Protein AF-0000000077170422 (afdb_homodimer)

pLDDT: mean 88.29, std 17.57, range [23.86, 98.81]

Radius of gyration: 25.91 Å; Cα contacts (8 Å, |Δi|>4): 591; chains: 2; bounding box: 48×104×90 Å

Sequence (476 aa):
MIRFLVSILVFVIDVLYKNRPYPRFYVLETVARVPYFSYLSVLHLYETLGLWRKSDWLKVHFAETWNELHHLLIMESLGGNDRWYDRLLAKSSALVYYWVIVVLYMISPRSAYEFMRQVEEHAFHTYDEFLKSDGERLKLQPAPVVAVSYYLTGDLYMFDEFQTSRRPEERRPACDTLYDVFVNIRDDEAEHVKTMAACKAENAQLTFKSPHSALPEAKSEPPIAAPQPRATGRGALEMIRFLVSILVFVIDVLYKNRPYPRFYVLETVARVPYFSYLSVLHLYETLGLWRKSDWLKVHFAETWNELHHLLIMESLGGNDRWYDRLLAKSSALVYYWVIVVLYMISPRSAYEFMRQVEEHAFHTYDEFLKSDGERLKLQPAPVVAVSYYLTGDLYMFDEFQTSRRPEERRPACDTLYDVFVNIRDDEAEHVKTMAACKAENAQLTFKSPHSALPEAKSEPPIAAPQPRATGRGALE

Solvent-accessible surface area (backbone atoms only — not comparable to full-atom values): 24885 Å² total; per-residue (Å²): 111,56,66,56,56,50,46,51,56,50,47,54,49,51,67,76,26,73,93,35,64,46,43,40,48,22,34,49,27,49,37,62,22,31,54,31,47,23,50,40,51,51,50,52,52,31,35,58,68,69,77,43,86,68,62,38,60,48,55,24,29,49,19,42,25,50,53,28,47,51,52,26,53,39,24,45,75,68,52,16,61,72,46,67,68,56,45,51,52,24,36,55,49,29,59,54,48,30,55,54,43,38,52,40,35,74,75,32,51,54,58,41,29,51,42,49,24,50,51,26,47,51,51,23,52,53,41,50,50,47,46,70,74,41,34,74,65,28,58,75,34,68,36,53,67,68,48,32,38,59,58,63,65,42,72,49,63,50,69,28,27,31,29,52,89,42,60,63,77,71,79,75,61,73,48,67,20,34,35,36,44,49,50,50,52,26,52,48,26,50,34,47,25,52,29,26,50,49,66,46,37,88,59,19,91,80,63,65,51,26,22,68,66,61,48,78,64,75,71,68,70,69,74,74,71,69,77,71,78,75,75,78,75,74,71,75,82,119,112,57,68,56,56,50,47,52,56,51,47,53,49,50,68,75,25,74,91,35,64,48,43,38,48,22,35,48,26,48,38,62,22,32,54,32,48,23,52,39,52,51,48,50,50,31,34,59,68,68,77,45,86,66,63,38,60,49,54,23,28,48,20,42,24,51,53,27,46,50,52,26,53,38,23,44,75,70,51,14,62,72,47,66,69,56,45,51,51,24,36,54,48,29,60,53,48,30,55,53,41,38,53,42,36,74,76,32,51,53,57,42,29,50,44,49,24,52,51,26,48,50,48,23,51,52,40,49,50,49,45,70,75,42,34,74,66,29,57,74,34,68,37,55,69,68,48,32,39,61,58,63,64,44,72,51,66,48,69,30,28,31,29,51,89,42,61,63,76,70,79,75,62,73,48,67,21,34,36,35,44,49,50,50,52,24,51,48,26,50,32,48,25,53,30,25,52,49,66,45,37,90,59,20,91,80,61,63,51,25,20,69,66,60,47,76,65,77,71,68,68,70,74,73,72,70,78,71,80,76,76,76,75,75,71,74,79,117

Secondary structure (DSSP, 8-state):
-HHHHHHHHHHHHHHHTTT-HHHHHHHHHHHHTHHHHHHHHHHHHHHHTTS---HHHHHHHHHHHHHHHHHHHHHHHTTTT-SHHHHHHHHHHHHHHHHHHHHHHHH-HHHHHHHHHHHHHHHHHHHHHHHHHHHHHHHTSBPPHHHHIIIIIS--HHHHHT-TTS-TTS-----SBHHHHHHHHHHHHHHHHHHHHHHHSTTHHHH---TTTTSPP---------------------/-HHHHHHHHHHHHHHHTTT-HHHHHHHHHHHHTHHHHHHHHHHHHHHHTTS---HHHHHHHHHHHHHHHHHHHHHHHTTTT-SHHHHHHHHHHHHHHHHHHHHHHHH-HHHHHHHHHHHHHHHHHHHHHHHHHHHHHHHTSBPPHHHHIIIIIS--HHHHHT-TTS-TTS-----SBHHHHHHHHHHHHHHHHHHHHHHHSTTHHHH---TTTTS-----------------------

Organism: Gloeobacter violaceus (strain ATCC 29082 / PCC 7421) (NCBI:txid251221)

Nearest PDB structures (foldseek):
  3vv9-assembly1_A  TM=8.186E-01  e=2.338E-05  Trypanosoma brucei brucei
  3vv9-assembly1_A  TM=8.186E-01  e=2.902E-05  Trypanosoma brucei brucei
  7sss-assembly1_H  TM=7.695E-01  e=2.895E+00  Homo sapiens

Foldseek 3Di:
DLVVVLCVVVVVLCVVQVPPVLLSQLLLLLQLLQLLVLVLVLQVVCVVVVNHDDCQSNLLSVLRSVVSVLSNVQSVVVVNPVDPVSVVNSVVNNVVSNVVSNVVCVVPVLSSLVSSLVSLVVVLVSLVVVCVVCVVVQQVAFRDPSLCQQQAVHDCVSVQFNQQVDAPPPDRFDHGTSSSSSVVVSVSSVSSNVSSVLCNDPCNSPDPGTRVRPPPDPPPPPPPPDPPPPPPPPPPPD/DLVVVLCVVVVVLCVVQVPPVLLSQLLLLLQLLQLLVLVLVLQVVCVVVVNHDDCQSNLLSVLRSVVSVLSNVQSVVVVNPVDPVSVVNSVVNNVVSNVVSNVVCVVPVLSSLVSSLVNLVVVLVSLVVVCVVCVVVQQVAFRDPSLCQQQAVHDCVSVQFNQQVDAPPPDRFDHGTSSSSSVVVSVVSVSSNVSSVLCNDPCNSPDPGTRVRPPPPPPPPPPPPDPPPPPPPPPPPD

Structure (mmCIF, N/CA/C/O backbone):
data_AF-0000000077170422-model_v1
#
loop_
_entity.id
_entity.type
_entity.pdbx_description
1 polymer Oxidase
#
loop_
_atom_site.group_PDB
_atom_site.id
_atom_site.type_symbol
_atom_site.label_atom_id
_atom_site.label_alt_id
_atom_site.label_comp_id
_atom_site.label_asym_id
_atom_site.label_entity_id
_atom_site.label_seq_id
_atom_site.pdbx_PDB_ins_code
_atom_site.Cartn_x
_atom_site.Cartn_y
_atom_site.Cartn_z
_atom_site.occupancy
_atom_site.B_iso_or_equiv
_atom_site.auth_seq_id
_atom_site.auth_comp_id
_atom_site.auth_asym_id
_atom_site.auth_atom_id
_atom_site.pdbx_PDB_model_num
ATOM 1 N N . MET A 1 1 ? 25.344 -16.391 3.789 1 59.41 1 MET A N 1
ATOM 2 C CA . MET A 1 1 ? 24.234 -16.672 4.695 1 59.41 1 MET A CA 1
ATOM 3 C C . MET A 1 1 ? 22.891 -16.531 3.982 1 59.41 1 MET A C 1
ATOM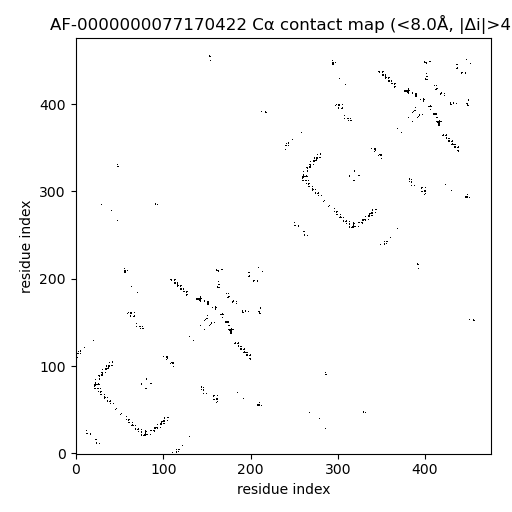 5 O O . MET A 1 1 ? 22.062 -17.438 4.023 1 59.41 1 MET A O 1
ATOM 9 N N . ILE A 1 2 ? 22.797 -15.594 3.158 1 66.75 2 ILE A N 1
ATOM 10 C CA . ILE A 1 2 ? 21.547 -15.352 2.455 1 66.75 2 ILE A CA 1
ATOM 11 C C . ILE A 1 2 ? 21.312 -16.438 1.417 1 66.75 2 ILE A C 1
ATOM 13 O O . ILE A 1 2 ? 20.219 -17.016 1.334 1 66.75 2 ILE A O 1
ATOM 17 N N . ARG A 1 3 ? 22.281 -16.75 0.708 1 68.19 3 ARG A N 1
ATOM 18 C CA . ARG A 1 3 ? 22.172 -17.781 -0.319 1 68.19 3 ARG A CA 1
ATOM 19 C C . ARG A 1 3 ? 21.766 -19.109 0.288 1 68.19 3 ARG A C 1
ATOM 21 O O . ARG A 1 3 ? 21.031 -19.875 -0.329 1 68.19 3 ARG A O 1
ATOM 28 N N . PHE A 1 4 ? 22.203 -19.297 1.436 1 67.12 4 PHE A N 1
ATOM 29 C CA . PHE A 1 4 ? 21.891 -20.531 2.127 1 67.12 4 PHE A CA 1
ATOM 30 C C . PHE A 1 4 ? 20.406 -20.578 2.49 1 67.12 4 PHE A C 1
ATOM 32 O O . PHE A 1 4 ? 19.75 -21.609 2.299 1 67.12 4 PHE A O 1
ATOM 39 N N . LEU A 1 5 ? 19.812 -19.516 2.982 1 65.94 5 LEU A N 1
ATOM 40 C CA . LEU A 1 5 ? 18.406 -19.469 3.34 1 65.94 5 LEU A CA 1
ATOM 41 C C . LEU A 1 5 ? 17.516 -19.656 2.109 1 65.94 5 LEU A C 1
ATOM 43 O O . LEU A 1 5 ? 16.531 -20.391 2.158 1 65.94 5 LEU A O 1
ATOM 47 N N . VAL A 1 6 ? 17.922 -19.078 1.053 1 71.25 6 VAL A N 1
ATOM 48 C CA . VAL A 1 6 ? 17.188 -19.234 -0.204 1 71.25 6 VAL A CA 1
ATOM 49 C C . VAL A 1 6 ? 17.219 -20.688 -0.649 1 71.25 6 VAL A C 1
ATOM 51 O O . VAL A 1 6 ? 16.203 -21.234 -1.056 1 71.25 6 VAL A O 1
ATOM 54 N N . SER A 1 7 ? 18.375 -21.188 -0.55 1 70.25 7 SER A N 1
ATOM 55 C CA . SER A 1 7 ? 18.578 -22.547 -1.036 1 70.25 7 SER A CA 1
ATOM 56 C C . SER A 1 7 ? 17.719 -23.547 -0.258 1 70.25 7 SER A C 1
ATOM 58 O O . SER A 1 7 ? 17.188 -24.5 -0.834 1 70.25 7 SER A O 1
ATOM 60 N N . ILE A 1 8 ? 17.609 -23.297 1 1 67.5 8 ILE A N 1
ATOM 61 C CA . ILE A 1 8 ? 16.781 -24.188 1.816 1 67.5 8 ILE A CA 1
ATOM 62 C C . ILE A 1 8 ? 15.32 -24.078 1.399 1 67.5 8 ILE A C 1
ATOM 64 O O . ILE A 1 8 ? 14.648 -25.078 1.191 1 67.5 8 ILE A O 1
ATOM 68 N N . LEU A 1 9 ? 14.875 -22.875 1.225 1 71 9 LEU A N 1
ATOM 69 C CA . LEU A 1 9 ? 13.477 -22.672 0.873 1 71 9 LEU A CA 1
ATOM 70 C C . LEU A 1 9 ? 13.164 -23.25 -0.5 1 71 9 LEU A C 1
ATOM 72 O O . LEU A 1 9 ? 12.18 -23.969 -0.66 1 71 9 LEU A O 1
ATOM 76 N N . VAL A 1 10 ? 14.094 -23.047 -1.427 1 72.75 10 VAL A N 1
ATOM 77 C CA . VAL A 1 10 ? 13.898 -23.5 -2.801 1 72.75 10 VAL A CA 1
ATOM 78 C C . VAL A 1 10 ? 14.016 -25.031 -2.861 1 72.75 10 VAL A C 1
ATOM 80 O O . VAL A 1 10 ? 13.219 -25.688 -3.539 1 72.75 10 VAL A O 1
ATOM 83 N N . PHE A 1 11 ? 14.93 -25.453 -2.094 1 70.88 11 PHE A N 1
ATOM 84 C CA . PHE A 1 11 ? 15.148 -26.891 -2.094 1 70.88 11 PHE A CA 1
ATOM 85 C C . PHE A 1 11 ? 13.922 -27.625 -1.556 1 70.88 11 PHE A C 1
ATOM 87 O O . PHE A 1 11 ? 13.461 -28.594 -2.158 1 70.88 11 PHE A O 1
ATOM 94 N N . VAL A 1 12 ? 13.391 -27.188 -0.516 1 70.25 12 VAL A N 1
ATOM 95 C CA . VAL A 1 12 ? 12.242 -27.828 0.111 1 70.25 12 VAL A CA 1
ATOM 96 C C . VAL A 1 12 ? 11.055 -27.828 -0.856 1 70.25 12 VAL A C 1
ATOM 98 O O . VAL A 1 12 ? 10.422 -28.859 -1.067 1 70.25 12 VAL A O 1
ATOM 101 N N . ILE A 1 13 ? 10.867 -26.812 -1.515 1 75.44 13 ILE A N 1
ATOM 102 C CA . ILE A 1 13 ? 9.719 -26.688 -2.404 1 75.44 13 ILE A CA 1
ATOM 103 C C . ILE A 1 13 ? 9.938 -27.547 -3.648 1 75.44 13 ILE A C 1
ATOM 105 O O . ILE A 1 13 ? 9.023 -28.234 -4.105 1 75.44 13 ILE A O 1
ATOM 109 N N . ASP A 1 14 ? 11.164 -27.625 -4.109 1 76.81 14 ASP A N 1
ATOM 110 C CA . ASP A 1 14 ? 11.453 -28.375 -5.328 1 76.81 14 ASP A CA 1
ATOM 111 C C . ASP A 1 14 ? 11.328 -29.875 -5.098 1 76.81 14 ASP A C 1
ATOM 113 O O . ASP A 1 14 ? 10.844 -30.609 -5.969 1 76.81 14 ASP A O 1
ATOM 117 N N . VAL A 1 15 ? 11.719 -30.266 -3.992 1 77 15 VAL A N 1
ATOM 118 C CA . VAL A 1 15 ? 11.688 -31.688 -3.682 1 77 15 VAL A CA 1
ATOM 119 C C . VAL A 1 15 ? 10.258 -32.094 -3.352 1 77 15 VAL A C 1
ATOM 121 O O . VAL A 1 15 ? 9.789 -33.156 -3.824 1 77 15 VAL A O 1
ATOM 124 N N . LEU A 1 16 ? 9.57 -31.359 -2.729 1 82.44 16 LEU A N 1
ATOM 125 C CA . LEU A 1 16 ? 8.234 -31.703 -2.248 1 82.44 16 LEU A CA 1
ATOM 126 C C . LEU A 1 16 ? 7.219 -31.656 -3.385 1 82.44 16 LEU A C 1
ATOM 128 O O . LEU A 1 16 ? 6.254 -32.438 -3.387 1 82.44 16 LEU A O 1
ATOM 132 N N . TYR A 1 17 ? 7.547 -30.859 -4.457 1 87.38 17 TYR A N 1
ATOM 133 C CA . TYR A 1 17 ? 6.488 -30.609 -5.43 1 87.38 17 TYR A CA 1
ATOM 134 C C . TYR A 1 17 ? 6.945 -30.984 -6.836 1 87.38 17 TYR A C 1
ATOM 136 O O . TYR A 1 17 ? 6.43 -30.453 -7.824 1 87.38 17 TYR A O 1
ATOM 144 N N . LYS A 1 18 ? 7.824 -31.812 -7.094 1 80 18 LYS A N 1
ATOM 145 C CA . LYS A 1 18 ? 8.422 -32.188 -8.383 1 80 18 LYS A CA 1
ATOM 146 C C . LYS A 1 18 ? 7.344 -32.438 -9.43 1 80 18 LYS A C 1
ATOM 148 O O . LYS A 1 18 ? 7.441 -31.969 -10.562 1 80 18 LYS A O 1
ATOM 153 N N . ASN A 1 19 ? 6.184 -33.094 -9.195 1 86.75 19 ASN A N 1
ATOM 154 C CA . ASN A 1 19 ? 5.188 -33.438 -10.203 1 86.75 19 ASN A CA 1
ATOM 155 C C . ASN A 1 19 ? 3.85 -32.75 -9.93 1 86.75 19 ASN A C 1
ATOM 157 O O . ASN A 1 19 ? 2.811 -33.219 -10.414 1 86.75 19 ASN A O 1
ATOM 161 N N . ARG A 1 20 ? 3.92 -31.656 -9.211 1 93.75 20 ARG A N 1
ATOM 162 C CA . ARG A 1 20 ? 2.719 -30.891 -8.883 1 93.75 20 ARG A CA 1
ATOM 163 C C . ARG A 1 20 ? 2.965 -29.391 -9.031 1 93.75 20 ARG A C 1
ATOM 165 O O . ARG A 1 20 ? 3.049 -28.672 -8.031 1 93.75 20 ARG A O 1
ATOM 172 N N . PRO A 1 21 ? 2.988 -28.953 -10.297 1 94.06 21 PRO A N 1
ATOM 173 C CA . PRO A 1 21 ? 3.432 -27.578 -10.547 1 94.06 21 PRO A CA 1
ATOM 174 C C . PRO A 1 21 ? 2.52 -26.547 -9.898 1 94.06 21 PRO A C 1
ATOM 176 O O . PRO A 1 21 ? 3.006 -25.578 -9.297 1 94.06 21 PRO A O 1
ATOM 179 N N . TYR A 1 22 ? 1.178 -26.766 -9.945 1 95.88 22 TYR A N 1
ATOM 180 C CA . TYR A 1 22 ? 0.278 -25.719 -9.484 1 95.88 22 TYR A CA 1
ATOM 181 C C . TYR A 1 22 ? 0.327 -25.594 -7.961 1 95.88 22 TYR A C 1
ATOM 183 O O . TYR A 1 22 ? 0.447 -24.484 -7.43 1 95.88 22 TYR A O 1
ATOM 191 N N . PRO A 1 23 ? 0.332 -26.734 -7.184 1 95.81 23 PRO A N 1
ATOM 192 C CA . PRO A 1 23 ? 0.561 -26.609 -5.742 1 95.81 23 PRO A CA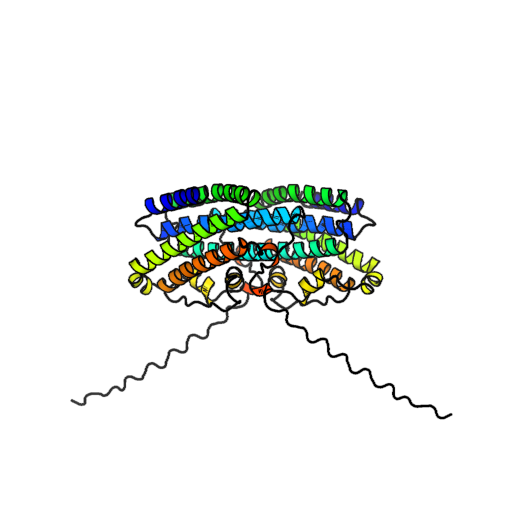 1
ATOM 193 C C . PRO A 1 23 ? 1.92 -26 -5.41 1 95.81 23 PRO A C 1
ATOM 195 O O . PRO A 1 23 ? 2.033 -25.219 -4.465 1 95.81 23 PRO A O 1
ATOM 198 N N . ARG A 1 24 ? 2.914 -26.359 -6.188 1 94.75 24 ARG A N 1
ATOM 199 C CA . ARG A 1 24 ? 4.234 -25.766 -6.008 1 94.75 24 ARG A CA 1
ATOM 200 C C . ARG A 1 24 ? 4.172 -24.25 -6.156 1 94.75 24 ARG A C 1
ATOM 202 O O . ARG A 1 24 ? 4.676 -23.516 -5.305 1 94.75 24 ARG A O 1
ATOM 209 N N . PHE A 1 25 ? 3.539 -23.797 -7.203 1 96.38 25 PHE A N 1
ATOM 210 C CA . PHE A 1 25 ? 3.449 -22.375 -7.492 1 96.38 25 PHE A CA 1
ATOM 211 C C . PHE A 1 25 ? 2.586 -21.656 -6.457 1 96.38 25 PHE A C 1
ATOM 213 O O . PHE A 1 25 ? 2.863 -20.516 -6.09 1 96.38 25 PHE A O 1
ATOM 220 N N . TYR A 1 26 ? 1.591 -22.281 -5.965 1 96.31 26 TYR A N 1
ATOM 221 C CA . TYR A 1 26 ? 0.752 -21.719 -4.914 1 96.31 26 TYR A CA 1
ATOM 222 C C . TYR A 1 26 ? 1.57 -21.422 -3.66 1 96.31 26 TYR A C 1
ATOM 224 O O . TYR A 1 26 ? 1.491 -20.328 -3.102 1 96.31 26 TYR A O 1
ATOM 232 N N . VAL A 1 27 ? 2.332 -22.422 -3.24 1 94.19 27 VAL A N 1
ATOM 233 C CA . VAL A 1 27 ? 3.148 -22.266 -2.043 1 94.19 27 VAL A CA 1
ATOM 234 C C . VAL A 1 27 ? 4.176 -21.156 -2.268 1 94.19 27 VAL A C 1
ATOM 236 O O . VAL A 1 27 ? 4.344 -20.266 -1.421 1 94.19 27 VAL A O 1
ATOM 239 N N . LEU A 1 28 ? 4.785 -21.156 -3.42 1 92.69 28 LEU A N 1
ATOM 240 C CA . LEU A 1 28 ? 5.785 -20.156 -3.773 1 92.69 28 LEU A CA 1
ATOM 241 C C . LEU A 1 28 ? 5.188 -18.75 -3.736 1 92.69 28 LEU A C 1
ATOM 243 O O . LEU A 1 28 ? 5.75 -17.844 -3.119 1 92.69 28 LEU A O 1
ATOM 247 N N . GLU A 1 29 ? 4.027 -18.578 -4.344 1 95 29 GLU A N 1
ATOM 248 C CA . GLU A 1 29 ? 3.416 -17.25 -4.449 1 95 29 GLU A CA 1
ATOM 249 C C . GLU A 1 29 ? 2.896 -16.781 -3.096 1 95 29 GLU A C 1
ATOM 251 O O . GLU A 1 29 ? 2.91 -15.578 -2.807 1 95 29 GLU A O 1
ATOM 256 N N . THR A 1 30 ? 2.443 -17.688 -2.225 1 94.25 30 THR A N 1
ATOM 257 C CA . THR A 1 30 ? 2.02 -17.328 -0.875 1 94.25 30 THR A CA 1
ATOM 258 C C . THR A 1 30 ? 3.178 -16.734 -0.088 1 94.25 30 THR A C 1
ATOM 260 O O . THR A 1 30 ? 3.012 -15.711 0.595 1 94.25 30 THR A O 1
ATOM 263 N N . VAL A 1 31 ? 4.266 -17.266 -0.278 1 93.06 31 VAL A N 1
ATOM 264 C CA . VAL A 1 31 ? 5.434 -16.812 0.474 1 93.06 31 VAL A CA 1
ATOM 265 C C . VAL A 1 31 ? 6.066 -15.609 -0.223 1 93.06 31 VAL A C 1
ATOM 267 O O . VAL A 1 31 ? 6.578 -14.703 0.436 1 93.06 31 VAL A O 1
ATOM 270 N N . ALA A 1 32 ? 5.988 -15.547 -1.575 1 93.38 32 ALA A N 1
ATOM 271 C CA . ALA A 1 32 ? 6.684 -14.531 -2.365 1 93.38 32 ALA A CA 1
ATOM 272 C C . ALA A 1 32 ? 6.137 -13.133 -2.068 1 93.38 32 ALA A C 1
ATOM 274 O O . ALA A 1 32 ? 6.859 -12.141 -2.182 1 93.38 32 ALA A O 1
ATOM 275 N N . ARG A 1 33 ? 4.992 -12.992 -1.645 1 94.94 33 ARG A N 1
ATOM 276 C CA . ARG A 1 33 ? 4.375 -11.695 -1.392 1 94.94 33 ARG A CA 1
ATOM 277 C C . ARG A 1 33 ? 4.832 -11.125 -0.053 1 94.94 33 ARG A C 1
ATOM 279 O O . ARG A 1 33 ? 4.75 -9.914 0.171 1 94.94 33 ARG A O 1
ATOM 286 N N . VAL A 1 34 ? 5.34 -11.93 0.809 1 96.5 34 VAL A N 1
ATOM 287 C CA . VAL A 1 34 ? 5.52 -11.625 2.225 1 96.5 34 VAL A CA 1
ATOM 288 C C . VAL A 1 34 ? 6.652 -10.617 2.398 1 96.5 34 VAL A C 1
ATOM 290 O O . VAL A 1 34 ? 6.508 -9.617 3.109 1 96.5 34 VAL A O 1
ATOM 293 N N . PRO A 1 35 ? 7.777 -10.797 1.716 1 97.5 35 PRO A N 1
ATOM 294 C CA . PRO A 1 35 ? 8.891 -9.867 1.944 1 97.5 35 PRO A CA 1
ATOM 295 C C . PRO A 1 35 ? 8.531 -8.422 1.62 1 97.5 35 PRO A C 1
ATOM 297 O O . PRO A 1 35 ? 8.922 -7.508 2.348 1 97.5 35 PRO A O 1
ATOM 300 N N . TYR A 1 36 ? 7.82 -8.211 0.58 1 98.5 36 TYR A N 1
ATOM 301 C CA . TYR A 1 36 ? 7.484 -6.852 0.177 1 98.5 36 TYR A CA 1
ATOM 302 C C . TYR A 1 36 ? 6.602 -6.176 1.22 1 98.5 36 TYR A C 1
ATOM 304 O O . TYR A 1 36 ? 6.707 -4.969 1.442 1 98.5 36 TYR A O 1
ATOM 312 N N . PHE A 1 37 ? 5.738 -6.949 1.856 1 98.19 37 PHE A N 1
ATOM 313 C CA . PHE A 1 37 ? 4.941 -6.383 2.939 1 98.19 37 PHE A CA 1
ATOM 314 C C . PHE A 1 37 ? 5.801 -6.16 4.18 1 98.19 37 PHE A C 1
ATOM 316 O O . PHE A 1 37 ? 5.582 -5.207 4.93 1 98.19 37 PHE A O 1
ATOM 323 N N . SER A 1 38 ? 6.742 -7.055 4.402 1 98.44 38 SER A N 1
ATOM 324 C CA . SER A 1 38 ? 7.695 -6.832 5.48 1 98.44 38 SER A CA 1
ATOM 325 C C . SER A 1 38 ? 8.438 -5.512 5.301 1 98.44 38 SER A C 1
ATOM 327 O O . SER A 1 38 ? 8.578 -4.734 6.25 1 98.44 38 SER A O 1
ATOM 329 N N . TYR A 1 39 ? 8.906 -5.285 4.066 1 98.38 39 TYR A N 1
ATOM 330 C CA . TYR A 1 39 ? 9.562 -4.016 3.764 1 98.38 39 TYR A CA 1
ATOM 331 C C . TYR A 1 39 ? 8.641 -2.84 4.078 1 98.38 39 TYR A C 1
ATOM 333 O O . TYR A 1 39 ? 9.062 -1.871 4.719 1 98.38 39 TYR A O 1
ATOM 341 N N . LEU A 1 40 ? 7.387 -2.939 3.623 1 97.38 40 LEU A N 1
ATOM 342 C CA . LEU A 1 40 ? 6.391 -1.902 3.873 1 97.38 40 LEU A CA 1
ATOM 343 C C . LEU A 1 40 ? 6.238 -1.646 5.371 1 97.38 40 LEU A C 1
ATOM 345 O O . LEU A 1 40 ? 6.184 -0.494 5.805 1 97.38 40 LEU A O 1
ATOM 349 N N . SER A 1 41 ? 6.18 -2.691 6.086 1 97.75 41 SER A N 1
ATOM 350 C CA . SER A 1 41 ? 5.992 -2.592 7.531 1 97.75 41 SER A CA 1
ATOM 351 C C . SER A 1 41 ? 7.148 -1.849 8.188 1 97.75 41 SER A C 1
ATOM 353 O O . SER A 1 41 ? 6.934 -0.935 8.984 1 97.75 41 SER A O 1
ATOM 355 N N . VAL A 1 42 ? 8.32 -2.176 7.828 1 98.12 42 VAL A N 1
ATOM 356 C CA . VAL A 1 42 ? 9.5 -1.565 8.43 1 98.12 42 VAL A CA 1
ATOM 357 C C . VAL A 1 42 ? 9.602 -0.106 7.996 1 98.12 42 VAL A C 1
ATOM 359 O O . VAL A 1 42 ? 9.883 0.774 8.812 1 98.12 42 VAL A O 1
ATOM 362 N N . LEU A 1 43 ? 9.383 0.105 6.73 1 96.81 43 LEU A N 1
ATOM 363 C CA . LEU A 1 43 ? 9.484 1.467 6.219 1 96.81 43 LEU A CA 1
ATOM 364 C C . LEU A 1 43 ? 8.414 2.361 6.84 1 96.81 43 LEU A C 1
ATOM 366 O O . LEU A 1 43 ? 8.664 3.533 7.125 1 96.81 43 LEU A O 1
ATOM 370 N N . HIS A 1 44 ? 7.18 1.838 6.988 1 96.69 44 HIS A N 1
ATOM 371 C CA . HIS A 1 44 ? 6.141 2.592 7.684 1 96.69 44 HIS A CA 1
ATOM 372 C C . HIS A 1 44 ? 6.562 2.922 9.109 1 96.69 44 HIS A C 1
ATOM 374 O O . HIS A 1 44 ? 6.316 4.027 9.594 1 96.69 44 HIS A O 1
ATOM 380 N N . LEU A 1 45 ? 7.137 1.939 9.82 1 96.12 45 LEU A N 1
ATOM 381 C CA . LEU A 1 45 ? 7.645 2.172 11.164 1 96.12 45 LEU A CA 1
ATOM 382 C C . LEU A 1 45 ? 8.695 3.273 11.164 1 96.12 45 LEU A C 1
ATOM 384 O O . LEU A 1 45 ? 8.641 4.195 11.984 1 96.12 45 LEU A O 1
ATOM 388 N N . TYR A 1 46 ? 9.641 3.219 10.211 1 96 46 TYR A N 1
ATOM 389 C CA . TYR A 1 46 ? 10.703 4.215 10.125 1 96 46 TYR A CA 1
ATOM 390 C C . TYR A 1 46 ? 10.133 5.598 9.828 1 96 46 TYR A C 1
ATOM 392 O O . TYR A 1 46 ? 10.617 6.602 10.352 1 96 46 TYR A O 1
ATOM 400 N N . GLU A 1 47 ? 9.125 5.613 8.992 1 93.88 47 GLU A N 1
ATOM 401 C CA . GLU A 1 47 ? 8.453 6.879 8.711 1 93.88 47 GLU A CA 1
ATOM 402 C C . GLU A 1 47 ? 7.793 7.441 9.969 1 93.88 47 GLU A C 1
ATOM 404 O O . GLU A 1 47 ? 7.879 8.641 10.234 1 93.88 47 GLU A O 1
ATOM 409 N N . THR A 1 48 ? 7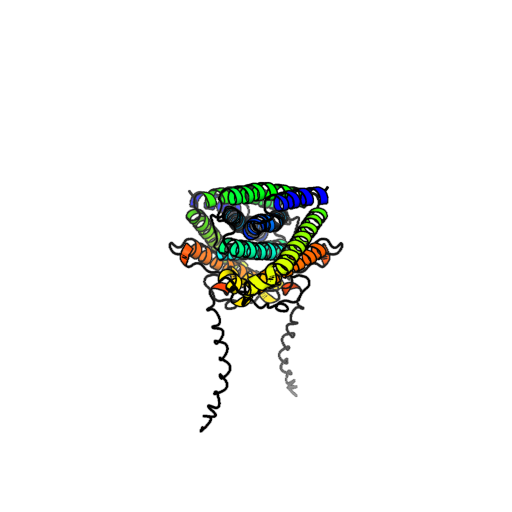.152 6.586 10.664 1 93.81 48 THR A N 1
ATOM 410 C CA . THR A 1 48 ? 6.461 6.977 11.891 1 93.81 48 THR A CA 1
ATOM 411 C C . THR A 1 48 ? 7.449 7.523 12.914 1 93.81 48 THR A C 1
ATOM 413 O O . THR A 1 48 ? 7.168 8.508 13.594 1 93.81 48 THR A O 1
ATOM 416 N N . LEU A 1 49 ? 8.625 6.953 12.922 1 94.44 49 LEU A N 1
ATOM 417 C CA . LEU A 1 49 ? 9.648 7.348 13.883 1 94.44 49 LEU A CA 1
ATOM 418 C C . LEU A 1 49 ? 10.461 8.523 13.359 1 94.44 49 LEU A C 1
ATOM 420 O O . LEU A 1 49 ? 11.352 9.031 14.047 1 94.44 49 LEU A O 1
ATOM 424 N N . GLY A 1 50 ? 10.195 8.984 12.125 1 91.69 50 GLY A N 1
ATOM 425 C CA . GLY A 1 50 ? 10.867 10.141 11.539 1 91.69 50 GLY A CA 1
ATOM 426 C C . GLY A 1 50 ? 12.227 9.797 10.945 1 91.69 50 GLY A C 1
ATOM 427 O O . GLY A 1 50 ? 13.039 10.688 10.703 1 91.69 50 GLY A O 1
ATOM 428 N N . LEU A 1 51 ? 12.516 8.516 10.648 1 90.81 51 LEU A N 1
ATOM 429 C CA . LEU A 1 51 ? 13.812 8.055 10.156 1 90.81 51 LEU A CA 1
ATOM 430 C C . LEU A 1 51 ? 13.797 7.891 8.641 1 90.81 51 LEU A C 1
ATOM 432 O O . LEU A 1 51 ? 14.852 7.742 8.016 1 90.81 51 LEU A O 1
ATOM 436 N N . TRP A 1 52 ? 12.617 7.938 8.031 1 83.31 52 TRP A N 1
ATOM 437 C CA . TRP A 1 52 ? 12.43 7.68 6.605 1 83.31 52 TRP A CA 1
ATOM 438 C C . TRP A 1 52 ? 11.398 8.633 6.016 1 83.31 52 TRP A C 1
ATOM 440 O O . TRP A 1 52 ? 10.336 8.859 6.605 1 83.31 52 TRP A O 1
ATOM 450 N N . ARG A 1 53 ? 11.688 9.195 4.883 1 84.69 53 ARG A N 1
ATOM 451 C CA . ARG A 1 53 ? 10.734 10.102 4.258 1 84.69 53 ARG A CA 1
ATOM 452 C C . ARG A 1 53 ? 10.688 9.891 2.746 1 84.69 53 ARG A C 1
ATOM 454 O O . ARG A 1 53 ? 10.234 10.766 2.006 1 84.69 53 ARG A O 1
ATOM 461 N N . LYS A 1 54 ? 11.109 8.758 2.281 1 85.19 54 LYS A N 1
ATOM 462 C CA . LYS A 1 54 ? 11.047 8.453 0.855 1 85.19 54 LYS A CA 1
ATOM 463 C C . LYS A 1 54 ? 9.836 7.59 0.528 1 85.19 54 LYS A C 1
ATOM 465 O O . LYS A 1 54 ? 9.867 6.367 0.692 1 85.19 54 LYS A O 1
ATOM 470 N N . SER A 1 55 ? 8.867 8.133 -0.072 1 87.62 55 SER A N 1
ATOM 471 C CA . SER A 1 55 ? 7.562 7.508 -0.252 1 87.62 55 SER A CA 1
ATOM 472 C C . SER A 1 55 ? 7.57 6.539 -1.43 1 87.62 55 SER A C 1
ATOM 474 O O . SER A 1 55 ? 6.77 5.602 -1.476 1 87.62 55 SER A O 1
ATOM 476 N N . ASP A 1 56 ? 8.5 6.719 -2.348 1 92.38 56 ASP A N 1
ATOM 477 C CA . ASP A 1 56 ? 8.508 5.91 -3.561 1 92.38 56 ASP A CA 1
ATOM 478 C C . ASP A 1 56 ? 8.758 4.438 -3.238 1 92.38 56 ASP A C 1
ATOM 480 O O . ASP A 1 56 ? 8.219 3.551 -3.9 1 92.38 56 ASP A O 1
ATOM 484 N N . TRP A 1 57 ? 9.578 4.168 -2.246 1 95 57 TRP A N 1
ATOM 485 C CA . TRP A 1 57 ? 9.836 2.791 -1.834 1 95 57 TRP A CA 1
ATOM 486 C C . TRP A 1 57 ? 8.555 2.105 -1.382 1 95 57 TRP A C 1
ATOM 488 O O . TRP A 1 57 ? 8.328 0.934 -1.694 1 95 57 TRP A O 1
ATOM 498 N N . LEU A 1 58 ? 7.738 2.855 -0.615 1 95.31 58 LEU A N 1
ATOM 499 C CA . LEU A 1 58 ? 6.492 2.293 -0.11 1 95.31 58 LEU A CA 1
ATOM 500 C C . LEU A 1 58 ? 5.551 1.94 -1.258 1 95.31 58 LEU A C 1
ATOM 502 O O . LEU A 1 58 ? 4.977 0.851 -1.28 1 95.31 58 LEU A O 1
ATOM 506 N N . LYS A 1 59 ? 5.473 2.85 -2.154 1 95.5 59 LYS A N 1
ATOM 507 C CA . LYS A 1 59 ? 4.586 2.641 -3.297 1 95.5 59 LYS A CA 1
ATOM 508 C C . LYS A 1 59 ? 5.039 1.446 -4.133 1 95.5 59 LYS A C 1
ATOM 510 O O . LYS A 1 59 ? 4.223 0.604 -4.512 1 95.5 59 LYS A O 1
ATOM 515 N N . VAL A 1 60 ? 6.316 1.345 -4.383 1 97.62 60 VAL A N 1
ATOM 516 C CA . VAL A 1 60 ? 6.852 0.262 -5.203 1 97.62 60 VAL A CA 1
ATOM 517 C C . VAL A 1 60 ? 6.668 -1.071 -4.48 1 97.62 60 VAL A C 1
ATOM 519 O O . VAL A 1 60 ? 6.227 -2.053 -5.082 1 97.62 60 VAL A O 1
ATOM 522 N N . HIS A 1 61 ? 6.98 -1.117 -3.184 1 98.12 61 HIS A N 1
ATOM 523 C CA . HIS A 1 61 ? 6.848 -2.371 -2.449 1 98.12 61 HIS A CA 1
ATOM 524 C C . HIS A 1 61 ? 5.387 -2.785 -2.32 1 98.12 61 HIS A C 1
ATOM 526 O O . HIS A 1 61 ? 5.07 -3.977 -2.324 1 98.12 61 HIS A O 1
ATOM 532 N N . PHE A 1 62 ? 4.508 -1.849 -2.227 1 97.69 62 PHE A N 1
ATOM 533 C CA . PHE A 1 62 ? 3.092 -2.186 -2.246 1 97.69 62 PHE A CA 1
ATOM 534 C C . PHE A 1 62 ? 2.693 -2.771 -3.596 1 97.69 62 PHE A C 1
ATOM 536 O O . PHE A 1 62 ? 1.963 -3.762 -3.658 1 97.69 62 PHE A O 1
ATOM 543 N N . ALA A 1 63 ? 3.146 -2.15 -4.633 1 97.75 63 ALA A N 1
ATOM 544 C CA . ALA A 1 63 ? 2.852 -2.645 -5.973 1 97.75 63 ALA A CA 1
ATOM 545 C C . ALA A 1 63 ? 3.395 -4.059 -6.168 1 97.75 63 ALA A C 1
ATOM 547 O O . ALA A 1 63 ? 2.77 -4.883 -6.836 1 97.75 63 ALA A O 1
ATOM 548 N N . GLU A 1 64 ? 4.594 -4.32 -5.605 1 98.44 64 GLU A N 1
ATOM 549 C CA . GLU A 1 64 ? 5.18 -5.652 -5.707 1 98.44 64 GLU A CA 1
ATOM 550 C C . GLU A 1 64 ? 4.324 -6.688 -4.977 1 98.44 64 GLU A C 1
ATOM 552 O O . GLU A 1 64 ? 4.055 -7.766 -5.512 1 98.44 64 GLU A O 1
ATOM 557 N N . THR A 1 65 ? 3.945 -6.328 -3.74 1 97.25 65 THR A N 1
ATOM 558 C CA . THR A 1 65 ? 3.117 -7.277 -3.006 1 97.25 65 THR A CA 1
ATOM 559 C C . THR A 1 65 ? 1.754 -7.434 -3.674 1 97.25 65 THR A C 1
ATOM 561 O O . THR A 1 65 ? 1.176 -8.523 -3.668 1 97.25 65 THR A O 1
ATOM 564 N N . TRP A 1 66 ? 1.259 -6.414 -4.32 1 95.31 66 TRP A N 1
ATOM 565 C CA . TRP A 1 66 ? 0.022 -6.453 -5.094 1 95.31 66 TRP A CA 1
ATOM 566 C C . TRP A 1 66 ? 0.143 -7.426 -6.262 1 95.31 66 TRP A C 1
ATOM 568 O O . TRP A 1 66 ? -0.752 -8.242 -6.492 1 95.31 66 TRP A O 1
ATOM 578 N N . ASN A 1 67 ? 1.233 -7.316 -6.996 1 97.69 67 ASN A N 1
ATOM 579 C CA . ASN A 1 67 ? 1.495 -8.227 -8.109 1 97.69 67 ASN A CA 1
ATOM 580 C C . ASN A 1 67 ? 1.535 -9.68 -7.645 1 97.69 67 ASN A C 1
ATOM 582 O O . ASN A 1 67 ? 0.902 -10.547 -8.25 1 97.69 67 ASN A O 1
ATOM 586 N N . GLU A 1 68 ? 2.203 -9.898 -6.566 1 97.31 68 GLU A N 1
ATOM 587 C CA . GLU A 1 68 ? 2.336 -11.25 -6.039 1 97.31 68 GLU A CA 1
ATOM 588 C C . GLU A 1 68 ? 0.993 -11.781 -5.551 1 97.31 68 GLU A C 1
ATOM 590 O O . GLU A 1 68 ? 0.727 -12.984 -5.641 1 97.31 68 GLU A O 1
ATOM 595 N N . LEU A 1 69 ? 0.2 -10.938 -4.988 1 95.81 69 LEU A N 1
ATOM 596 C CA . LEU A 1 69 ? -1.15 -11.344 -4.621 1 95.81 69 LEU A CA 1
ATOM 597 C C . LEU A 1 69 ? -1.899 -11.898 -5.828 1 95.81 69 LEU A C 1
ATOM 599 O O . LEU A 1 69 ? -2.564 -12.938 -5.727 1 95.81 69 LEU A O 1
ATOM 603 N N . HIS A 1 70 ? -1.777 -11.25 -6.918 1 96.12 70 HIS A N 1
ATOM 604 C CA . HIS A 1 70 ? -2.51 -11.695 -8.094 1 96.12 70 HIS A CA 1
ATOM 605 C C . HIS A 1 70 ? -1.935 -13 -8.641 1 96.12 70 HIS A C 1
ATOM 607 O O . HIS A 1 70 ? -2.672 -13.836 -9.172 1 96.12 70 HIS A O 1
ATOM 613 N N . HIS A 1 71 ? -0.571 -13.188 -8.555 1 97.94 71 HIS A N 1
ATOM 614 C CA . HIS A 1 71 ? -0.019 -14.508 -8.844 1 97.94 71 HIS A CA 1
ATOM 615 C C . HIS A 1 71 ? -0.656 -15.578 -7.969 1 97.94 71 HIS A C 1
ATOM 617 O O . HIS A 1 71 ? -1.017 -16.656 -8.461 1 97.94 71 HIS A O 1
ATOM 623 N N . LEU A 1 72 ? -0.814 -15.258 -6.723 1 97.06 72 LEU A N 1
ATOM 624 C CA . LEU A 1 72 ? -1.409 -16.188 -5.766 1 97.06 72 LEU A CA 1
ATOM 625 C C . LEU A 1 72 ? -2.846 -16.516 -6.152 1 97.06 72 LEU A C 1
ATOM 627 O O . LEU A 1 72 ? -3.229 -17.688 -6.184 1 97.06 72 LEU A O 1
ATOM 631 N N . LEU A 1 73 ? -3.645 -15.523 -6.484 1 96.25 73 LEU A N 1
ATOM 632 C CA . LEU A 1 73 ? -5.035 -15.727 -6.875 1 96.25 73 LEU A CA 1
ATOM 633 C C . LEU A 1 73 ? -5.129 -16.578 -8.133 1 96.25 73 LEU A C 1
ATOM 635 O O . LEU A 1 73 ? -6.016 -17.438 -8.25 1 96.25 73 LEU A O 1
ATOM 639 N N . ILE A 1 74 ? -4.234 -16.375 -9.023 1 97.75 74 ILE A N 1
ATOM 640 C CA . ILE A 1 74 ? -4.203 -17.156 -10.25 1 97.75 74 ILE A CA 1
ATOM 641 C C . ILE A 1 74 ? -3.914 -18.625 -9.906 1 97.75 74 ILE A C 1
ATOM 643 O O . ILE A 1 74 ? -4.602 -19.531 -10.391 1 97.75 74 ILE A O 1
ATOM 647 N N . MET A 1 75 ? -2.947 -18.891 -9.062 1 97.88 75 MET A N 1
ATOM 648 C CA . MET A 1 75 ? -2.611 -20.266 -8.695 1 97.88 75 MET A CA 1
ATOM 649 C C . MET A 1 75 ? -3.766 -20.922 -7.961 1 97.88 75 MET A C 1
ATOM 651 O O . MET A 1 75 ? -4.023 -22.125 -8.141 1 97.88 75 MET A O 1
ATOM 655 N N . GLU A 1 76 ? -4.445 -20.188 -7.141 1 97.19 76 GLU A N 1
ATOM 656 C CA . GLU A 1 76 ? -5.625 -20.719 -6.465 1 97.19 76 GLU A CA 1
ATOM 657 C C . GLU A 1 76 ? -6.711 -21.109 -7.465 1 97.19 76 GLU A C 1
ATOM 659 O O . GLU A 1 76 ? -7.359 -22.141 -7.324 1 97.19 76 GLU A O 1
ATOM 664 N N . SER A 1 77 ? -6.875 -20.266 -8.438 1 97.12 77 SER A N 1
ATOM 665 C CA . SER A 1 77 ? -7.895 -20.531 -9.445 1 97.12 77 SER A CA 1
ATOM 666 C C . SER A 1 77 ? -7.57 -21.797 -10.242 1 97.12 77 SER A C 1
ATOM 668 O O . SER A 1 77 ? -8.461 -22.406 -10.828 1 97.12 77 SER A O 1
ATOM 670 N N . LEU A 1 78 ? -6.309 -22.203 -10.234 1 97.81 78 LEU A N 1
ATOM 671 C CA . LEU A 1 78 ? -5.863 -23.375 -10.977 1 97.81 78 LEU A CA 1
ATOM 672 C C . LEU A 1 78 ? -5.824 -24.609 -10.07 1 97.81 78 LEU A C 1
ATOM 674 O O . LEU A 1 78 ? -5.336 -25.656 -10.477 1 97.81 78 LEU A O 1
ATOM 678 N N . GLY A 1 79 ? -6.246 -24.406 -8.844 1 97.19 79 GLY A N 1
ATOM 679 C CA . GLY A 1 79 ? -6.348 -25.531 -7.926 1 97.19 79 GLY A CA 1
ATOM 680 C C . GLY A 1 79 ? -5.094 -25.734 -7.098 1 97.19 79 GLY A C 1
ATOM 681 O O . GLY A 1 79 ? -4.902 -26.812 -6.516 1 97.19 79 GLY A O 1
ATOM 682 N N . GLY A 1 80 ? -4.277 -24.75 -7.035 1 96.88 80 GLY A N 1
ATOM 683 C CA . GLY A 1 80 ? -3.027 -24.875 -6.301 1 96.88 80 GLY A CA 1
ATOM 684 C C . GLY A 1 80 ? -3.227 -25.078 -4.812 1 96.88 80 GLY A C 1
ATOM 685 O O . GLY A 1 80 ? -2.352 -25.625 -4.129 1 96.88 80 GLY A O 1
ATOM 686 N N . ASN A 1 81 ? -4.336 -24.672 -4.316 1 97 81 ASN A N 1
ATOM 687 C CA . ASN A 1 81 ? -4.582 -24.734 -2.881 1 97 81 ASN A CA 1
ATOM 688 C C . ASN A 1 81 ? -5.613 -25.812 -2.543 1 97 81 ASN A C 1
ATOM 690 O O . ASN A 1 81 ? -6.305 -25.719 -1.529 1 97 81 ASN A O 1
ATOM 694 N N . ASP A 1 82 ? -5.723 -26.844 -3.297 1 96.75 82 ASP A N 1
ATOM 695 C CA . ASP A 1 82 ? -6.75 -27.875 -3.119 1 96.75 82 ASP A CA 1
ATOM 696 C C . ASP A 1 82 ? -6.453 -28.75 -1.904 1 96.75 82 ASP A C 1
ATOM 698 O O . ASP A 1 82 ? -7.371 -29.219 -1.232 1 96.75 82 ASP A O 1
ATOM 702 N N . ARG A 1 83 ? -5.215 -28.969 -1.645 1 95.62 83 ARG A N 1
ATOM 703 C CA . ARG A 1 83 ? -4.836 -29.875 -0.568 1 95.62 83 ARG A CA 1
ATOM 704 C C . ARG A 1 83 ? -4.523 -29.109 0.712 1 95.62 83 ARG A C 1
ATOM 706 O O . ARG A 1 83 ? -3.82 -28.094 0.68 1 95.62 83 ARG A O 1
ATOM 713 N N . TRP A 1 84 ? -4.984 -29.625 1.794 1 95.62 84 TRP A N 1
ATOM 714 C CA . TRP A 1 84 ? -4.891 -28.922 3.068 1 95.62 84 TRP A CA 1
ATOM 715 C C . TRP A 1 84 ? -3.445 -28.828 3.539 1 95.62 84 TRP A C 1
ATOM 717 O O . TRP A 1 84 ? -3.051 -27.859 4.18 1 95.62 84 TRP A O 1
ATOM 727 N N . TYR A 1 85 ? -2.646 -29.844 3.314 1 94.25 85 TYR A N 1
ATOM 728 C CA . TYR A 1 85 ? -1.278 -29.828 3.816 1 94.25 85 TYR A CA 1
ATOM 729 C C . TYR A 1 85 ? -0.428 -28.828 3.039 1 94.25 85 TYR A C 1
ATOM 731 O O . TYR A 1 85 ? 0.521 -28.25 3.582 1 94.25 85 TYR A O 1
ATOM 739 N N . ASP A 1 86 ? -0.777 -28.594 1.728 1 94.69 86 ASP A N 1
ATOM 740 C CA . ASP A 1 86 ? -0.11 -27.531 0.988 1 94.69 86 ASP A CA 1
ATOM 741 C C . ASP A 1 86 ? -0.44 -26.156 1.581 1 94.69 86 ASP A C 1
ATOM 743 O O . ASP A 1 86 ? 0.442 -25.312 1.728 1 94.69 86 ASP A O 1
ATOM 747 N N . ARG A 1 87 ? -1.684 -25.953 1.99 1 96.44 87 ARG A N 1
ATOM 748 C CA . ARG A 1 87 ? -2.104 -24.703 2.609 1 96.44 87 ARG A CA 1
ATOM 749 C C . ARG A 1 87 ? -1.398 -24.484 3.943 1 96.44 87 ARG A C 1
ATOM 751 O O . ARG A 1 87 ? -0.944 -23.375 4.242 1 96.44 87 ARG A O 1
ATOM 758 N N . LEU A 1 88 ? -1.369 -25.516 4.73 1 95.56 88 LEU A N 1
ATOM 759 C CA . LEU A 1 88 ? -0.723 -25.422 6.035 1 95.56 88 LEU A CA 1
ATOM 760 C C . LEU A 1 88 ? 0.743 -25.031 5.891 1 95.56 88 LEU A C 1
ATOM 762 O O . LEU A 1 88 ? 1.231 -24.172 6.617 1 95.56 88 LEU A O 1
ATOM 766 N N . LEU A 1 89 ? 1.45 -25.703 4.945 1 92.06 89 LEU A N 1
ATOM 767 C CA . LEU A 1 89 ? 2.855 -25.391 4.707 1 92.06 89 LEU A CA 1
ATOM 768 C C . LEU A 1 89 ? 3.023 -23.938 4.258 1 92.06 89 LEU A C 1
ATOM 770 O O . LEU A 1 89 ? 3.881 -23.219 4.77 1 92.06 89 LEU A O 1
ATOM 774 N N . ALA A 1 90 ? 2.232 -23.531 3.283 1 94.19 90 ALA A N 1
ATOM 775 C CA . ALA A 1 90 ? 2.311 -22.172 2.742 1 94.19 90 ALA A CA 1
ATOM 776 C C . ALA A 1 90 ? 2.066 -21.125 3.832 1 94.19 90 ALA A C 1
ATOM 778 O O . ALA A 1 90 ? 2.867 -20.203 4.012 1 94.19 90 ALA A O 1
ATOM 779 N N . LYS A 1 91 ? 1.048 -21.312 4.609 1 95.56 91 LYS A N 1
ATOM 780 C CA . LYS A 1 91 ? 0.609 -20.328 5.602 1 95.56 91 LYS A CA 1
ATOM 781 C C . LYS A 1 91 ? 1.598 -20.25 6.762 1 95.56 91 LYS A C 1
ATOM 783 O O . LYS A 1 91 ? 1.954 -19.156 7.195 1 95.56 91 LYS A O 1
ATOM 788 N N . SER A 1 92 ? 2.064 -21.375 7.285 1 94.5 92 SER A N 1
ATOM 789 C CA . SER A 1 92 ? 3.012 -21.375 8.398 1 94.5 92 SER A CA 1
ATOM 790 C C . SER A 1 92 ? 4.352 -20.766 7.977 1 94.5 92 SER A C 1
ATOM 792 O O . SER A 1 92 ? 4.953 -20 8.727 1 94.5 92 SER A O 1
ATOM 794 N N . SER A 1 93 ? 4.781 -21.125 6.742 1 92.44 93 SER A N 1
ATOM 795 C CA . SER A 1 93 ? 6.027 -20.578 6.227 1 92.44 93 SER A CA 1
ATOM 796 C C . SER A 1 93 ? 5.93 -19.062 6.059 1 92.44 93 SER A C 1
ATOM 798 O O . SER A 1 93 ? 6.875 -18.328 6.371 1 92.44 93 SER A O 1
ATOM 800 N N . ALA A 1 94 ? 4.793 -18.625 5.562 1 94.5 94 ALA A N 1
ATOM 801 C CA . ALA A 1 94 ? 4.586 -17.203 5.344 1 94.5 94 ALA A CA 1
ATOM 802 C C . ALA A 1 94 ? 4.66 -16.422 6.656 1 94.5 94 ALA A C 1
ATOM 804 O O . ALA A 1 94 ? 5.266 -15.352 6.719 1 94.5 94 ALA A O 1
ATOM 805 N N . LEU A 1 95 ? 4.109 -16.938 7.73 1 95.25 95 LEU A N 1
ATOM 806 C CA . LEU A 1 95 ? 4.078 -16.266 9.023 1 95.25 95 LEU A CA 1
ATOM 807 C C . LEU A 1 95 ? 5.484 -16.125 9.594 1 95.25 95 LEU A C 1
ATOM 809 O O . LEU A 1 95 ? 5.867 -15.055 10.062 1 95.25 95 LEU A O 1
ATOM 813 N N . VAL A 1 96 ? 6.23 -17.188 9.516 1 94.19 96 VAL A N 1
ATOM 814 C CA . VAL A 1 96 ? 7.602 -17.156 10.023 1 94.19 96 VAL A CA 1
ATOM 815 C C . VAL A 1 96 ? 8.453 -16.25 9.141 1 94.19 96 VAL A C 1
ATOM 817 O O . VAL A 1 96 ? 9.242 -15.445 9.641 1 94.19 96 VAL A O 1
ATOM 820 N N . TYR A 1 97 ? 8.266 -16.422 7.855 1 93.69 97 TYR A N 1
ATOM 821 C CA . TYR A 1 97 ? 9.039 -15.688 6.867 1 93.69 97 TYR A CA 1
ATOM 822 C C . TYR A 1 97 ? 8.867 -14.188 7.055 1 93.69 97 TYR A C 1
ATOM 824 O O . TYR A 1 97 ? 9.812 -13.414 6.871 1 93.69 97 TYR A O 1
ATOM 832 N N . TYR A 1 98 ? 7.695 -13.703 7.418 1 96.69 98 TYR A N 1
ATOM 833 C CA . TYR A 1 98 ? 7.426 -12.289 7.637 1 96.69 98 TYR A CA 1
ATOM 834 C C . TYR A 1 98 ? 8.391 -11.695 8.656 1 96.69 98 TYR A C 1
ATOM 836 O O . TYR A 1 98 ? 9.047 -10.688 8.391 1 96.69 98 TYR A O 1
ATOM 844 N N . TRP A 1 99 ? 8.531 -12.367 9.758 1 96.81 99 TRP A N 1
ATOM 845 C CA . TRP A 1 99 ? 9.352 -11.836 10.844 1 96.81 99 TRP A CA 1
ATOM 846 C C . TRP A 1 99 ? 10.836 -11.953 10.516 1 96.81 99 TRP A C 1
ATOM 848 O O . TRP A 1 99 ? 11.633 -11.086 10.867 1 96.81 99 TRP A O 1
ATOM 858 N N . VAL A 1 100 ? 11.258 -12.992 9.883 1 94.75 100 VAL A N 1
ATOM 859 C CA . VAL A 1 100 ? 12.648 -13.156 9.469 1 94.75 100 VAL A CA 1
ATOM 860 C C . VAL A 1 100 ? 13.055 -12 8.555 1 94.75 100 VAL A C 1
ATOM 862 O O . VAL A 1 100 ? 14.125 -11.406 8.734 1 94.75 100 VAL A O 1
ATOM 865 N N . ILE A 1 101 ? 12.203 -11.68 7.629 1 96.56 101 ILE A N 1
ATOM 866 C CA . ILE A 1 101 ? 12.516 -10.625 6.672 1 96.56 101 ILE A CA 1
ATOM 867 C C . ILE A 1 101 ? 12.477 -9.266 7.367 1 96.56 101 ILE A C 1
ATOM 869 O O . ILE A 1 101 ? 13.273 -8.375 7.051 1 96.56 101 ILE A O 1
ATOM 873 N N . VAL A 1 102 ? 11.508 -9.047 8.312 1 97.88 102 VAL A N 1
ATOM 874 C CA . VAL A 1 102 ? 11.469 -7.809 9.078 1 97.88 102 VAL A CA 1
ATOM 875 C C . VAL A 1 102 ? 12.812 -7.582 9.766 1 97.88 102 VAL A C 1
ATOM 877 O O . VAL A 1 102 ? 13.398 -6.5 9.664 1 97.88 102 VAL A O 1
ATOM 880 N N . VAL A 1 103 ? 13.328 -8.602 10.422 1 97.81 103 VAL A N 1
ATOM 881 C CA . VAL A 1 103 ? 14.578 -8.5 11.156 1 97.81 103 VAL A CA 1
ATOM 882 C C . VAL A 1 103 ? 15.734 -8.281 10.18 1 97.81 103 VAL A C 1
ATOM 884 O O . VAL A 1 103 ? 16.578 -7.414 10.398 1 97.81 103 VAL A O 1
ATOM 887 N N . LEU A 1 104 ? 15.805 -9.031 9.102 1 96.44 104 LEU A N 1
ATOM 888 C CA . LEU A 1 104 ? 16.859 -8.891 8.109 1 96.44 104 LEU A CA 1
ATOM 889 C C . LEU A 1 104 ? 16.891 -7.477 7.531 1 96.44 104 LEU A C 1
ATOM 891 O O . LEU A 1 104 ? 17.953 -6.875 7.391 1 96.44 104 LEU A O 1
ATOM 895 N N . TYR A 1 105 ? 15.742 -6.93 7.203 1 97.5 105 TYR A N 1
ATOM 896 C CA . TYR A 1 105 ? 15.648 -5.602 6.605 1 97.5 105 TYR A CA 1
ATOM 897 C C . TYR A 1 105 ? 16.078 -4.523 7.594 1 97.5 105 TYR A C 1
ATOM 899 O O . TYR A 1 105 ? 16.703 -3.537 7.211 1 97.5 105 TYR A O 1
ATOM 907 N N . MET A 1 106 ? 15.727 -4.684 8.844 1 97.69 106 MET A N 1
ATOM 908 C CA . MET A 1 106 ? 16.109 -3.717 9.875 1 97.69 106 MET A CA 1
ATOM 909 C C . MET A 1 106 ? 17.625 -3.711 10.07 1 97.69 106 MET A C 1
ATOM 911 O O . MET A 1 106 ? 18.219 -2.66 10.32 1 97.69 106 MET A O 1
ATOM 915 N N . ILE A 1 107 ? 18.266 -4.867 9.906 1 97.56 107 ILE A N 1
ATOM 916 C CA . ILE A 1 107 ? 19.703 -4.992 10.094 1 97.56 107 ILE A CA 1
ATOM 917 C C . ILE A 1 107 ? 20.422 -4.52 8.836 1 97.56 107 ILE A C 1
ATOM 919 O O . ILE A 1 107 ? 21.406 -3.785 8.922 1 97.56 107 ILE A O 1
ATOM 923 N N . SER A 1 108 ? 19.938 -4.973 7.656 1 96.88 108 SER A N 1
ATOM 924 C CA . SER A 1 108 ? 20.594 -4.645 6.398 1 96.88 108 SER A CA 1
ATOM 925 C C . SER A 1 108 ? 19.625 -4.668 5.23 1 96.88 108 SER A C 1
ATOM 927 O O . SER A 1 108 ? 19.422 -5.707 4.602 1 96.88 108 SER A O 1
ATOM 929 N N . PRO A 1 109 ? 19.125 -3.504 4.891 1 96.12 109 PRO A N 1
ATOM 930 C CA . PRO A 1 109 ? 18.234 -3.441 3.734 1 96.12 109 PRO A CA 1
ATOM 931 C C . PRO A 1 109 ? 18.875 -3.975 2.457 1 96.12 109 PRO A C 1
ATOM 933 O O . PRO A 1 109 ? 18.219 -4.648 1.662 1 96.12 109 PRO A O 1
ATOM 936 N N . ARG A 1 110 ? 20.172 -3.721 2.283 1 95.75 110 ARG A N 1
ATOM 937 C CA . ARG A 1 110 ? 20.875 -4.188 1.095 1 95.75 110 ARG A CA 1
ATOM 938 C C . ARG A 1 110 ? 20.859 -5.711 1.018 1 95.75 110 ARG A C 1
ATOM 940 O O . ARG A 1 110 ? 20.609 -6.281 -0.046 1 95.75 110 ARG A O 1
ATOM 947 N N . SER A 1 111 ? 21.094 -6.332 2.135 1 96 111 SER A N 1
ATOM 948 C CA . SER A 1 111 ? 21.094 -7.789 2.182 1 96 111 SER A CA 1
ATOM 949 C C . SER A 1 111 ? 19.688 -8.336 1.931 1 96 111 SER A C 1
ATOM 951 O O . SER A 1 111 ? 19.531 -9.375 1.277 1 96 111 SER A O 1
ATOM 953 N N . ALA A 1 112 ? 18.672 -7.684 2.48 1 96.44 112 ALA A N 1
ATOM 954 C CA . ALA A 1 112 ? 17.281 -8.102 2.264 1 96.44 112 ALA A CA 1
ATOM 955 C C . ALA A 1 112 ? 16.922 -8.039 0.784 1 96.44 112 ALA A C 1
ATOM 957 O O . ALA A 1 112 ? 16.328 -8.977 0.244 1 96.44 112 ALA A O 1
ATOM 958 N N . TYR A 1 113 ? 17.312 -6.961 0.113 1 97.31 113 TYR A N 1
ATOM 959 C CA . TYR A 1 113 ? 17.031 -6.809 -1.311 1 97.31 113 TYR A CA 1
ATOM 960 C C . TYR A 1 113 ? 17.797 -7.844 -2.129 1 97.31 113 TYR A C 1
ATOM 962 O O . TYR A 1 113 ? 17.266 -8.391 -3.102 1 97.31 113 TYR A O 1
ATOM 970 N N . GLU A 1 114 ? 19.031 -8.125 -1.758 1 96 114 GLU A N 1
ATOM 971 C CA . GLU A 1 114 ? 19.812 -9.156 -2.447 1 96 114 GLU A CA 1
ATOM 972 C C . GLU A 1 114 ? 19.156 -10.531 -2.293 1 96 114 GLU A C 1
ATOM 974 O O . GLU A 1 114 ? 19.094 -11.305 -3.252 1 96 114 GLU A O 1
ATOM 979 N N . PHE A 1 115 ? 18.75 -10.781 -1.127 1 94.62 115 PHE A N 1
ATOM 980 C CA . PHE A 1 115 ? 18.062 -12.039 -0.854 1 94.62 115 PHE A CA 1
ATOM 981 C C . PHE A 1 115 ? 16.844 -12.203 -1.772 1 94.62 115 PHE A C 1
ATOM 983 O O . PHE A 1 115 ? 16.703 -13.234 -2.43 1 94.62 115 PHE A O 1
ATOM 990 N N . MET A 1 116 ? 16.031 -11.227 -1.844 1 95.75 116 MET A N 1
ATOM 991 C CA . MET A 1 116 ? 14.812 -11.297 -2.656 1 95.75 116 MET A CA 1
ATOM 992 C C . MET A 1 116 ? 15.156 -11.336 -4.141 1 95.75 116 MET A C 1
ATOM 994 O O . MET A 1 116 ? 14.453 -11.969 -4.93 1 95.75 116 MET A O 1
ATOM 998 N N . ARG A 1 117 ? 16.188 -10.617 -4.547 1 96.56 117 ARG A N 1
ATOM 999 C CA . ARG A 1 117 ? 16.641 -10.695 -5.93 1 96.56 117 ARG A CA 1
ATOM 1000 C C . ARG A 1 117 ? 16.906 -12.141 -6.34 1 96.56 117 ARG A C 1
ATOM 1002 O O . ARG A 1 117 ? 16.484 -12.578 -7.41 1 96.56 117 ARG A O 1
ATOM 1009 N N . GLN A 1 118 ? 17.562 -12.852 -5.484 1 93.88 118 GLN A N 1
ATOM 1010 C CA . GLN A 1 118 ? 17.891 -14.242 -5.762 1 93.88 118 GLN A CA 1
ATOM 1011 C C . GLN A 1 118 ? 16.641 -15.109 -5.785 1 93.88 118 GLN A C 1
ATOM 1013 O O . GLN A 1 118 ? 16.516 -16.016 -6.617 1 93.88 118 GLN A O 1
ATOM 1018 N N . VAL A 1 119 ? 15.766 -14.844 -4.871 1 93.12 119 VAL A N 1
ATOM 1019 C CA . VAL A 1 119 ? 14.508 -15.586 -4.82 1 93.12 119 VAL A CA 1
ATOM 1020 C C . VAL A 1 119 ? 13.734 -15.367 -6.117 1 93.12 119 VAL A C 1
ATOM 1022 O O . VAL A 1 119 ? 13.219 -16.328 -6.707 1 93.12 119 VAL A O 1
ATOM 1025 N N . GLU A 1 120 ? 13.672 -14.133 -6.582 1 96 120 GLU A N 1
ATOM 1026 C CA . GLU A 1 120 ? 12.945 -13.812 -7.809 1 96 120 GLU A CA 1
ATOM 1027 C C . GLU A 1 120 ? 13.625 -14.414 -9.031 1 96 120 GLU A C 1
ATOM 1029 O O . GLU A 1 120 ? 12.953 -14.82 -9.984 1 96 120 GLU A O 1
ATOM 1034 N N . GLU A 1 121 ? 14.93 -14.422 -9.023 1 95.56 121 GLU A N 1
ATOM 1035 C CA . GLU A 1 121 ? 15.656 -15.07 -10.109 1 95.56 121 GLU A CA 1
ATOM 1036 C C . GLU A 1 121 ? 15.32 -16.562 -10.188 1 95.56 121 GLU A C 1
ATOM 1038 O O . GLU A 1 121 ? 15.109 -17.094 -11.281 1 95.56 121 GLU A O 1
ATOM 1043 N N . HIS A 1 122 ? 15.312 -17.156 -9.047 1 92.25 122 HIS A N 1
ATOM 1044 C CA . HIS A 1 122 ? 14.93 -18.562 -9 1 92.25 122 HIS A CA 1
ATOM 1045 C C . HIS A 1 122 ? 13.508 -18.766 -9.516 1 92.25 122 HIS A C 1
ATOM 1047 O O . HIS A 1 122 ? 13.242 -19.719 -10.266 1 92.25 122 HIS A O 1
ATOM 1053 N N . ALA A 1 123 ? 12.594 -17.922 -9.094 1 95.06 123 ALA A N 1
ATOM 1054 C CA . ALA A 1 123 ? 11.211 -18.016 -9.57 1 95.06 123 ALA A CA 1
ATOM 1055 C C . ALA A 1 123 ? 11.148 -17.859 -11.086 1 95.06 123 ALA A C 1
ATOM 1057 O O . ALA A 1 123 ? 10.43 -18.609 -11.758 1 95.06 123 ALA A O 1
ATOM 1058 N N . PHE A 1 124 ? 11.891 -16.906 -11.617 1 97.31 124 PHE A N 1
ATOM 1059 C CA . PHE A 1 124 ? 11.953 -16.719 -13.062 1 97.31 124 PHE A CA 1
ATOM 1060 C C . PHE A 1 124 ? 12.352 -18.016 -13.758 1 97.31 124 PHE A C 1
ATOM 1062 O O . PHE A 1 124 ? 11.688 -18.453 -14.695 1 97.31 124 PHE A O 1
ATOM 1069 N N . HIS A 1 125 ? 13.398 -18.672 -13.328 1 95.44 125 HIS A N 1
ATOM 1070 C CA . HIS A 1 125 ? 13.898 -19.891 -13.953 1 95.44 125 HIS A CA 1
ATOM 1071 C C . HIS A 1 125 ? 12.898 -21.031 -13.805 1 95.44 125 HIS A C 1
ATOM 1073 O O . HIS A 1 125 ? 12.727 -21.828 -14.727 1 95.44 125 HIS A O 1
ATOM 1079 N N . THR A 1 126 ? 12.266 -21.125 -12.68 1 93.44 126 THR A N 1
ATOM 1080 C CA . THR A 1 126 ? 11.266 -22.156 -12.445 1 93.44 126 THR A CA 1
ATOM 1081 C C . THR A 1 126 ? 10.109 -22.031 -13.438 1 93.44 126 THR A C 1
ATOM 1083 O O . THR A 1 126 ? 9.695 -23.016 -14.039 1 93.44 126 THR A O 1
ATOM 1086 N N . TYR A 1 127 ? 9.594 -20.844 -13.602 1 97 127 TYR A N 1
ATOM 1087 C CA . TYR A 1 127 ? 8.508 -20.641 -14.547 1 97 127 TYR A CA 1
ATOM 1088 C C . TYR A 1 127 ? 8.984 -20.859 -15.977 1 97 127 TYR A C 1
ATOM 1090 O O . TYR A 1 127 ? 8.242 -21.391 -16.812 1 97 127 TYR A O 1
ATOM 1098 N N . ASP A 1 128 ? 10.227 -20.422 -16.281 1 97.94 128 ASP A N 1
ATOM 1099 C CA . ASP A 1 128 ? 10.781 -20.609 -17.625 1 97.94 128 ASP A CA 1
ATOM 1100 C C . ASP A 1 128 ? 10.883 -22.094 -17.969 1 97.94 128 ASP A C 1
ATOM 1102 O O . ASP A 1 128 ? 10.547 -22.5 -19.078 1 97.94 128 ASP A O 1
ATOM 1106 N N . GLU A 1 129 ? 11.32 -22.906 -17.016 1 95.5 129 GLU A N 1
ATOM 1107 C CA . GLU A 1 129 ? 11.406 -24.359 -17.219 1 95.5 129 GLU A CA 1
ATOM 1108 C C . GLU A 1 129 ? 10.016 -24.969 -17.391 1 95.5 129 GLU A C 1
ATOM 1110 O O . GLU A 1 129 ? 9.836 -25.859 -18.219 1 95.5 129 GLU A O 1
ATOM 1115 N N . PHE A 1 130 ? 9.062 -24.531 -16.625 1 96.19 130 PHE A N 1
ATOM 1116 C CA . PHE A 1 130 ? 7.691 -25.016 -16.734 1 96.19 130 PHE A CA 1
ATOM 1117 C C . PHE A 1 130 ? 7.121 -24.719 -18.109 1 96.19 130 PHE A C 1
ATOM 1119 O O . PHE A 1 130 ? 6.457 -25.578 -18.719 1 96.19 130 PHE A O 1
ATOM 1126 N N . LEU A 1 131 ? 7.387 -23.5 -18.609 1 97.94 131 LEU A N 1
ATOM 1127 C CA . LEU A 1 131 ? 6.91 -23.109 -19.938 1 97.94 131 LEU A CA 1
ATOM 1128 C C . LEU A 1 131 ? 7.555 -23.953 -21.016 1 97.94 131 LEU A C 1
ATOM 1130 O O . LEU A 1 131 ? 6.902 -24.297 -22.016 1 97.94 131 LEU A O 1
ATOM 1134 N N . LYS A 1 132 ? 8.797 -24.328 -20.906 1 97.44 132 LYS A N 1
ATOM 1135 C CA . LYS A 1 132 ? 9.5 -25.156 -21.875 1 97.44 132 LYS A CA 1
ATOM 1136 C C . LYS A 1 132 ? 8.969 -26.594 -21.875 1 97.44 132 LYS A C 1
ATOM 1138 O O . LYS A 1 132 ? 8.805 -27.203 -22.922 1 97.44 132 LYS A O 1
ATOM 1143 N N . SER A 1 133 ? 8.656 -27.094 -20.703 1 95.81 133 SER A N 1
ATOM 1144 C CA . SER A 1 133 ? 8.242 -28.484 -20.578 1 95.81 133 SER A CA 1
ATOM 1145 C C . SER A 1 133 ? 6.758 -28.656 -20.906 1 95.81 133 SER A C 1
ATOM 1147 O O . SER A 1 133 ? 6.355 -29.656 -21.484 1 95.81 133 SER A O 1
ATOM 1149 N N . ASP A 1 134 ? 5.957 -27.641 -20.609 1 96.56 134 ASP A N 1
ATOM 1150 C CA . ASP A 1 134 ? 4.512 -27.812 -20.688 1 96.56 134 ASP A CA 1
ATOM 1151 C C . ASP A 1 134 ? 3.881 -26.812 -21.656 1 96.56 134 ASP A C 1
ATOM 1153 O O . ASP A 1 134 ? 2.656 -26.672 -21.688 1 96.56 134 ASP A O 1
ATOM 1157 N N . GLY A 1 135 ? 4.633 -26.141 -22.375 1 97.31 135 GLY A N 1
ATOM 1158 C CA . GLY A 1 135 ? 4.176 -25.031 -23.219 1 97.31 135 GLY A CA 1
ATOM 1159 C C . GLY A 1 135 ? 3.031 -25.422 -24.141 1 97.31 135 GLY A C 1
ATOM 1160 O O . GLY A 1 135 ? 2.031 -24.703 -24.219 1 97.31 135 GLY A O 1
ATOM 1161 N N . GLU A 1 136 ? 3.17 -26.5 -24.828 1 97.81 136 GLU A N 1
ATOM 1162 C CA . GLU A 1 136 ? 2.166 -26.922 -25.797 1 97.81 136 GLU A CA 1
ATOM 1163 C C . GLU A 1 136 ? 0.83 -27.219 -25.125 1 97.81 136 GLU A C 1
ATOM 1165 O O . GLU A 1 136 ? -0.228 -26.859 -25.656 1 97.81 136 GLU A O 1
ATOM 1170 N N . ARG A 1 137 ? 0.875 -27.828 -24.047 1 97.44 137 ARG A N 1
ATOM 1171 C CA . ARG A 1 137 ? -0.333 -28.125 -23.281 1 97.44 137 ARG A CA 1
ATOM 1172 C C . ARG A 1 137 ? -0.995 -26.844 -22.781 1 97.44 137 ARG A C 1
ATOM 1174 O O . ARG A 1 137 ? -2.221 -26.719 -22.812 1 97.44 137 ARG A O 1
ATOM 1181 N N . LEU A 1 138 ? -0.244 -25.938 -22.328 1 98.12 138 LEU A N 1
ATOM 1182 C CA . LEU A 1 138 ? -0.745 -24.688 -21.766 1 98.12 138 LEU A CA 1
ATOM 1183 C C . LEU A 1 138 ? -1.423 -23.844 -22.828 1 98.12 138 LEU A C 1
ATOM 1185 O O . LEU A 1 138 ? -2.377 -23.109 -22.531 1 98.12 138 LEU A O 1
ATOM 1189 N N . LYS A 1 139 ? -0.956 -23.891 -24.047 1 98.19 139 LYS A N 1
ATOM 1190 C CA . LYS A 1 139 ? -1.504 -23.094 -25.141 1 98.19 139 LYS A CA 1
ATOM 1191 C C . LYS A 1 139 ? -2.928 -23.531 -25.469 1 98.19 139 LYS A C 1
ATOM 1193 O O . LYS A 1 139 ? -3.697 -22.766 -26.047 1 98.19 139 LYS A O 1
ATOM 1198 N N . LEU A 1 140 ? -3.279 -24.734 -25.047 1 98.19 140 LEU A N 1
ATOM 1199 C CA . LEU A 1 140 ? -4.586 -25.297 -25.375 1 98.19 140 LEU A CA 1
ATOM 1200 C C . LEU A 1 140 ? -5.617 -24.922 -24.312 1 98.19 140 LEU A C 1
ATOM 1202 O O . LEU A 1 140 ? -6.812 -25.188 -24.484 1 98.19 140 LEU A O 1
ATOM 1206 N N . GLN A 1 141 ? -5.23 -24.328 -23.266 1 98.06 141 GLN A N 1
ATOM 1207 C CA . GLN A 1 141 ? -6.121 -23.969 -22.172 1 98.06 141 GLN A CA 1
ATOM 1208 C C . GLN A 1 141 ? -6.344 -22.453 -22.125 1 98.06 141 GLN A C 1
ATOM 1210 O O . GLN A 1 141 ? -5.418 -21.688 -22.359 1 98.06 141 GLN A O 1
ATOM 1215 N N . PRO A 1 142 ? -7.578 -22.047 -21.859 1 98.06 142 PRO A N 1
ATOM 1216 C CA . PRO A 1 142 ? -7.855 -20.609 -21.75 1 98.06 142 PRO A CA 1
ATOM 1217 C C . PRO A 1 142 ? -7.266 -20 -20.469 1 98.06 142 PRO A C 1
ATOM 1219 O O . PRO A 1 142 ? -7.062 -20.703 -19.484 1 98.06 142 PRO A O 1
ATOM 1222 N N . ALA A 1 143 ? -6.969 -18.75 -20.5 1 98.38 143 ALA A N 1
ATOM 1223 C CA . ALA A 1 143 ? -6.551 -18 -19.312 1 98.38 143 ALA A CA 1
ATOM 1224 C C . ALA A 1 143 ? -7.688 -17.906 -18.297 1 98.38 143 ALA A C 1
ATOM 1226 O O . ALA A 1 143 ? -8.836 -17.641 -18.672 1 98.38 143 ALA A O 1
ATOM 1227 N N . PRO A 1 144 ? -7.387 -18.156 -17.094 1 97.94 144 PRO A N 1
ATOM 1228 C CA . PRO A 1 144 ? -8.422 -17.938 -16.078 1 97.94 144 PRO A CA 1
ATOM 1229 C C . PRO A 1 144 ? -8.875 -16.469 -16 1 97.94 144 PRO A C 1
ATOM 1231 O O . PRO A 1 144 ? -8.078 -15.562 -16.25 1 97.94 144 PRO A O 1
ATOM 1234 N N . VAL A 1 145 ? -10.102 -16.219 -15.57 1 96.31 145 VAL A N 1
ATOM 1235 C CA . VAL A 1 145 ? -10.727 -14.898 -15.516 1 96.31 145 VAL A CA 1
ATOM 1236 C C . VAL A 1 145 ? -9.906 -13.984 -14.609 1 96.31 145 VAL A C 1
ATOM 1238 O O . VAL A 1 145 ? -9.727 -12.805 -14.914 1 96.31 145 VAL A O 1
ATOM 1241 N N . VAL A 1 146 ? -9.391 -14.516 -13.508 1 95.69 146 VAL A N 1
ATOM 1242 C CA . VAL A 1 146 ? -8.633 -13.734 -12.539 1 95.69 146 VAL A CA 1
ATOM 1243 C C . VAL A 1 146 ? -7.363 -13.195 -13.195 1 95.69 146 VAL A C 1
ATOM 1245 O O . VAL A 1 146 ? -6.949 -12.062 -12.914 1 95.69 146 VAL A O 1
ATOM 1248 N N . ALA A 1 147 ? -6.742 -13.969 -14.062 1 97.69 147 ALA A N 1
ATOM 1249 C CA . ALA A 1 147 ? -5.547 -13.523 -14.766 1 97.69 147 ALA A CA 1
ATOM 1250 C C . ALA A 1 147 ? -5.887 -12.445 -15.797 1 97.69 147 ALA A C 1
ATOM 1252 O O . ALA A 1 147 ? -5.191 -11.43 -15.898 1 97.69 147 ALA A O 1
ATOM 1253 N N . VAL A 1 148 ? -6.941 -12.68 -16.531 1 96.62 148 VAL A N 1
ATOM 1254 C CA . VAL A 1 148 ? -7.375 -11.727 -17.547 1 96.62 148 VAL A CA 1
ATOM 1255 C C . VAL A 1 148 ? -7.719 -10.391 -16.891 1 96.62 148 VAL A C 1
ATOM 1257 O O . VAL A 1 148 ? -7.336 -9.328 -17.391 1 96.62 148 VAL A O 1
ATOM 1260 N N . SER A 1 149 ? -8.391 -10.43 -15.812 1 93.44 149 SER A N 1
ATOM 1261 C CA . SER A 1 149 ? -8.766 -9.219 -15.078 1 93.44 149 SER A CA 1
ATOM 1262 C C . SER A 1 149 ? -7.531 -8.453 -14.617 1 93.44 149 SER A C 1
ATOM 1264 O O . SER A 1 149 ? -7.516 -7.219 -14.648 1 93.44 149 SER A O 1
ATOM 1266 N N . TYR A 1 150 ? -6.508 -9.133 -14.211 1 94.69 150 TYR A N 1
ATOM 1267 C CA . TYR A 1 150 ? -5.312 -8.477 -13.688 1 94.69 150 TYR A CA 1
ATOM 1268 C C . TYR A 1 150 ? -4.469 -7.902 -14.82 1 94.69 150 TYR A C 1
ATOM 1270 O O . TYR A 1 150 ? -3.98 -6.773 -14.734 1 94.69 150 TYR A O 1
ATOM 1278 N N . TYR A 1 151 ? -4.301 -8.68 -15.883 1 96.75 151 TYR A N 1
ATOM 1279 C CA . TYR A 1 151 ? -3.314 -8.32 -16.891 1 96.75 151 TYR A CA 1
ATOM 1280 C C . TYR A 1 151 ? -3.945 -7.477 -18 1 96.75 151 TYR A C 1
ATOM 1282 O O . TYR A 1 151 ? -3.246 -6.762 -18.719 1 96.75 151 TYR A O 1
ATOM 1290 N N . LEU A 1 152 ? -5.227 -7.535 -18.156 1 91.56 152 LEU A N 1
ATOM 1291 C CA . LEU A 1 152 ? -5.793 -6.938 -19.359 1 91.56 152 LEU A CA 1
ATOM 1292 C C . LEU A 1 152 ? -6.871 -5.918 -19 1 91.56 152 LEU A C 1
ATOM 1294 O O . LEU A 1 152 ? -6.781 -4.75 -19.391 1 91.56 152 LEU A O 1
ATOM 1298 N N . THR A 1 153 ? -7.867 -6.254 -18.172 1 83.5 153 THR A N 1
ATOM 1299 C CA . THR A 1 153 ? -9.086 -5.461 -18.078 1 83.5 153 THR A CA 1
ATOM 1300 C C . THR A 1 153 ? -9.078 -4.59 -16.828 1 83.5 153 THR A C 1
ATOM 1302 O O . THR A 1 153 ? -9.844 -3.629 -16.719 1 83.5 153 THR A O 1
ATOM 1305 N N . GLY A 1 154 ? -8.281 -4.793 -15.969 1 84.19 154 GLY A N 1
ATOM 1306 C CA . GLY A 1 154 ? -8.297 -4.051 -14.719 1 84.19 154 GLY A CA 1
ATOM 1307 C C . GLY A 1 154 ? -7.445 -2.793 -14.766 1 84.19 154 GLY A C 1
ATOM 1308 O O . GLY A 1 154 ? -6.965 -2.402 -15.828 1 84.19 154 GLY A O 1
ATOM 1309 N N . ASP A 1 155 ? -7.457 -2.102 -13.602 1 88.5 155 ASP A N 1
ATOM 1310 C CA . ASP A 1 155 ? -6.59 -0.948 -13.383 1 88.5 155 ASP A CA 1
ATOM 1311 C C . ASP A 1 155 ? -5.121 -1.361 -13.367 1 88.5 155 ASP A C 1
ATOM 1313 O O . ASP A 1 155 ? -4.684 -2.082 -12.469 1 88.5 155 ASP A O 1
ATOM 1317 N N . LEU A 1 156 ? -4.363 -0.862 -14.344 1 93.44 156 LEU A N 1
ATOM 1318 C CA . LEU A 1 156 ? -3.012 -1.374 -14.539 1 93.44 156 LEU A CA 1
ATOM 1319 C C . LEU A 1 156 ? -1.981 -0.437 -13.922 1 93.44 156 LEU A C 1
ATOM 1321 O O . LEU A 1 156 ? -0.778 -0.597 -14.141 1 93.44 156 LEU A O 1
ATOM 1325 N N . TYR A 1 157 ? -2.424 0.521 -13.148 1 94.62 157 TYR A N 1
ATOM 1326 C CA . TYR A 1 157 ? -1.511 1.458 -12.508 1 94.62 157 TYR A CA 1
ATOM 1327 C C . TYR A 1 157 ? -0.511 0.723 -11.625 1 94.62 157 TYR A C 1
ATOM 1329 O O . TYR A 1 157 ? 0.7 0.918 -11.75 1 94.62 157 TYR A O 1
ATOM 1337 N N . MET A 1 158 ? -1.055 -0.135 -10.773 1 94.94 158 MET A N 1
ATOM 1338 C CA . MET A 1 158 ? -0.181 -0.858 -9.852 1 94.94 158 MET A CA 1
ATOM 1339 C C . MET A 1 158 ? 0.708 -1.843 -10.609 1 94.94 158 MET A C 1
ATOM 1341 O O . MET A 1 158 ? 1.839 -2.105 -10.195 1 94.94 158 MET A O 1
ATOM 1345 N N . PHE A 1 159 ? 0.232 -2.375 -11.758 1 96.88 159 PHE A N 1
ATOM 1346 C CA . PHE A 1 159 ? 1.021 -3.254 -12.609 1 96.88 159 PHE A CA 1
ATOM 1347 C C . PHE A 1 159 ? 2.264 -2.537 -13.125 1 96.88 159 PHE A C 1
ATOM 1349 O O . PHE A 1 159 ? 3.338 -3.135 -13.219 1 96.88 159 PHE A O 1
ATOM 1356 N N . ASP A 1 160 ? 2.16 -1.321 -13.398 1 97.38 160 ASP A N 1
ATOM 1357 C CA . ASP A 1 160 ? 3.281 -0.52 -13.883 1 97.38 160 ASP A CA 1
ATOM 1358 C C . ASP A 1 160 ? 4.238 -0.172 -12.75 1 97.38 160 ASP A C 1
ATOM 1360 O O . ASP A 1 160 ? 5.453 -0.105 -12.953 1 97.38 160 ASP A O 1
ATOM 1364 N N . GLU A 1 161 ? 3.729 -0.054 -11.586 1 96.88 161 GLU A N 1
ATOM 1365 C CA . GLU A 1 161 ? 4.43 0.628 -10.5 1 96.88 161 GLU A CA 1
ATOM 1366 C C . GLU A 1 161 ? 5.559 -0.233 -9.945 1 96.88 161 GLU A C 1
ATOM 1368 O O . GLU A 1 161 ? 6.492 0.282 -9.32 1 96.88 161 GLU A O 1
ATOM 1373 N N . PHE A 1 162 ? 5.492 -1.567 -10.094 1 97.31 162 PHE A N 1
ATOM 1374 C CA . PHE A 1 162 ? 6.566 -2.369 -9.523 1 97.31 162 PHE A CA 1
ATOM 1375 C C . PHE A 1 162 ? 7.68 -2.588 -10.547 1 97.31 162 PHE A C 1
ATOM 1377 O O . PHE A 1 162 ? 8.742 -3.111 -10.203 1 97.31 162 PHE A O 1
ATOM 1384 N N . GLN A 1 163 ? 7.445 -2.16 -11.82 1 98 163 GLN A N 1
ATOM 1385 C CA . GLN A 1 163 ? 8.414 -2.332 -12.898 1 98 163 GLN A CA 1
ATOM 1386 C C . GLN A 1 163 ? 9.281 -1.09 -13.062 1 98 163 GLN A C 1
ATOM 1388 O O . GLN A 1 163 ? 9.125 -0.333 -14.023 1 98 163 GLN A O 1
ATOM 1393 N N . THR A 1 164 ? 10.281 -0.953 -12.227 1 97.19 164 THR A N 1
ATOM 1394 C CA . THR A 1 164 ? 11.031 0.288 -12.07 1 97.19 164 THR A CA 1
ATOM 1395 C C . THR A 1 164 ? 11.992 0.488 -13.234 1 97.19 164 THR A C 1
ATOM 1397 O O . THR A 1 164 ? 12.555 1.573 -13.406 1 97.19 164 THR A O 1
ATOM 1400 N N . SER A 1 165 ? 12.18 -0.571 -14.047 1 95.75 165 SER A N 1
ATOM 1401 C CA . SER A 1 165 ? 13.07 -0.46 -15.203 1 95.75 165 SER A CA 1
ATOM 1402 C C . SER A 1 165 ? 12.297 -0.032 -16.453 1 95.75 165 SER A C 1
ATOM 1404 O O . SER A 1 165 ? 12.883 0.119 -17.516 1 95.75 165 SER A O 1
ATOM 1406 N N . ARG A 1 166 ? 11.023 0.215 -16.297 1 95.19 166 ARG A N 1
ATOM 1407 C CA . ARG A 1 166 ? 10.164 0.528 -17.438 1 95.19 166 ARG A CA 1
ATOM 1408 C C . ARG A 1 166 ? 9.398 1.822 -17.203 1 95.19 166 ARG A C 1
ATOM 1410 O O . ARG A 1 166 ? 9.109 2.184 -16.047 1 95.19 166 ARG A O 1
ATOM 1417 N N . ARG A 1 167 ? 9.062 2.439 -18.312 1 94.38 167 ARG A N 1
ATOM 1418 C CA . ARG A 1 167 ? 8.086 3.523 -18.234 1 94.38 167 ARG A CA 1
ATOM 1419 C C . ARG A 1 167 ? 6.68 2.979 -18.031 1 94.38 167 ARG A C 1
ATOM 1421 O O . ARG A 1 167 ? 6.367 1.871 -18.469 1 94.38 167 ARG A O 1
ATOM 1428 N N . PRO A 1 168 ? 5.902 3.799 -17.328 1 95.12 168 PRO A N 1
ATOM 1429 C CA . PRO A 1 168 ? 4.516 3.344 -17.219 1 95.12 168 PRO A CA 1
ATOM 1430 C C . PRO A 1 168 ? 3.889 3.031 -18.578 1 95.12 168 PRO A C 1
ATOM 1432 O O . PRO A 1 168 ? 4.156 3.729 -19.547 1 95.12 168 PRO A O 1
ATOM 1435 N N . GLU A 1 169 ? 3.119 1.987 -18.703 1 94.06 169 GLU A N 1
ATOM 1436 C CA . GLU A 1 169 ? 2.293 1.572 -19.828 1 94.06 169 GLU A CA 1
ATOM 1437 C C . GLU A 1 169 ? 3.143 0.955 -20.938 1 94.06 169 GLU A C 1
ATOM 1439 O O . GLU A 1 169 ? 2.625 0.588 -22 1 94.06 169 GLU A O 1
ATOM 1444 N N . GLU A 1 170 ? 4.402 0.832 -20.734 1 95.56 170 GLU A N 1
ATOM 1445 C CA . GLU A 1 170 ? 5.27 0.219 -21.734 1 95.56 170 GLU A CA 1
ATOM 1446 C C . GLU A 1 170 ? 4.941 -1.259 -21.922 1 95.56 170 GLU A C 1
ATOM 1448 O O . GLU A 1 170 ? 5.055 -1.792 -23.031 1 95.56 170 GLU A O 1
ATOM 1453 N N . ARG A 1 171 ? 4.633 -1.992 -20.891 1 96.38 171 ARG A N 1
ATOM 1454 C CA . ARG A 1 171 ? 4.289 -3.408 -20.953 1 96.38 171 ARG A CA 1
ATOM 1455 C C . ARG A 1 171 ? 2.791 -3.617 -20.75 1 96.38 171 ARG A C 1
ATOM 1457 O O . ARG A 1 171 ? 2.258 -3.318 -19.672 1 96.38 171 ARG A O 1
ATOM 1464 N N . ARG A 1 172 ? 2.08 -4.098 -21.797 1 95.81 172 ARG A N 1
ATOM 1465 C CA . ARG A 1 172 ? 0.68 -4.504 -21.797 1 95.81 172 ARG A CA 1
ATOM 1466 C C . ARG A 1 172 ? 0.522 -5.898 -22.406 1 95.81 172 ARG A C 1
ATOM 1468 O O . ARG A 1 172 ? 0.232 -6.035 -23.594 1 95.81 172 ARG A O 1
ATOM 1475 N N . PRO A 1 173 ? 0.627 -6.875 -21.578 1 92.88 173 PRO A N 1
ATOM 1476 C CA . PRO A 1 173 ? 0.778 -8.242 -22.094 1 92.88 173 PRO A CA 1
ATOM 1477 C C . PRO A 1 173 ? -0.539 -8.836 -22.578 1 92.88 173 PRO A C 1
ATOM 1479 O O . PRO A 1 173 ? -1.609 -8.469 -22.094 1 92.88 173 PRO A O 1
ATOM 1482 N N . ALA A 1 174 ? -0.382 -9.82 -23.516 1 95.56 174 ALA A N 1
ATOM 1483 C CA . ALA A 1 174 ? -1.511 -10.664 -23.906 1 95.56 174 ALA A CA 1
ATOM 1484 C C . ALA A 1 174 ? -1.866 -11.648 -22.797 1 95.56 174 ALA A C 1
ATOM 1486 O O . ALA A 1 174 ? -1.034 -11.945 -21.922 1 95.56 174 ALA A O 1
ATOM 1487 N N . CYS A 1 175 ? -3.053 -12.047 -22.766 1 97.69 175 CYS A N 1
ATOM 1488 C CA . CYS A 1 175 ? -3.502 -12.992 -21.75 1 97.69 175 CYS A CA 1
ATOM 1489 C C . CYS A 1 175 ? -4.66 -13.836 -22.266 1 97.69 175 CYS A C 1
ATOM 1491 O O . CYS A 1 175 ? -5.707 -13.922 -21.625 1 97.69 175 CYS A O 1
ATOM 1493 N N . ASP A 1 176 ? -4.461 -14.461 -23.359 1 97.5 176 ASP A N 1
ATOM 1494 C CA . ASP A 1 176 ? -5.508 -15.227 -24.031 1 97.5 176 ASP A CA 1
ATOM 1495 C C . ASP A 1 176 ? -5.496 -16.688 -23.578 1 97.5 176 ASP A C 1
ATOM 1497 O O . ASP A 1 176 ? -6.551 -17.297 -23.422 1 97.5 176 ASP A O 1
ATOM 1501 N N . THR A 1 177 ? -4.371 -17.281 -23.438 1 98.44 177 THR A N 1
ATOM 1502 C CA . THR A 1 177 ? -4.215 -18.688 -23.062 1 98.44 177 THR A CA 1
ATOM 1503 C C . THR A 1 177 ? -3.498 -18.812 -21.719 1 98.44 177 THR A C 1
ATOM 1505 O O . THR A 1 177 ? -2.924 -17.828 -21.219 1 98.44 177 THR A O 1
ATOM 1508 N N . LEU A 1 178 ? -3.553 -19.984 -21.172 1 98.69 178 LEU A N 1
ATOM 1509 C CA . LEU A 1 178 ? -2.824 -20.234 -19.938 1 98.69 178 LEU A CA 1
ATOM 1510 C C . LEU A 1 178 ? -1.32 -20.094 -20.156 1 98.69 178 LEU A C 1
ATOM 1512 O O . LEU A 1 178 ? -0.591 -19.734 -19.234 1 98.69 178 LEU A O 1
ATOM 1516 N N . TYR A 1 179 ? -0.873 -20.406 -21.359 1 98.69 179 TYR A N 1
ATOM 1517 C CA . TYR A 1 179 ? 0.521 -20.156 -21.719 1 98.69 179 TYR A CA 1
ATOM 1518 C C . TYR A 1 179 ? 0.877 -18.688 -21.547 1 98.69 179 TYR A C 1
ATOM 1520 O O . TYR A 1 179 ? 1.904 -18.359 -20.953 1 98.69 179 TYR A O 1
ATOM 1528 N N . ASP A 1 180 ? 0.043 -17.812 -22.047 1 98.75 180 ASP A N 1
ATOM 1529 C CA . ASP A 1 180 ? 0.256 -16.375 -21.906 1 98.75 180 ASP A CA 1
ATOM 1530 C C . ASP A 1 180 ? 0.36 -15.977 -20.438 1 98.75 180 ASP A C 1
ATOM 1532 O O . ASP A 1 180 ? 1.17 -15.125 -20.062 1 98.75 180 ASP A O 1
ATOM 1536 N N . VAL A 1 181 ? -0.481 -16.594 -19.641 1 98.81 181 VAL A N 1
ATOM 1537 C CA . VAL A 1 181 ? -0.511 -16.281 -18.203 1 98.81 181 VAL A CA 1
ATOM 1538 C C . VAL A 1 181 ? 0.85 -16.578 -17.594 1 98.81 181 VAL A C 1
ATOM 1540 O O . VAL A 1 181 ? 1.419 -15.734 -16.891 1 98.81 181 VAL A O 1
ATOM 1543 N N . PHE A 1 182 ? 1.364 -17.703 -17.859 1 98.75 182 PHE A N 1
ATOM 1544 C CA . PHE A 1 182 ? 2.617 -18.109 -17.234 1 98.75 182 PHE A CA 1
ATOM 1545 C C . PHE A 1 182 ? 3.795 -17.359 -17.844 1 98.75 182 PHE A C 1
ATOM 1547 O O . PHE A 1 182 ? 4.789 -17.094 -17.156 1 98.75 182 PHE A O 1
ATOM 1554 N N . VAL A 1 183 ? 3.707 -16.953 -19.094 1 98.81 183 VAL A N 1
ATOM 1555 C CA . VAL A 1 183 ? 4.703 -16.047 -19.672 1 98.81 183 VAL A CA 1
ATOM 1556 C C . VAL A 1 183 ? 4.691 -14.727 -18.922 1 98.81 183 VAL A C 1
ATOM 1558 O O . VAL A 1 183 ? 5.75 -14.195 -18.578 1 98.81 183 VAL A O 1
ATOM 1561 N N . ASN A 1 184 ? 3.502 -14.203 -18.703 1 98.75 184 ASN A N 1
ATOM 1562 C CA . ASN A 1 184 ? 3.373 -12.953 -17.969 1 98.75 184 ASN A CA 1
ATOM 1563 C C . ASN A 1 184 ? 3.973 -13.062 -16.562 1 98.75 184 ASN A C 1
ATOM 1565 O O . ASN A 1 184 ? 4.695 -12.172 -16.125 1 98.75 184 ASN A O 1
ATOM 1569 N N . ILE A 1 185 ? 3.654 -14.164 -15.859 1 98.75 185 ILE A N 1
ATOM 1570 C CA . ILE A 1 185 ? 4.172 -14.359 -14.508 1 98.75 185 ILE A CA 1
ATOM 1571 C C . ILE A 1 185 ? 5.695 -14.445 -14.547 1 98.75 185 ILE A C 1
ATOM 1573 O O . ILE A 1 185 ? 6.379 -13.812 -13.742 1 98.75 185 ILE A O 1
ATOM 1577 N N . ARG A 1 186 ? 6.234 -15.234 -15.492 1 98.69 186 ARG A N 1
ATOM 1578 C CA . ARG A 1 186 ? 7.68 -15.344 -15.656 1 98.69 186 ARG A CA 1
ATOM 1579 C C . ARG A 1 186 ? 8.312 -13.969 -15.859 1 98.69 186 ARG A C 1
ATOM 1581 O O . ARG A 1 186 ? 9.32 -13.648 -15.219 1 98.69 186 ARG A O 1
ATOM 1588 N N . ASP A 1 187 ? 7.707 -13.211 -16.719 1 98.69 187 ASP A N 1
ATOM 1589 C CA . ASP A 1 187 ? 8.25 -11.898 -17.031 1 98.69 187 ASP A CA 1
ATOM 1590 C C . ASP A 1 187 ? 8.117 -10.945 -15.844 1 98.69 187 ASP A C 1
ATOM 1592 O O . ASP A 1 187 ? 8.961 -10.078 -15.633 1 98.69 187 ASP A O 1
ATOM 1596 N N . ASP A 1 188 ? 7.059 -11.062 -15.062 1 98.75 188 ASP A N 1
ATOM 1597 C CA . ASP A 1 188 ? 6.93 -10.297 -13.828 1 98.75 188 ASP A CA 1
ATOM 1598 C C . ASP A 1 188 ? 8.109 -10.562 -12.891 1 98.75 188 ASP A C 1
ATOM 1600 O O . ASP A 1 188 ? 8.648 -9.633 -12.289 1 98.75 188 ASP A O 1
ATOM 1604 N N . GLU A 1 189 ? 8.438 -11.867 -12.758 1 98.5 189 GLU A N 1
ATOM 1605 C CA . GLU A 1 189 ? 9.555 -12.211 -11.883 1 98.5 189 GLU A CA 1
ATOM 1606 C C . GLU A 1 189 ? 10.836 -11.516 -12.328 1 98.5 189 GLU A C 1
ATOM 1608 O O . GLU A 1 189 ? 11.648 -11.102 -11.5 1 98.5 189 GLU A O 1
ATOM 1613 N N . ALA A 1 190 ? 11.016 -11.445 -13.617 1 98.62 190 ALA A N 1
ATOM 1614 C CA . ALA A 1 190 ? 12.18 -10.734 -14.141 1 98.62 190 ALA A CA 1
ATOM 1615 C C . ALA A 1 190 ? 12.156 -9.266 -13.734 1 98.62 190 ALA A C 1
ATOM 1617 O O . ALA A 1 190 ? 13.203 -8.68 -13.422 1 98.62 190 ALA A O 1
ATOM 1618 N N . GLU A 1 191 ? 11 -8.68 -13.805 1 98.62 191 GLU A N 1
ATOM 1619 C CA . GLU A 1 191 ? 10.883 -7.281 -13.398 1 98.62 191 GLU A CA 1
ATOM 1620 C C . GLU A 1 191 ? 11.141 -7.117 -11.906 1 98.62 191 GLU A C 1
ATOM 1622 O O . GLU A 1 191 ? 11.711 -6.117 -11.477 1 98.62 191 GLU A O 1
ATOM 1627 N N . HIS A 1 192 ? 10.656 -8.055 -11.039 1 98.75 192 HIS A N 1
ATOM 1628 C CA . HIS A 1 192 ? 10.992 -8.023 -9.617 1 98.75 192 HIS A CA 1
ATOM 1629 C C . HIS A 1 192 ? 12.5 -8.031 -9.406 1 98.75 192 HIS A C 1
ATOM 1631 O O . HIS A 1 192 ? 13.016 -7.324 -8.539 1 98.75 192 HIS A O 1
ATOM 1637 N N . VAL A 1 193 ? 13.211 -8.883 -10.172 1 98.5 193 VAL A N 1
ATOM 1638 C CA . VAL A 1 193 ? 14.664 -8.961 -10.078 1 98.5 193 VAL A CA 1
ATOM 1639 C C . VAL A 1 193 ? 15.273 -7.586 -10.336 1 98.5 193 VAL A C 1
ATOM 1641 O O . VAL A 1 193 ? 16.109 -7.121 -9.562 1 98.5 193 VAL A O 1
ATOM 1644 N N . LYS A 1 194 ? 14.867 -6.965 -11.398 1 98.56 194 LYS A N 1
ATOM 1645 C CA . LYS A 1 194 ? 15.398 -5.66 -11.773 1 98.56 194 LYS A CA 1
ATOM 1646 C C . LYS A 1 194 ? 15.102 -4.613 -10.703 1 98.56 194 LYS A C 1
ATOM 1648 O O . LYS A 1 194 ? 15.953 -3.783 -10.383 1 98.56 194 LYS A O 1
ATOM 1653 N N . THR A 1 195 ? 13.906 -4.617 -10.172 1 98.5 195 THR A N 1
ATOM 1654 C CA . THR A 1 195 ? 13.523 -3.65 -9.148 1 98.5 195 THR A CA 1
ATOM 1655 C C . THR A 1 195 ? 14.344 -3.852 -7.875 1 98.5 195 THR A C 1
ATOM 1657 O O . THR A 1 195 ? 14.766 -2.883 -7.242 1 98.5 195 THR A O 1
ATOM 1660 N N . MET A 1 196 ? 14.57 -5.137 -7.484 1 98 196 MET A N 1
ATOM 1661 C CA . MET A 1 196 ? 15.414 -5.395 -6.324 1 98 196 MET A CA 1
ATOM 1662 C C . MET A 1 196 ? 16.828 -4.875 -6.551 1 98 196 MET A C 1
ATOM 1664 O O . MET A 1 196 ? 17.453 -4.328 -5.637 1 98 196 MET A O 1
ATOM 1668 N N . ALA A 1 197 ? 17.328 -5.047 -7.75 1 97.75 197 ALA A N 1
ATOM 1669 C CA . ALA A 1 197 ? 18.641 -4.516 -8.094 1 97.75 197 ALA A CA 1
ATOM 1670 C C . ALA A 1 197 ? 18.672 -2.994 -7.98 1 97.75 197 ALA A C 1
ATOM 1672 O O . ALA A 1 197 ? 19.641 -2.414 -7.496 1 97.75 197 ALA A O 1
ATOM 1673 N N . ALA A 1 198 ? 17.641 -2.363 -8.438 1 97.12 198 ALA A N 1
ATOM 1674 C CA . ALA A 1 198 ? 17.547 -0.907 -8.367 1 97.12 198 ALA A CA 1
ATOM 1675 C C . ALA A 1 198 ? 17.516 -0.424 -6.922 1 97.12 198 ALA A C 1
ATOM 1677 O O . ALA A 1 198 ? 18.172 0.572 -6.586 1 97.12 198 ALA A O 1
ATOM 1678 N N . CYS A 1 199 ? 16.781 -1.082 -6.051 1 96.56 199 CYS A N 1
ATOM 1679 C CA . CYS A 1 199 ? 16.688 -0.722 -4.641 1 96.56 199 CYS A CA 1
ATOM 1680 C C . CYS A 1 199 ? 18.031 -0.904 -3.939 1 96.56 199 CYS A C 1
ATOM 1682 O O . CYS A 1 199 ? 18.359 -0.17 -3.004 1 96.56 199 CYS A O 1
ATOM 1684 N N . LYS A 1 200 ? 18.766 -1.882 -4.367 1 95.69 200 LYS A N 1
ATOM 1685 C CA . LYS A 1 200 ? 20.031 -2.246 -3.74 1 95.69 200 LYS A CA 1
ATOM 1686 C C . LYS A 1 200 ? 21.156 -1.317 -4.191 1 95.69 200 LYS A C 1
ATOM 1688 O O . LYS A 1 200 ? 22.203 -1.223 -3.533 1 95.69 200 LYS A O 1
ATOM 1693 N N . ALA A 1 201 ? 20.969 -0.624 -5.262 1 94.38 201 ALA A N 1
ATOM 1694 C CA . ALA A 1 201 ? 22.016 0.201 -5.855 1 94.38 201 ALA A CA 1
ATOM 1695 C C . ALA A 1 201 ? 22.547 1.218 -4.852 1 94.38 201 ALA A C 1
ATOM 1697 O O . ALA A 1 201 ? 21.812 1.687 -3.982 1 94.38 201 ALA A O 1
ATOM 1698 N N . GLU A 1 202 ? 23.734 1.609 -4.934 1 90.19 202 GLU A N 1
ATOM 1699 C CA . GLU A 1 202 ? 24.438 2.498 -4.004 1 90.19 202 GLU A CA 1
ATOM 1700 C C . GLU A 1 202 ? 23.781 3.879 -3.975 1 90.19 202 GLU A C 1
ATOM 1702 O O . GLU A 1 202 ? 23.672 4.5 -2.916 1 90.19 202 GLU A O 1
ATOM 1707 N N . ASN A 1 203 ? 23.312 4.293 -5.109 1 91 203 ASN A N 1
ATOM 1708 C CA . ASN A 1 203 ? 22.75 5.637 -5.188 1 91 203 ASN A CA 1
ATOM 1709 C C . ASN A 1 203 ? 21.234 5.617 -5.07 1 91 203 ASN A C 1
ATOM 1711 O O . ASN A 1 203 ? 20.578 6.629 -5.316 1 91 203 ASN A O 1
ATOM 1715 N N . ALA A 1 204 ? 20.672 4.492 -4.711 1 91.69 204 ALA A N 1
ATOM 1716 C CA . ALA A 1 204 ? 19.219 4.332 -4.719 1 91.69 204 ALA A CA 1
ATOM 1717 C C . ALA A 1 204 ? 18.547 5.305 -3.754 1 91.69 204 ALA A C 1
ATOM 1719 O O . ALA A 1 204 ? 17.5 5.863 -4.059 1 91.69 204 ALA A O 1
ATOM 1720 N N . GLN A 1 205 ? 19.156 5.535 -2.645 1 87.75 205 GLN A N 1
ATOM 1721 C CA . GLN A 1 205 ? 18.562 6.406 -1.641 1 87.75 205 GLN A CA 1
ATOM 1722 C C . GLN A 1 205 ? 18.344 7.812 -2.191 1 87.75 205 GLN A C 1
ATOM 1724 O O . GLN A 1 205 ? 17.438 8.523 -1.761 1 87.75 205 GLN A O 1
ATOM 1729 N N . LEU A 1 206 ? 19.062 8.156 -3.201 1 85.69 206 LEU A N 1
ATOM 1730 C CA . LEU A 1 206 ? 19 9.508 -3.752 1 85.69 206 LEU A CA 1
ATOM 1731 C C . LEU A 1 206 ? 18.172 9.531 -5.039 1 85.69 206 LEU A C 1
ATOM 1733 O O . LEU A 1 206 ? 17.547 10.539 -5.371 1 85.69 206 LEU A O 1
ATOM 1737 N N . THR A 1 207 ? 18.156 8.352 -5.676 1 87.56 207 THR A N 1
ATOM 1738 C CA . THR A 1 207 ? 17.703 8.438 -7.059 1 87.56 207 THR A CA 1
ATOM 1739 C C . THR A 1 207 ? 16.469 7.562 -7.277 1 87.56 207 THR A C 1
ATOM 1741 O O . THR A 1 207 ? 15.758 7.723 -8.266 1 87.56 207 THR A O 1
ATOM 1744 N N . PHE A 1 208 ? 16.188 6.668 -6.398 1 92.25 208 PHE A N 1
ATOM 1745 C CA . PHE A 1 208 ? 15.133 5.688 -6.625 1 92.25 208 PHE A CA 1
ATOM 1746 C C . PHE A 1 208 ? 13.766 6.363 -6.656 1 92.25 208 PHE A C 1
ATOM 1748 O O . PHE A 1 208 ? 13.414 7.121 -5.75 1 92.25 208 PHE A O 1
ATOM 1755 N N . LYS A 1 209 ? 13.023 6.172 -7.766 1 92.19 209 LYS A N 1
ATOM 1756 C CA . LYS A 1 209 ? 11.664 6.668 -7.953 1 92.19 209 LYS A CA 1
ATOM 1757 C C . LYS A 1 209 ? 10.75 5.57 -8.5 1 92.19 209 LYS A C 1
ATOM 1759 O O . LYS A 1 209 ? 11.203 4.684 -9.227 1 92.19 209 LYS A O 1
ATOM 1764 N N . SER A 1 210 ? 9.531 5.633 -8.039 1 94.25 210 SER A N 1
ATOM 1765 C CA . SER A 1 210 ? 8.555 4.762 -8.68 1 94.25 210 SER A CA 1
ATOM 1766 C C . SER A 1 210 ? 8.297 5.18 -10.125 1 94.25 210 SER A C 1
ATOM 1768 O O . SER A 1 210 ? 8.562 6.324 -10.5 1 94.25 210 SER A O 1
ATOM 1770 N N . PRO A 1 211 ? 7.82 4.332 -10.945 1 94.31 211 PRO A N 1
ATOM 1771 C CA . PRO A 1 211 ? 7.699 4.57 -12.391 1 94.31 211 PRO A CA 1
ATOM 1772 C C . PRO A 1 211 ? 6.898 5.828 -12.711 1 94.31 211 PRO A C 1
ATOM 1774 O O . PRO A 1 211 ? 7.328 6.645 -13.531 1 94.31 211 PRO A O 1
ATOM 1777 N N . HIS A 1 212 ? 5.785 6.066 -12.102 1 93.44 212 HIS A N 1
ATOM 1778 C CA . HIS A 1 212 ? 4.973 7.227 -12.43 1 93.44 212 HIS A CA 1
ATOM 1779 C C . HIS A 1 212 ? 5.555 8.5 -11.836 1 93.44 212 HIS A C 1
ATOM 1781 O O . HIS A 1 212 ? 5.348 9.594 -12.359 1 93.44 212 HIS A O 1
ATOM 1787 N N . SER A 1 213 ? 6.27 8.398 -10.766 1 89.25 213 SER A N 1
ATOM 1788 C CA . SER A 1 213 ? 6.922 9.555 -10.156 1 89.25 213 SER A CA 1
ATOM 1789 C C . SER A 1 213 ? 8.156 9.977 -10.953 1 89.25 213 SER A C 1
ATOM 1791 O O . SER A 1 213 ? 8.617 11.109 -10.828 1 89.25 213 SER A O 1
ATOM 1793 N N . ALA A 1 214 ? 8.703 9.109 -11.672 1 84.25 214 ALA A N 1
ATOM 1794 C CA . ALA A 1 214 ? 9.938 9.352 -12.422 1 84.25 214 ALA A CA 1
ATOM 1795 C C . ALA A 1 214 ? 9.656 10.141 -13.695 1 84.25 214 ALA A C 1
ATOM 1797 O O . ALA A 1 214 ? 10.578 10.641 -14.344 1 84.25 214 ALA A O 1
ATOM 1798 N N . LEU A 1 215 ? 8.398 10.25 -14.031 1 80.81 215 LEU A N 1
ATOM 1799 C CA . LEU A 1 215 ? 8.047 11.008 -15.234 1 80.81 215 LEU A CA 1
ATOM 1800 C C . LEU A 1 215 ? 8.344 12.492 -15.039 1 80.81 215 LEU A C 1
ATOM 1802 O O . LEU A 1 215 ? 8.188 13.023 -13.938 1 80.81 215 LEU A O 1
ATOM 1806 N N . PRO A 1 216 ? 8.961 13.062 -16.016 1 70.19 216 PRO A N 1
ATOM 1807 C CA . PRO A 1 216 ? 9.242 14.492 -15.898 1 70.19 216 PRO A CA 1
ATOM 1808 C C . PRO A 1 216 ? 7.992 15.32 -15.594 1 70.19 216 PRO A C 1
ATOM 1810 O O . PRO A 1 216 ? 6.906 14.992 -16.078 1 70.19 216 PRO A O 1
ATOM 1813 N N . GLU A 1 217 ? 8.047 16.016 -14.562 1 61.47 217 GLU A N 1
ATOM 1814 C CA . GLU A 1 217 ? 6.941 16.906 -14.211 1 61.47 217 GLU A CA 1
ATOM 1815 C C . GLU A 1 217 ? 6.477 17.719 -15.43 1 61.47 217 GLU A C 1
ATOM 1817 O O . GLU A 1 217 ? 7.297 18.188 -16.219 1 61.47 217 GLU A O 1
ATOM 1822 N N . ALA A 1 218 ? 5.242 17.484 -15.805 1 49.03 218 ALA A N 1
ATOM 1823 C CA . ALA A 1 218 ? 4.754 18.344 -16.875 1 49.03 218 ALA A CA 1
ATOM 1824 C C . ALA A 1 218 ? 4.996 19.812 -16.531 1 49.03 218 ALA A C 1
ATOM 1826 O O . ALA A 1 218 ? 4.664 20.281 -15.438 1 49.03 218 ALA A O 1
ATOM 1827 N N . LYS A 1 219 ? 6.02 20.406 -16.969 1 44.97 219 LYS A N 1
ATOM 1828 C CA . LYS A 1 219 ? 6.195 21.859 -16.875 1 44.97 219 LYS A CA 1
ATOM 1829 C C . LYS A 1 219 ? 4.863 22.578 -17.031 1 44.97 219 LYS A C 1
ATOM 1831 O O . LYS A 1 219 ? 4.199 22.469 -18.062 1 44.97 219 LYS A O 1
ATOM 1836 N N . SER A 1 220 ? 4.07 22.594 -16.047 1 42.44 220 SER A N 1
ATOM 1837 C CA . SER A 1 220 ? 2.996 23.562 -16.281 1 42.44 220 SER A CA 1
ATOM 1838 C C . SER A 1 220 ? 3.512 24.812 -16.969 1 42.44 220 SER A C 1
ATOM 1840 O O . SER A 1 220 ? 4.527 25.375 -16.562 1 42.44 220 SER A O 1
ATOM 1842 N N . GLU A 1 221 ? 3.264 25 -18.203 1 40.72 221 GLU A N 1
ATOM 1843 C CA . GLU A 1 221 ? 3.545 26.297 -18.812 1 40.72 221 GLU A CA 1
ATOM 1844 C C . GLU A 1 221 ? 3.246 27.438 -17.859 1 40.72 221 GLU A C 1
ATOM 1846 O O . GLU A 1 221 ? 2.232 27.422 -17.156 1 40.72 221 GLU A O 1
ATOM 1851 N N . PRO A 1 222 ? 4.223 28.125 -17.391 1 40.12 222 PRO A N 1
ATOM 1852 C CA . PRO A 1 222 ? 3.896 29.281 -16.562 1 40.12 222 PRO A CA 1
ATOM 1853 C C . PRO A 1 222 ? 2.59 29.953 -16.969 1 40.12 222 PRO A C 1
ATOM 1855 O O . PRO A 1 222 ? 2.25 29.969 -18.156 1 40.12 222 PRO A O 1
ATOM 1858 N N . PRO A 1 223 ? 1.62 29.969 -16.109 1 38.41 223 PRO A N 1
ATOM 1859 C CA . PRO A 1 223 ? 0.47 30.734 -16.594 1 38.41 223 PRO A CA 1
ATOM 1860 C C . PRO A 1 223 ? 0.88 31.969 -17.375 1 38.41 223 PRO A C 1
ATOM 1862 O O . PRO A 1 223 ? 1.841 32.656 -17.016 1 38.41 223 PRO A O 1
ATOM 1865 N N . ILE A 1 224 ? 0.649 31.984 -18.641 1 39.97 224 ILE A N 1
ATOM 1866 C CA . ILE A 1 224 ? 0.88 33.188 -19.438 1 39.97 224 ILE A CA 1
ATOM 1867 C C . ILE A 1 224 ? 0.478 34.406 -18.625 1 39.97 224 ILE A C 1
ATOM 1869 O O . ILE A 1 224 ? -0.675 34.531 -18.203 1 39.97 224 ILE A O 1
ATOM 1873 N N . ALA A 1 225 ? 1.414 35.031 -17.969 1 41.94 225 ALA A N 1
ATOM 1874 C CA . ALA A 1 225 ? 1.188 36.344 -17.344 1 41.94 225 ALA A CA 1
ATOM 1875 C C . ALA A 1 225 ? 0.173 37.156 -18.141 1 41.94 225 ALA A C 1
ATOM 1877 O O . ALA A 1 225 ? 0.311 37.312 -19.359 1 41.94 225 ALA A O 1
ATOM 1878 N N . ALA A 1 226 ? -1.051 37.188 -17.688 1 41.44 226 ALA A N 1
ATOM 1879 C 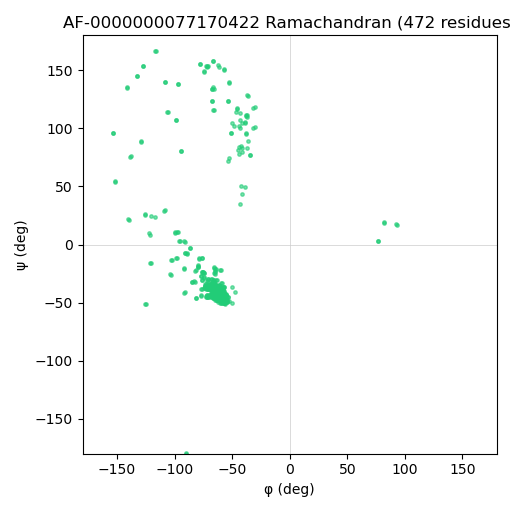CA . ALA A 1 226 ? -1.996 38.062 -18.375 1 41.44 226 ALA A CA 1
ATOM 1880 C C . ALA A 1 226 ? -1.314 39.344 -18.844 1 41.44 226 ALA A C 1
ATOM 1882 O O . ALA A 1 226 ? -0.464 39.906 -18.125 1 41.44 226 ALA A O 1
ATOM 1883 N N . PRO A 1 227 ? -1.396 39.75 -20.094 1 38.66 227 PRO A N 1
ATOM 1884 C CA . PRO A 1 227 ? -0.751 40.969 -20.531 1 38.66 227 PRO A CA 1
ATOM 1885 C C . PRO A 1 227 ? -1.035 42.156 -19.609 1 38.66 227 PRO A C 1
ATOM 1887 O O . PRO A 1 227 ? -2.17 42.344 -19.156 1 38.66 227 PRO A O 1
ATOM 1890 N N . GLN A 1 228 ? -0.109 42.531 -18.75 1 34.81 228 GLN A N 1
ATOM 1891 C CA . GLN A 1 228 ? -0.306 43.75 -17.953 1 34.81 228 GLN A CA 1
ATOM 1892 C C . GLN A 1 228 ? -0.906 44.875 -18.797 1 34.81 228 GLN A C 1
ATOM 1894 O O . GLN A 1 228 ? -0.449 45.125 -19.906 1 34.81 228 GLN A O 1
ATOM 1899 N N . PRO A 1 229 ? -2.205 45.125 -18.578 1 36.34 229 PRO A N 1
ATOM 1900 C CA . PRO A 1 229 ? -2.723 46.219 -19.406 1 36.34 229 PRO A CA 1
ATOM 1901 C C . PRO A 1 229 ? -1.77 47.406 -19.484 1 36.34 229 PRO A C 1
ATOM 1903 O O . PRO A 1 229 ? -1.09 47.719 -18.5 1 36.34 229 PRO A O 1
ATOM 1906 N N . ARG A 1 230 ? -1.167 47.75 -20.641 1 37.91 230 ARG A N 1
ATOM 1907 C CA . ARG A 1 230 ? -0.345 48.906 -20.891 1 37.91 230 ARG A CA 1
ATOM 1908 C C . ARG A 1 230 ? -0.957 50.156 -20.266 1 37.91 230 ARG A C 1
ATOM 1910 O O . ARG A 1 230 ? -2.121 50.469 -20.516 1 37.91 230 ARG A O 1
ATOM 1917 N N . ALA A 1 231 ? -0.465 50.562 -19.125 1 39.84 231 ALA A N 1
ATOM 1918 C CA . ALA A 1 231 ? -0.805 51.844 -18.531 1 39.84 231 ALA A CA 1
ATOM 1919 C C . ALA A 1 231 ? -0.855 52.969 -19.594 1 39.84 231 ALA A C 1
ATOM 1921 O O . ALA A 1 231 ? 0.119 53.156 -20.312 1 39.84 231 ALA A O 1
ATOM 1922 N N . THR A 1 232 ? -1.995 53.062 -20.266 1 37.16 232 THR A N 1
ATOM 1923 C CA . THR A 1 232 ? -2.182 54.281 -21.094 1 37.16 232 THR A CA 1
ATOM 1924 C C . THR A 1 232 ? -1.69 55.5 -20.359 1 37.16 232 THR A C 1
ATOM 1926 O O . THR A 1 232 ? -2.154 55.812 -19.25 1 37.16 232 THR A O 1
ATOM 1929 N N . GLY A 1 233 ? -0.346 55.781 -20.328 1 32.81 233 GLY A N 1
ATOM 1930 C CA . GLY A 1 233 ? 0.318 57 -19.906 1 32.81 233 GLY A CA 1
ATOM 1931 C C . GLY A 1 233 ? -0.414 58.25 -20.328 1 32.81 233 GLY A C 1
ATOM 1932 O O . GLY A 1 233 ? -0.26 58.719 -21.453 1 32.81 233 GLY A O 1
ATOM 1933 N N . ARG A 1 234 ? -1.733 58.438 -20.125 1 34.72 234 ARG A N 1
ATOM 1934 C CA . ARG A 1 234 ? -2.252 59.781 -20.391 1 34.72 234 ARG A CA 1
ATOM 1935 C C . ARG A 1 234 ? -1.462 60.844 -19.609 1 34.72 234 ARG A C 1
ATOM 1937 O O . ARG A 1 234 ? -1.511 60.875 -18.391 1 34.72 234 ARG A O 1
ATOM 1944 N N . GLY A 1 235 ? -0.212 61.094 -20.047 1 30.69 235 GLY A N 1
ATOM 1945 C CA . GLY A 1 235 ? 0.497 62.312 -19.719 1 30.69 235 GLY A CA 1
ATOM 1946 C C . GLY A 1 235 ? -0.405 63.531 -19.672 1 30.69 235 GLY A C 1
ATOM 1947 O O . GLY A 1 235 ? -1.112 63.812 -20.641 1 30.69 235 GLY A O 1
ATOM 1948 N N . ALA A 1 236 ? -1.021 63.844 -18.469 1 31.45 236 ALA A N 1
ATOM 1949 C CA . ALA A 1 236 ? -1.588 65.188 -18.219 1 31.45 236 ALA A CA 1
ATOM 1950 C C . ALA A 1 236 ? -0.647 66.25 -18.688 1 31.45 236 ALA A C 1
ATOM 1952 O O . ALA A 1 236 ? 0.5 66.375 -18.25 1 31.45 236 ALA A O 1
ATOM 1953 N N . LEU A 1 237 ? -0.632 66.625 -19.953 1 29.52 237 LEU A N 1
ATOM 1954 C CA . LEU A 1 237 ? -0.165 67.875 -20.484 1 29.52 237 LEU A CA 1
ATOM 1955 C C . LEU A 1 237 ? -0.614 69.062 -19.594 1 29.52 237 LEU A C 1
ATOM 1957 O O . LEU A 1 237 ? -1.716 69.562 -19.766 1 29.52 237 LEU A O 1
ATOM 1961 N N . GLU A 1 238 ? -0.568 69.062 -18.203 1 23.86 238 GLU A N 1
ATOM 1962 C CA . GLU A 1 238 ? -0.339 70.438 -17.797 1 23.86 238 GLU A CA 1
ATOM 1963 C C . GLU A 1 238 ? 1.097 70.875 -18.078 1 23.86 238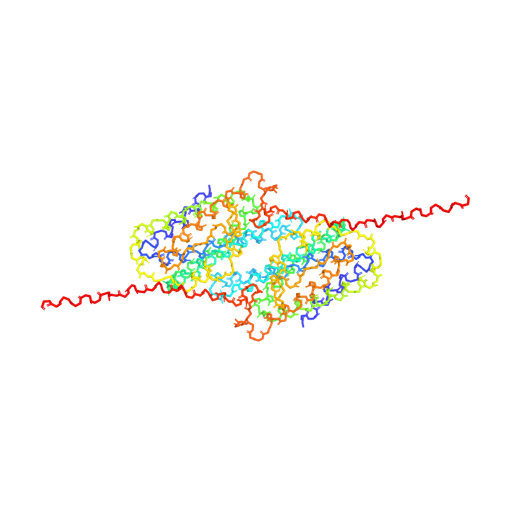 GLU A C 1
ATOM 1965 O O . GLU A 1 238 ? 2.021 70.062 -18 1 23.86 238 GLU A O 1
ATOM 1970 N N . MET B 1 1 ? -17.656 2.525 24.078 1 59.28 1 MET B N 1
ATOM 1971 C CA . MET B 1 1 ? -16.234 2.248 24.328 1 59.28 1 MET B CA 1
ATOM 1972 C C . MET B 1 1 ? -15.352 2.943 23.297 1 59.28 1 MET B C 1
ATOM 1974 O O . MET B 1 1 ? -14.414 3.65 23.672 1 59.28 1 MET B O 1
ATOM 1978 N N . ILE B 1 2 ? -15.781 2.984 22.141 1 66.75 2 ILE B N 1
ATOM 1979 C CA . ILE B 1 2 ? -14.984 3.596 21.078 1 66.75 2 ILE B CA 1
ATOM 1980 C C . ILE B 1 2 ? -14.984 5.113 21.234 1 66.75 2 ILE B C 1
ATOM 1982 O O . ILE B 1 2 ? -13.93 5.75 21.188 1 66.75 2 ILE B O 1
ATOM 1986 N N . ARG B 1 3 ? -16.078 5.641 21.469 1 68.06 3 ARG B N 1
ATOM 1987 C CA . ARG B 1 3 ? -16.203 7.086 21.641 1 68.06 3 ARG B CA 1
ATOM 1988 C C . ARG B 1 3 ? -15.328 7.566 22.797 1 68.06 3 ARG B C 1
ATOM 1990 O O . ARG B 1 3 ? -14.758 8.656 22.75 1 68.06 3 ARG B O 1
ATOM 1997 N N . PHE B 1 4 ? -15.227 6.723 23.719 1 66.5 4 PHE B N 1
ATOM 1998 C CA . PHE B 1 4 ? -14.422 7.062 24.891 1 66.5 4 PHE B CA 1
ATOM 1999 C C . PHE B 1 4 ? -12.938 7.113 24.531 1 66.5 4 PHE B C 1
ATOM 2001 O O . PHE B 1 4 ? -12.227 8.039 24.922 1 66.5 4 PHE B O 1
ATOM 2008 N N . LEU B 1 5 ? -12.414 6.191 23.766 1 65.75 5 LEU B N 1
ATOM 2009 C CA . LEU B 1 5 ? -11.016 6.16 23.344 1 65.75 5 LEU B CA 1
ATOM 2010 C C . LEU B 1 5 ? -10.688 7.375 22.484 1 65.75 5 LEU B C 1
ATOM 2012 O O . LEU B 1 5 ? -9.633 8 22.656 1 65.75 5 LEU B O 1
ATOM 2016 N N . VAL B 1 6 ? -11.578 7.715 21.641 1 71.25 6 VAL B N 1
ATOM 2017 C CA . VAL B 1 6 ? -11.398 8.883 20.797 1 71.25 6 VAL B CA 1
ATOM 2018 C C . VAL B 1 6 ? -11.32 10.141 21.656 1 71.25 6 VAL B C 1
ATOM 2020 O O . VAL B 1 6 ? -10.461 11 21.438 1 71.25 6 VAL B O 1
ATOM 2023 N N . SER B 1 7 ? -12.227 10.164 22.547 1 70.19 7 SER B N 1
ATOM 2024 C CA . SER B 1 7 ? -12.328 11.359 23.375 1 70.19 7 SER B CA 1
ATOM 2025 C C . SER B 1 7 ? -11.062 11.578 24.188 1 70.19 7 SER B C 1
ATOM 2027 O O . SER B 1 7 ? -10.625 12.719 24.375 1 70.19 7 SER B O 1
ATOM 2029 N N . ILE B 1 8 ? -10.5 10.516 24.625 1 67.12 8 ILE B N 1
ATOM 2030 C CA . ILE B 1 8 ? -9.266 10.633 25.406 1 67.12 8 ILE B CA 1
ATOM 2031 C C . ILE B 1 8 ? -8.141 11.148 24.5 1 67.12 8 ILE B C 1
ATOM 2033 O O . ILE B 1 8 ? -7.426 12.078 24.875 1 67.12 8 ILE B O 1
ATOM 2037 N N . LEU B 1 9 ? -8.055 10.609 23.344 1 70.81 9 LEU B N 1
ATOM 2038 C CA . LEU B 1 9 ? -6.98 11 22.438 1 70.81 9 LEU B CA 1
ATOM 2039 C C . LEU B 1 9 ? -7.133 12.453 22.016 1 70.81 9 LEU B C 1
ATOM 2041 O O . LEU B 1 9 ? -6.172 13.227 22.078 1 70.81 9 LEU B O 1
ATOM 2045 N N . VAL B 1 10 ? -8.375 12.836 21.734 1 72.56 10 VAL B N 1
ATOM 2046 C CA . VAL B 1 10 ? -8.656 14.188 21.266 1 72.56 10 VAL B CA 1
ATOM 2047 C C . VAL B 1 10 ? -8.492 15.188 22.406 1 72.56 10 VAL B C 1
ATOM 2049 O O . VAL B 1 10 ? -7.922 16.266 22.219 1 72.56 10 VAL B O 1
ATOM 2052 N N . PHE B 1 11 ? -8.914 14.719 23.5 1 70.94 11 PHE B N 1
ATOM 2053 C CA . PHE B 1 11 ? -8.828 15.602 24.656 1 70.94 11 PHE B CA 1
ATOM 2054 C C . PHE B 1 11 ? -7.375 15.906 25 1 70.94 11 PHE B C 1
ATOM 2056 O O . PHE B 1 11 ? -7.012 17.062 25.203 1 70.94 11 PHE B O 1
ATOM 2063 N N . VAL B 1 12 ? -6.578 14.945 25 1 70.31 12 VAL B N 1
ATOM 2064 C CA . VAL B 1 12 ? -5.172 15.109 25.359 1 70.31 12 VAL B CA 1
ATOM 2065 C C . VAL B 1 12 ? -4.496 16.047 24.359 1 70.31 12 VAL B C 1
ATOM 2067 O O . VAL B 1 12 ? -3.809 17 24.766 1 70.31 12 VAL B O 1
ATOM 2070 N N . ILE B 1 13 ? -4.781 15.938 23.172 1 75.31 13 ILE B N 1
ATOM 2071 C CA . ILE B 1 13 ? -4.129 16.734 22.141 1 75.31 13 ILE B CA 1
ATOM 2072 C C . ILE B 1 13 ? -4.652 18.172 22.203 1 75.31 13 ILE B C 1
ATOM 2074 O O . ILE B 1 13 ? -3.879 19.125 22.094 1 75.31 13 ILE B O 1
ATOM 2078 N N . ASP B 1 14 ? -5.922 18.328 22.516 1 76.75 14 ASP B N 1
ATOM 2079 C CA . ASP B 1 14 ? -6.523 19.656 22.531 1 76.75 14 ASP B CA 1
ATOM 2080 C C . ASP B 1 14 ? -6.023 20.469 23.719 1 76.75 14 ASP B C 1
ATOM 2082 O O . ASP B 1 14 ? -5.801 21.672 23.594 1 76.75 14 ASP B O 1
ATOM 2086 N N . VAL B 1 15 ? -5.867 19.812 24.75 1 76.75 15 VAL B N 1
ATOM 2087 C CA . VAL B 1 15 ? -5.438 20.5 25.969 1 76.75 15 VAL B CA 1
ATOM 2088 C C . VAL B 1 15 ? -3.943 20.812 25.891 1 76.75 15 VAL B C 1
ATOM 2090 O O . VAL B 1 15 ? -3.51 21.922 26.219 1 76.75 15 VAL B O 1
ATOM 2093 N N . LEU B 1 16 ? -3.23 20 25.391 1 82.38 16 LEU B N 1
ATOM 2094 C CA . LEU B 1 16 ? -1.777 20.125 25.375 1 82.38 16 LEU B CA 1
ATOM 2095 C C . LEU B 1 16 ? -1.33 21.141 24.328 1 82.38 16 LEU B C 1
ATOM 2097 O O . LEU B 1 16 ? -0.317 21.812 24.5 1 82.38 16 LEU B O 1
ATOM 2101 N N . TYR B 1 17 ? -2.213 21.359 23.281 1 87.31 17 TYR B N 1
ATOM 2102 C CA . TYR B 1 17 ? -1.704 22.141 22.156 1 87.31 17 TYR B CA 1
ATOM 2103 C C . TYR B 1 17 ? -2.607 23.328 21.859 1 87.31 17 TYR B C 1
ATOM 2105 O O . TYR B 1 17 ? -2.65 23.812 20.734 1 87.31 17 TYR B O 1
ATOM 2113 N N . LYS B 1 18 ? -3.344 23.891 22.688 1 79.88 18 LYS B N 1
ATOM 2114 C CA . LYS B 1 18 ? -4.324 24.953 22.5 1 79.88 18 LYS B CA 1
ATOM 2115 C C . LYS B 1 18 ? -3.732 26.125 21.719 1 79.88 18 LYS B C 1
ATOM 2117 O O . LYS B 1 18 ? -4.371 26.656 20.797 1 79.88 18 LYS B O 1
ATOM 2122 N N . ASN B 1 19 ? -2.469 26.562 21.844 1 86.69 19 ASN B N 1
ATOM 2123 C CA . ASN B 1 19 ? -1.916 27.734 21.156 1 86.69 19 ASN B CA 1
ATOM 2124 C C . ASN B 1 19 ? -0.733 27.344 20.266 1 86.69 19 ASN B C 1
ATOM 2126 O O . ASN B 1 19 ? 0.097 28.203 19.938 1 86.69 19 ASN B O 1
ATOM 2130 N N . ARG B 1 20 ? -0.721 26.109 19.859 1 93.69 20 ARG B N 1
ATOM 2131 C CA . ARG B 1 20 ? 0.343 25.609 19 1 93.69 20 ARG B CA 1
ATOM 2132 C C . ARG B 1 20 ? -0.22 24.703 17.906 1 93.69 20 ARG B C 1
ATOM 2134 O O . ARG B 1 20 ? -0.032 23.484 17.938 1 93.69 20 ARG B O 1
ATOM 2141 N N . PRO B 1 21 ? -0.829 25.359 16.922 1 94 21 PRO B N 1
ATOM 2142 C CA . PRO B 1 21 ? -1.586 24.578 15.938 1 94 21 PRO B CA 1
ATOM 2143 C C . PRO B 1 21 ? -0.707 23.609 15.148 1 94 21 PRO B C 1
ATOM 2145 O O . PRO B 1 21 ? -1.086 22.453 14.953 1 94 21 PRO B O 1
ATOM 2148 N N . TYR B 1 22 ? 0.514 24.062 14.75 1 95.81 22 TYR B N 1
ATOM 2149 C CA . TYR B 1 22 ? 1.308 23.219 13.859 1 95.81 22 TYR B CA 1
ATOM 2150 C C . TYR B 1 22 ? 1.848 22 14.602 1 95.81 22 TYR B C 1
ATOM 2152 O O . TYR B 1 22 ? 1.743 20.875 14.117 1 95.81 22 TYR B O 1
ATOM 2160 N N . PRO B 1 23 ? 2.375 22.141 15.867 1 95.81 23 PRO B N 1
ATOM 2161 C CA . PRO B 1 23 ? 2.723 20.953 16.641 1 95.81 23 PRO B CA 1
ATOM 2162 C C . PRO B 1 23 ? 1.52 20.047 16.906 1 95.81 23 PRO B C 1
ATOM 2164 O O . PRO B 1 23 ? 1.645 18.828 16.891 1 95.81 23 PRO B O 1
ATOM 2167 N N . ARG B 1 24 ? 0.391 20.672 17.156 1 94.75 24 ARG B N 1
ATOM 2168 C CA . ARG B 1 24 ? -0.835 19.891 17.344 1 94.75 24 ARG B CA 1
ATOM 2169 C C . ARG B 1 24 ? -1.13 19.047 16.109 1 94.75 24 ARG B C 1
ATOM 2171 O O . ARG B 1 24 ? -1.381 17.844 16.234 1 94.75 24 ARG B O 1
ATOM 2178 N N . PHE B 1 25 ? -1.067 19.656 14.969 1 96.38 25 PHE B N 1
ATOM 2179 C CA . PHE B 1 25 ? -1.377 18.969 13.719 1 96.38 25 PHE B CA 1
ATOM 2180 C C . PHE B 1 25 ? -0.324 17.922 13.398 1 96.38 25 PHE B C 1
ATOM 2182 O O . PHE B 1 25 ? -0.643 16.859 12.859 1 96.38 25 PHE B O 1
ATOM 2189 N N . TYR B 1 26 ? 0.885 18.141 13.727 1 96.38 26 TYR B N 1
ATOM 2190 C CA . TYR B 1 26 ? 1.95 17.172 13.547 1 96.38 26 TYR B CA 1
ATOM 2191 C C . TYR B 1 26 ? 1.662 15.891 14.328 1 96.38 26 TYR B C 1
ATOM 2193 O O . TYR B 1 26 ? 1.742 14.789 13.781 1 96.38 26 TYR B O 1
ATOM 2201 N N . VAL B 1 27 ? 1.337 16.078 15.602 1 94.12 27 VAL B N 1
ATOM 2202 C CA . VAL B 1 27 ? 1.054 14.914 16.438 1 94.12 27 VAL B CA 1
ATOM 2203 C C . VAL B 1 27 ? -0.17 14.172 15.906 1 94.12 27 VAL B C 1
ATOM 2205 O O . VAL B 1 27 ? -0.151 12.945 15.773 1 94.12 27 VAL B O 1
ATOM 2208 N N . LEU B 1 28 ? -1.177 14.922 15.539 1 92.69 28 LEU B N 1
ATOM 2209 C CA . LEU B 1 28 ? -2.406 14.344 15 1 92.69 28 LEU B CA 1
ATOM 2210 C C . LEU B 1 28 ? -2.121 13.531 13.742 1 92.69 28 LEU B C 1
ATOM 2212 O O . LEU B 1 28 ? -2.557 12.383 13.625 1 92.69 28 LEU B O 1
ATOM 2216 N N . GLU B 1 29 ? -1.363 14.086 12.82 1 95 29 GLU B N 1
ATOM 2217 C CA . GLU B 1 29 ? -1.111 13.43 11.539 1 95 29 GLU B CA 1
ATOM 2218 C C . GLU B 1 29 ? -0.194 12.227 11.703 1 95 29 GLU B C 1
ATOM 2220 O O . GLU B 1 29 ? -0.321 11.234 10.977 1 95 29 GLU B O 1
ATOM 2225 N N . THR B 1 30 ? 0.728 12.258 12.672 1 94.25 30 THR B N 1
ATOM 2226 C CA . THR B 1 30 ? 1.577 11.109 12.953 1 94.25 30 THR B CA 1
ATOM 2227 C C . THR B 1 30 ? 0.737 9.914 13.398 1 94.25 30 THR B C 1
ATOM 2229 O O . THR B 1 30 ? 0.967 8.789 12.945 1 94.25 30 THR B O 1
ATOM 2232 N N . VAL B 1 31 ? -0.199 10.188 14.125 1 93.06 31 VAL B N 1
ATOM 2233 C CA . VAL B 1 31 ? -1.033 9.117 14.664 1 93.06 31 VAL B CA 1
ATOM 2234 C C . VAL B 1 31 ? -2.109 8.742 13.648 1 93.06 31 VAL B C 1
ATOM 2236 O O . VAL B 1 31 ? -2.482 7.574 13.531 1 93.06 31 VAL B O 1
ATOM 2239 N N . ALA B 1 32 ? -2.594 9.719 12.844 1 93.44 32 ALA B N 1
ATOM 2240 C CA . ALA B 1 32 ? -3.729 9.523 11.945 1 93.44 32 ALA B CA 1
ATOM 2241 C C . ALA B 1 32 ? -3.393 8.508 10.852 1 93.44 32 ALA B C 1
ATOM 2243 O O . ALA B 1 32 ? -4.277 7.816 10.352 1 93.44 32 ALA B O 1
ATOM 2244 N N . ARG B 1 33 ? -2.229 8.328 10.508 1 95 33 ARG B N 1
ATOM 2245 C CA . ARG B 1 33 ? -1.826 7.426 9.438 1 95 33 ARG B CA 1
ATOM 2246 C C . ARG B 1 33 ? -1.809 5.977 9.914 1 95 33 ARG B C 1
ATOM 2248 O O . ARG B 1 33 ? -1.885 5.051 9.102 1 95 33 ARG B O 1
ATOM 2255 N N . VAL B 1 34 ? -1.764 5.754 11.18 1 96.5 34 VAL B N 1
ATOM 2256 C CA . VAL B 1 34 ? -1.417 4.477 11.789 1 96.5 34 VAL B CA 1
ATOM 2257 C C . VAL B 1 34 ? -2.561 3.482 11.594 1 96.5 34 VAL B C 1
ATOM 2259 O O . VAL B 1 34 ? -2.336 2.342 11.18 1 96.5 34 VAL B O 1
ATOM 2262 N N . PRO B 1 35 ? -3.803 3.893 11.805 1 97.44 35 PRO B N 1
ATOM 2263 C CA . PRO B 1 35 ? -4.887 2.914 11.688 1 97.44 35 PRO B CA 1
ATOM 2264 C C . PRO B 1 35 ? -4.973 2.293 10.297 1 97.44 35 PRO B C 1
ATOM 2266 O O . PRO B 1 35 ? -5.207 1.089 10.164 1 97.44 35 PRO B O 1
ATOM 2269 N N . TYR B 1 36 ? -4.805 3.061 9.305 1 98.5 36 TYR B N 1
ATOM 2270 C CA . TYR B 1 36 ? -4.926 2.551 7.941 1 98.5 36 TYR B CA 1
ATOM 2271 C C . TYR B 1 36 ? -3.85 1.513 7.648 1 98.5 36 TYR B C 1
ATOM 2273 O O . TYR B 1 36 ? -4.09 0.55 6.918 1 98.5 36 TYR B O 1
ATOM 2281 N N . PHE B 1 37 ? -2.666 1.708 8.211 1 98.19 37 PHE B N 1
ATOM 2282 C CA . PHE B 1 37 ? -1.629 0.694 8.055 1 98.19 37 PHE B CA 1
ATOM 2283 C C . PHE B 1 37 ? -1.943 -0.536 8.898 1 98.19 37 PHE B C 1
ATOM 2285 O O . PHE B 1 37 ? -1.632 -1.662 8.5 1 98.19 37 PHE B O 1
ATOM 2292 N N . SER B 1 38 ? -2.521 -0.309 10.062 1 98.44 38 SER B N 1
ATOM 2293 C CA . SER B 1 38 ? -2.988 -1.439 10.852 1 98.44 38 SER B CA 1
ATOM 2294 C C . SER B 1 38 ? -3.979 -2.295 10.07 1 98.44 38 SER B C 1
ATOM 2296 O O . SER B 1 38 ? -3.877 -3.523 10.062 1 98.44 38 SER B O 1
ATOM 2298 N N . TYR B 1 39 ? -4.938 -1.614 9.438 1 98.38 39 TYR B N 1
ATOM 2299 C CA . TYR B 1 39 ? -5.887 -2.332 8.594 1 98.38 39 TYR B CA 1
ATOM 2300 C C . TYR B 1 39 ? -5.168 -3.141 7.523 1 98.38 39 TYR B C 1
ATOM 2302 O O . TYR B 1 39 ? -5.473 -4.316 7.312 1 98.38 39 TYR B O 1
ATOM 2310 N N . LEU B 1 40 ? -4.203 -2.504 6.848 1 97.38 40 LEU B N 1
ATOM 2311 C CA . LEU B 1 40 ? -3.416 -3.168 5.816 1 97.38 40 LEU B CA 1
ATOM 2312 C C . LEU B 1 40 ? -2.729 -4.41 6.371 1 97.38 40 LEU B C 1
ATOM 2314 O O . LEU B 1 40 ? -2.732 -5.465 5.73 1 97.38 40 LEU B O 1
ATOM 2318 N N . SER B 1 41 ? -2.184 -4.258 7.508 1 97.81 41 SER B N 1
ATOM 2319 C CA . SER B 1 41 ? -1.46 -5.359 8.133 1 97.81 41 SER B CA 1
ATOM 2320 C C . SER B 1 41 ? -2.381 -6.547 8.398 1 97.81 41 SER B C 1
ATOM 2322 O O . SER B 1 41 ? -2.045 -7.684 8.062 1 97.81 41 SER B O 1
ATOM 2324 N N . VAL B 1 42 ? -3.502 -6.297 8.922 1 98.12 42 VAL B N 1
ATOM 2325 C CA . VAL B 1 42 ? -4.438 -7.363 9.258 1 98.12 42 VAL B CA 1
ATOM 2326 C C . VAL B 1 42 ? -4.984 -7.996 7.984 1 98.12 42 VAL B C 1
ATOM 2328 O O . VAL B 1 42 ? -5.082 -9.227 7.883 1 98.12 42 VAL B O 1
ATOM 2331 N N . LEU B 1 43 ? -5.336 -7.152 7.066 1 96.81 43 LEU B N 1
ATOM 2332 C CA . LEU B 1 43 ? -5.891 -7.668 5.82 1 96.81 43 LEU B CA 1
ATOM 2333 C C . LEU B 1 43 ? -4.859 -8.492 5.066 1 96.81 43 LEU B C 1
ATOM 2335 O O . LEU B 1 43 ? -5.199 -9.508 4.453 1 96.81 43 LEU B O 1
ATOM 2339 N N . HIS B 1 44 ? -3.596 -8.031 5.035 1 96.69 44 HIS B N 1
ATOM 2340 C CA . HIS B 1 44 ? -2.533 -8.836 4.434 1 96.69 44 HIS B CA 1
ATOM 2341 C C . HIS B 1 44 ? -2.406 -10.188 5.129 1 96.69 44 HIS B C 1
ATOM 2343 O O . HIS B 1 44 ? -2.207 -11.211 4.473 1 96.69 44 HIS B O 1
ATOM 2349 N N . LEU B 1 45 ? -2.449 -10.188 6.469 1 96.12 45 LEU B N 1
ATOM 2350 C CA . LEU B 1 45 ? -2.414 -11.438 7.227 1 96.12 45 LEU B CA 1
ATOM 2351 C C . LEU B 1 45 ? -3.57 -12.344 6.828 1 96.12 45 LEU B C 1
ATOM 2353 O O . LEU B 1 45 ? -3.369 -13.531 6.562 1 96.12 45 LEU B O 1
ATOM 2357 N N . TYR B 1 46 ? -4.777 -11.781 6.734 1 96.06 46 TYR B N 1
ATOM 2358 C CA . TYR B 1 46 ? -5.953 -12.562 6.375 1 96.06 46 TYR B CA 1
ATOM 2359 C C . TYR B 1 46 ? -5.828 -13.125 4.961 1 96.06 46 TYR B C 1
ATOM 2361 O O . TYR B 1 46 ? -6.246 -14.25 4.691 1 96.06 46 TYR B O 1
ATOM 2369 N N . GLU B 1 47 ? -5.281 -12.32 4.09 1 93.88 47 GLU B N 1
ATOM 2370 C CA . GLU B 1 47 ? -5.035 -12.797 2.734 1 93.88 47 GLU B CA 1
ATOM 2371 C C . GLU B 1 47 ? -4.051 -13.969 2.732 1 93.88 47 GLU B C 1
ATOM 2373 O O . GLU B 1 47 ? -4.254 -14.953 2.023 1 93.88 47 GLU B O 1
ATOM 2378 N N . THR B 1 48 ? -3.02 -13.812 3.482 1 93.81 48 THR B N 1
ATOM 2379 C CA . THR B 1 48 ? -1.989 -14.836 3.572 1 93.81 48 THR B CA 1
ATOM 2380 C C . THR B 1 48 ? -2.57 -16.141 4.121 1 93.81 48 THR B C 1
ATOM 2382 O O . THR B 1 48 ? -2.236 -17.219 3.639 1 93.81 48 THR B O 1
ATOM 2385 N N . LEU B 1 49 ? -3.51 -16 5.02 1 94.44 49 LEU B N 1
ATOM 2386 C CA . LEU B 1 49 ? -4.121 -17.156 5.656 1 94.44 49 LEU B CA 1
ATOM 2387 C C . LEU B 1 49 ? -5.289 -17.688 4.824 1 94.44 49 LEU B C 1
ATOM 2389 O O . LEU B 1 49 ? -5.906 -18.688 5.176 1 94.44 49 LEU B O 1
ATOM 2393 N N . GLY B 1 50 ? -5.625 -17.016 3.709 1 91.75 50 GLY B N 1
ATOM 2394 C CA . GLY B 1 50 ? -6.68 -17.453 2.811 1 91.75 50 GLY B CA 1
ATOM 2395 C C . GLY B 1 50 ? -8.07 -17.047 3.279 1 91.75 50 GLY B C 1
ATOM 2396 O O . GLY B 1 50 ? -9.07 -17.594 2.807 1 91.75 50 GLY B O 1
ATOM 2397 N N . LEU B 1 51 ? -8.195 -16.062 4.191 1 91.06 51 LEU B N 1
ATOM 2398 C CA . LEU B 1 51 ? -9.461 -15.648 4.785 1 91.06 51 LEU B CA 1
ATOM 2399 C C . LEU B 1 51 ? -10.023 -14.422 4.082 1 91.06 51 LEU B C 1
ATOM 2401 O O . LEU B 1 51 ? -11.188 -14.062 4.273 1 91.06 51 LEU B O 1
ATOM 2405 N N . TRP B 1 52 ? -9.227 -13.773 3.246 1 83.62 52 TRP B N 1
ATOM 2406 C CA . TRP B 1 52 ? -9.578 -12.516 2.59 1 83.62 52 TRP B CA 1
ATOM 2407 C C . TRP B 1 52 ? -9.07 -12.492 1.151 1 83.62 52 TRP B C 1
ATOM 2409 O O . TRP B 1 52 ? -7.93 -12.875 0.882 1 83.62 52 TRP B O 1
ATOM 2419 N N . ARG B 1 53 ? -9.898 -12.055 0.247 1 84.88 53 ARG B N 1
ATOM 2420 C CA . ARG B 1 53 ? -9.461 -11.992 -1.146 1 84.88 53 ARG B CA 1
ATOM 2421 C C . ARG B 1 53 ? -9.984 -10.734 -1.825 1 84.88 53 ARG B C 1
ATOM 2423 O O . ARG B 1 53 ? -10.047 -10.664 -3.055 1 84.88 53 ARG B O 1
ATOM 2430 N N . LYS B 1 54 ? -10.328 -9.734 -1.072 1 85.12 54 LYS B N 1
ATOM 2431 C CA . LYS B 1 54 ? -10.789 -8.469 -1.638 1 85.12 54 LYS B CA 1
ATOM 2432 C C . LYS B 1 54 ? -9.664 -7.441 -1.666 1 85.12 54 LYS B C 1
ATOM 2434 O O . LYS B 1 54 ? -9.375 -6.797 -0.654 1 85.12 54 LYS B O 1
ATOM 2439 N N . SER B 1 55 ? -9.156 -7.148 -2.781 1 87.38 55 SER B N 1
ATOM 2440 C CA . SER B 1 55 ? -7.938 -6.359 -2.943 1 87.38 55 SER B CA 1
ATOM 2441 C C . SER B 1 55 ? -8.227 -4.867 -2.85 1 87.38 55 SER B C 1
ATOM 2443 O O . SER B 1 55 ? -7.348 -4.078 -2.502 1 87.38 55 SER B O 1
ATOM 2445 N N . ASP B 1 56 ? -9.461 -4.488 -3.104 1 92.31 56 ASP B N 1
ATOM 2446 C CA . ASP B 1 56 ? -9.805 -3.068 -3.146 1 92.31 56 ASP B CA 1
ATOM 2447 C C . ASP B 1 56 ? -9.609 -2.414 -1.78 1 92.31 56 ASP B C 1
ATOM 2449 O O . ASP B 1 56 ? -9.219 -1.25 -1.694 1 92.31 56 ASP B O 1
ATOM 2453 N N . TRP B 1 57 ? -9.891 -3.139 -0.721 1 95 57 TRP B N 1
ATOM 2454 C CA . TRP B 1 57 ? -9.695 -2.615 0.627 1 95 57 TRP B CA 1
ATOM 2455 C C . TRP B 1 57 ? -8.227 -2.26 0.863 1 95 57 TRP B C 1
ATOM 2457 O O . TRP B 1 57 ? -7.922 -1.23 1.469 1 95 57 TRP B O 1
ATOM 2467 N N . LEU B 1 58 ? -7.336 -3.152 0.385 1 95.25 58 LEU B N 1
ATOM 2468 C CA . LEU B 1 58 ? -5.906 -2.928 0.572 1 95.25 58 LEU B CA 1
ATOM 2469 C C . LEU B 1 58 ? -5.457 -1.664 -0.154 1 95.25 58 LEU B C 1
ATOM 2471 O O . LEU B 1 58 ? -4.738 -0.839 0.415 1 95.25 58 LEU B O 1
ATOM 2475 N N . LYS B 1 59 ? -5.918 -1.561 -1.339 1 95.44 59 LYS B N 1
ATOM 2476 C CA . LYS B 1 59 ? -5.543 -0.407 -2.152 1 95.44 59 LYS B CA 1
ATOM 2477 C C . LYS B 1 59 ? -6.051 0.891 -1.531 1 95.44 59 LYS B C 1
ATOM 2479 O O . LYS B 1 59 ? -5.312 1.872 -1.437 1 95.44 59 LYS B O 1
ATOM 2484 N N . VAL B 1 60 ? -7.277 0.899 -1.079 1 97.62 60 VAL B N 1
ATOM 2485 C CA . VAL B 1 60 ? -7.879 2.098 -0.501 1 97.62 60 VAL B CA 1
ATOM 2486 C C . VAL B 1 60 ? -7.168 2.453 0.803 1 97.62 60 VAL B C 1
ATOM 2488 O O . VAL B 1 60 ? -6.824 3.615 1.032 1 97.62 60 VAL B O 1
ATOM 2491 N N . HIS B 1 61 ? -6.914 1.456 1.659 1 98.19 61 HIS B N 1
ATOM 2492 C CA . HIS B 1 61 ? -6.266 1.74 2.934 1 98.19 61 HIS B CA 1
ATOM 2493 C C . HIS B 1 61 ? -4.82 2.189 2.73 1 98.19 61 HIS B C 1
ATOM 2495 O O . HIS B 1 61 ? -4.312 3.018 3.488 1 98.19 61 HIS B O 1
ATOM 2501 N N . PHE B 1 62 ? -4.184 1.688 1.732 1 97.69 62 PHE B N 1
ATOM 2502 C CA . PHE B 1 62 ? -2.855 2.191 1.405 1 97.69 62 PHE B CA 1
ATOM 2503 C C . PHE B 1 62 ? -2.924 3.646 0.955 1 97.69 62 PHE B C 1
ATOM 2505 O O . PHE B 1 62 ? -2.102 4.469 1.364 1 97.69 62 PHE B O 1
ATOM 2512 N N . ALA B 1 63 ? -3.869 3.941 0.122 1 97.75 63 ALA B N 1
ATOM 2513 C CA . ALA B 1 63 ? -4.051 5.312 -0.351 1 97.75 63 ALA B CA 1
ATOM 2514 C C . ALA B 1 63 ? -4.34 6.258 0.811 1 97.75 63 ALA B C 1
ATOM 2516 O O . ALA B 1 63 ? -3.889 7.406 0.813 1 97.75 63 ALA B O 1
ATOM 2517 N N . GLU B 1 64 ? -5.129 5.77 1.793 1 98.44 64 GLU B N 1
ATOM 2518 C CA . GLU B 1 64 ? -5.438 6.59 2.963 1 98.44 64 GLU B CA 1
ATOM 2519 C C . GLU B 1 64 ? -4.184 6.875 3.783 1 98.44 64 GLU B C 1
ATOM 2521 O O . GLU B 1 64 ? -3.947 8.016 4.188 1 98.44 64 GLU B O 1
ATOM 2526 N N . THR B 1 65 ? -3.424 5.809 4.027 1 97.31 65 THR B N 1
ATOM 2527 C CA . THR B 1 65 ? -2.203 6.031 4.797 1 97.31 65 THR B CA 1
ATOM 2528 C C . THR B 1 65 ? -1.217 6.887 4.008 1 97.31 65 THR B C 1
ATOM 2530 O O . THR B 1 65 ? -0.488 7.695 4.59 1 97.31 65 THR B O 1
ATOM 2533 N N . TRP B 1 66 ? -1.23 6.809 2.703 1 95.38 66 TRP B N 1
ATOM 2534 C CA . TRP B 1 66 ? -0.422 7.645 1.824 1 95.38 66 TRP B CA 1
ATOM 2535 C C . TRP B 1 66 ? -0.808 9.117 1.964 1 95.38 66 TRP B C 1
ATOM 2537 O O . TRP B 1 66 ? 0.059 9.984 2.09 1 95.38 66 TRP B O 1
ATOM 2547 N N . ASN B 1 67 ? -2.104 9.383 1.928 1 97.69 67 ASN B N 1
ATOM 2548 C CA . ASN B 1 67 ? -2.609 10.734 2.107 1 97.69 67 ASN B CA 1
ATOM 2549 C C . ASN B 1 67 ? -2.182 11.32 3.453 1 97.69 67 ASN B C 1
ATOM 2551 O O . ASN B 1 67 ? -1.69 12.445 3.518 1 97.69 67 ASN B O 1
ATOM 2555 N N . GLU B 1 68 ? -2.303 10.523 4.453 1 97.31 68 GLU B N 1
ATOM 2556 C CA . GLU B 1 68 ? -1.95 10.977 5.797 1 97.31 68 GLU B CA 1
ATOM 2557 C C . GLU B 1 68 ? -0.449 11.211 5.922 1 97.31 68 GLU B C 1
ATOM 2559 O O . GLU B 1 68 ? -0.017 12.102 6.66 1 97.31 68 GLU B O 1
ATOM 2564 N N . LEU B 1 69 ? 0.323 10.414 5.277 1 95.88 69 LEU B N 1
ATOM 2565 C CA . LEU B 1 69 ? 1.76 10.664 5.242 1 95.88 69 LEU B CA 1
ATOM 2566 C C . LEU B 1 69 ? 2.057 12.055 4.703 1 95.88 69 LEU B C 1
ATOM 2568 O O . LEU B 1 69 ? 2.893 12.773 5.258 1 95.88 69 LEU B O 1
ATOM 2572 N N . HIS B 1 70 ? 1.384 12.43 3.688 1 96.19 70 HIS B N 1
ATOM 2573 C CA . HIS B 1 70 ? 1.655 13.734 3.09 1 96.19 70 HIS B CA 1
ATOM 2574 C C . HIS B 1 70 ? 1.174 14.859 3.994 1 96.19 70 HIS B C 1
ATOM 2576 O O . HIS B 1 70 ? 1.788 15.93 4.039 1 96.19 70 HIS B O 1
ATOM 2582 N N . HIS B 1 71 ? 0.026 14.648 4.723 1 97.94 71 HIS B N 1
ATOM 2583 C CA . HIS B 1 71 ? -0.333 15.609 5.766 1 97.94 71 HIS B CA 1
ATOM 2584 C C . HIS B 1 71 ? 0.795 15.773 6.777 1 97.94 71 HIS B C 1
ATOM 2586 O O . HIS B 1 71 ? 1.132 16.891 7.168 1 97.94 71 HIS B O 1
ATOM 2592 N N . LEU B 1 72 ? 1.382 14.672 7.145 1 97.06 72 LEU B N 1
ATOM 2593 C CA . LEU B 1 72 ? 2.479 14.672 8.109 1 97.06 72 LEU B CA 1
ATOM 2594 C C . LEU B 1 72 ? 3.674 15.453 7.57 1 97.06 72 LEU B C 1
ATOM 2596 O O . LEU B 1 72 ? 4.23 16.297 8.273 1 97.06 72 LEU B O 1
ATOM 2600 N N . LEU B 1 73 ? 4.059 15.219 6.336 1 96.38 73 LEU B N 1
ATOM 2601 C CA . LEU B 1 73 ? 5.188 15.906 5.715 1 96.38 73 LEU B CA 1
ATOM 2602 C C . LEU B 1 73 ? 4.93 17.406 5.637 1 96.38 73 LEU B C 1
ATOM 2604 O O . LEU B 1 73 ? 5.844 18.203 5.844 1 96.38 73 LEU B O 1
ATOM 2608 N N . ILE B 1 74 ? 3.734 17.75 5.359 1 97.75 74 ILE B N 1
ATOM 2609 C CA . ILE B 1 74 ? 3.367 19.172 5.305 1 97.75 74 ILE B CA 1
ATOM 2610 C C . ILE B 1 74 ? 3.529 19.797 6.688 1 97.75 74 ILE B C 1
ATOM 2612 O O . ILE B 1 74 ? 4.125 20.875 6.824 1 97.75 74 ILE B O 1
ATOM 2616 N N . MET B 1 75 ? 3.061 19.156 7.719 1 97.88 75 MET B N 1
ATOM 2617 C CA . MET B 1 75 ? 3.168 19.703 9.07 1 97.88 75 MET B CA 1
ATOM 2618 C C . MET B 1 75 ? 4.625 19.797 9.5 1 97.88 75 MET B C 1
ATOM 2620 O O . MET B 1 75 ? 5.012 20.75 10.188 1 97.88 75 MET B O 1
ATOM 2624 N N . GLU B 1 76 ? 5.418 18.844 9.109 1 97.19 76 GLU B N 1
ATOM 2625 C CA . GLU B 1 76 ? 6.848 18.922 9.406 1 97.19 76 GLU B CA 1
ATOM 2626 C C . GLU B 1 76 ? 7.492 20.125 8.711 1 97.19 76 GLU B C 1
ATOM 2628 O O . GLU B 1 76 ? 8.328 20.797 9.297 1 97.19 76 GLU B O 1
ATOM 2633 N N . SER B 1 77 ? 7.086 20.328 7.508 1 97.12 77 SER B N 1
ATOM 2634 C CA . SER B 1 77 ? 7.645 21.453 6.758 1 97.12 77 SER B CA 1
ATOM 2635 C C . SER B 1 77 ? 7.277 22.781 7.395 1 97.12 77 SER B C 1
ATOM 2637 O O . SER B 1 77 ? 7.957 23.797 7.18 1 97.12 77 SER B O 1
ATOM 2639 N N . LEU B 1 78 ? 6.227 22.797 8.195 1 97.75 78 LEU B N 1
ATOM 2640 C CA . LEU B 1 78 ? 5.758 24.016 8.852 1 97.75 78 LEU B CA 1
ATOM 2641 C C . LEU B 1 78 ? 6.32 24.125 10.266 1 97.75 78 LEU B C 1
ATOM 2643 O O . LEU B 1 78 ? 5.93 25.016 11.023 1 97.75 78 LEU B O 1
ATOM 2647 N N . GLY B 1 79 ? 7.148 23.172 10.625 1 97.12 79 GLY B N 1
ATOM 2648 C CA . GLY B 1 79 ? 7.828 23.234 11.906 1 97.12 79 GLY B CA 1
ATOM 2649 C C . GLY B 1 79 ? 7.078 22.5 13.008 1 97.12 79 GLY B C 1
ATOM 2650 O O . GLY B 1 79 ? 7.348 22.719 14.195 1 97.12 79 GLY B O 1
ATOM 2651 N N . GLY B 1 80 ? 6.18 21.672 12.633 1 96.88 80 GLY B N 1
ATOM 2652 C CA . GLY B 1 80 ? 5.379 20.969 13.625 1 96.88 80 GLY B CA 1
ATOM 2653 C C . GLY B 1 80 ? 6.195 20.031 14.492 1 96.88 80 GLY B C 1
ATOM 2654 O O . GLY B 1 80 ? 5.789 19.703 15.609 1 96.88 80 GLY B O 1
ATOM 2655 N N . ASN B 1 81 ? 7.309 19.609 14.008 1 97 81 ASN B N 1
ATOM 2656 C CA . ASN B 1 81 ? 8.117 18.641 14.734 1 97 81 ASN B CA 1
ATOM 2657 C C . ASN B 1 81 ? 9.383 19.266 15.305 1 97 81 ASN B C 1
ATOM 2659 O O . ASN B 1 81 ? 10.391 18.594 15.5 1 97 81 ASN B O 1
ATOM 2663 N N . ASP B 1 82 ? 9.375 20.516 15.625 1 96.75 82 ASP B N 1
ATOM 2664 C CA . ASP B 1 82 ? 10.562 21.234 16.062 1 96.75 82 ASP B CA 1
ATOM 2665 C C . ASP B 1 82 ? 10.945 20.844 17.484 1 96.75 82 ASP B C 1
ATOM 2667 O O . ASP B 1 82 ? 12.133 20.828 17.828 1 96.75 82 ASP B O 1
ATOM 2671 N N . ARG B 1 83 ? 9.992 20.562 18.297 1 95.56 83 ARG B N 1
ATOM 2672 C CA . ARG B 1 83 ? 10.266 20.266 19.688 1 95.56 83 ARG B CA 1
ATOM 2673 C C . ARG B 1 83 ? 10.344 18.766 19.938 1 95.56 83 ARG B C 1
ATOM 2675 O O . ARG B 1 83 ? 9.516 18 19.438 1 95.56 83 ARG B O 1
ATOM 2682 N N . TRP B 1 84 ? 11.281 18.375 20.719 1 95.56 84 TRP B N 1
ATOM 2683 C CA . TRP B 1 84 ? 11.578 16.953 20.922 1 95.56 84 TRP B CA 1
ATOM 2684 C C . TRP B 1 84 ? 10.453 16.266 21.688 1 95.56 84 TRP B C 1
ATOM 2686 O O . TRP B 1 84 ? 10.172 15.094 21.453 1 95.56 84 TRP B O 1
ATOM 2696 N N . TYR B 1 85 ? 9.844 16.938 22.641 1 94.19 85 TYR B N 1
ATOM 2697 C CA . TYR B 1 85 ? 8.812 16.281 23.438 1 94.19 85 TYR B CA 1
ATOM 2698 C C . TYR B 1 85 ? 7.551 16.047 22.609 1 94.19 85 TYR B C 1
ATOM 2700 O O . TYR B 1 85 ? 6.812 15.094 22.859 1 94.19 85 TYR B O 1
ATOM 2708 N N . ASP B 1 86 ? 7.289 16.938 21.609 1 94.69 86 ASP B N 1
ATOM 2709 C CA . ASP B 1 86 ? 6.191 16.672 20.672 1 94.69 86 ASP B CA 1
ATOM 2710 C C . ASP B 1 86 ? 6.465 15.414 19.844 1 94.69 86 ASP B C 1
ATOM 2712 O O . ASP B 1 86 ? 5.57 14.594 19.641 1 94.69 86 ASP B O 1
ATOM 2716 N N . ARG B 1 87 ? 7.703 15.234 19.422 1 96.44 87 ARG B N 1
ATOM 2717 C CA . ARG B 1 87 ? 8.086 14.047 18.656 1 96.44 87 ARG B CA 1
ATOM 2718 C C . ARG B 1 87 ? 7.945 12.781 19.484 1 96.44 87 ARG B C 1
ATOM 2720 O O . ARG B 1 87 ? 7.445 11.766 19.016 1 96.44 87 ARG B O 1
ATOM 2727 N N . LEU B 1 88 ? 8.438 12.859 20.703 1 95.62 88 LEU B N 1
ATOM 2728 C CA . LEU B 1 88 ? 8.367 11.711 21.594 1 95.62 88 LEU B CA 1
ATOM 2729 C C . LEU B 1 88 ? 6.918 11.281 21.812 1 95.62 88 LEU B C 1
ATOM 2731 O O . LEU B 1 88 ? 6.602 10.094 21.75 1 95.62 88 LEU B O 1
ATOM 2735 N N . LEU B 1 89 ? 6.035 12.273 22.062 1 92.06 89 LEU B N 1
ATOM 2736 C CA . LEU B 1 89 ? 4.621 11.977 22.266 1 92.06 89 LEU B CA 1
ATOM 2737 C C . LEU B 1 89 ? 4.012 11.352 21.016 1 92.06 89 LEU B C 1
ATOM 2739 O O . LEU B 1 89 ? 3.307 10.344 21.109 1 92.06 89 LEU B O 1
ATOM 2743 N N . ALA B 1 90 ? 4.242 11.961 19.875 1 94.19 90 ALA B N 1
ATOM 2744 C CA . ALA B 1 90 ? 3.693 11.477 18.609 1 94.19 90 ALA B CA 1
ATOM 2745 C C . ALA B 1 90 ? 4.145 10.047 18.328 1 94.19 90 ALA B C 1
ATOM 2747 O O . ALA B 1 90 ? 3.32 9.172 18.062 1 94.19 90 ALA B O 1
ATOM 2748 N N . LYS B 1 91 ? 5.41 9.781 18.469 1 95.56 91 LYS B N 1
ATOM 2749 C CA . LYS B 1 91 ? 6.012 8.5 18.109 1 95.56 91 LYS B CA 1
ATOM 2750 C C . LYS B 1 91 ? 5.57 7.391 19.062 1 95.56 91 LYS B C 1
ATOM 2752 O O . LYS B 1 91 ? 5.215 6.293 18.625 1 95.56 91 LYS B O 1
ATOM 2757 N N . SER B 1 92 ? 5.582 7.641 20.359 1 94.5 92 SER B N 1
ATOM 2758 C CA . SER B 1 92 ? 5.176 6.633 21.344 1 94.5 92 SER B CA 1
ATOM 2759 C C . SER B 1 92 ? 3.693 6.301 21.203 1 94.5 92 SER B C 1
ATOM 2761 O O . SER B 1 92 ? 3.305 5.133 21.266 1 94.5 92 SER B O 1
ATOM 2763 N N . SER B 1 93 ? 2.885 7.359 20.969 1 92.44 93 SER B N 1
ATOM 2764 C CA . SER B 1 93 ? 1.454 7.145 20.781 1 92.44 93 SER B CA 1
ATOM 2765 C C . SER B 1 93 ? 1.184 6.316 19.516 1 92.44 93 SER B C 1
ATOM 2767 O O . SER B 1 93 ? 0.32 5.438 19.531 1 92.44 93 SER B O 1
ATOM 2769 N N . ALA B 1 94 ? 1.916 6.633 18.484 1 94.5 94 ALA B N 1
ATOM 2770 C CA . ALA B 1 94 ? 1.735 5.918 17.234 1 94.5 94 ALA B CA 1
ATOM 2771 C C . ALA B 1 94 ? 2.045 4.434 17.391 1 94.5 94 ALA B C 1
ATOM 2773 O O . ALA B 1 94 ? 1.321 3.58 16.875 1 9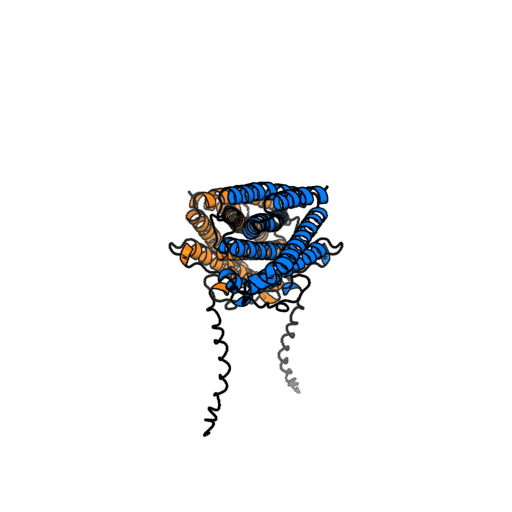4.5 94 ALA B O 1
ATOM 2774 N N . LEU B 1 95 ? 3.066 4.074 18.141 1 95.19 95 LEU B N 1
ATOM 2775 C CA . LEU B 1 95 ? 3.482 2.686 18.328 1 95.19 95 LEU B CA 1
ATOM 2776 C C . LEU B 1 95 ? 2.424 1.898 19.078 1 95.19 95 LEU B C 1
ATOM 2778 O O . LEU B 1 95 ? 2.062 0.788 18.688 1 95.19 95 LEU B O 1
ATOM 2782 N N . VAL B 1 96 ? 1.927 2.484 20.125 1 94.12 96 VAL B N 1
ATOM 2783 C CA . VAL B 1 96 ? 0.894 1.83 20.922 1 94.12 96 VAL B CA 1
ATOM 2784 C C . VAL B 1 96 ? -0.4 1.739 20.109 1 94.12 96 VAL B C 1
ATOM 2786 O O . VAL B 1 96 ? -1.06 0.697 20.094 1 94.12 96 VAL B O 1
ATOM 2789 N N . TYR B 1 97 ? -0.7 2.848 19.484 1 93.69 97 TYR B N 1
ATOM 2790 C CA . TYR B 1 97 ? -1.932 2.957 18.719 1 93.69 97 TYR B CA 1
ATOM 2791 C C . TYR B 1 97 ? -1.992 1.89 17.625 1 93.69 97 TYR B C 1
ATOM 2793 O O . TYR B 1 97 ? -3.062 1.352 17.344 1 93.69 97 TYR B O 1
ATOM 2801 N N . TYR B 1 98 ? -0.897 1.534 16.984 1 96.69 98 TYR B N 1
ATOM 2802 C CA . TYR B 1 98 ? -0.839 0.513 15.953 1 96.69 98 TYR B CA 1
ATOM 2803 C C . TYR B 1 98 ? -1.413 -0.807 16.453 1 96.69 98 TYR B C 1
ATOM 2805 O O . TYR B 1 98 ? -2.299 -1.386 15.82 1 96.69 98 TYR B O 1
ATOM 2813 N N . TRP B 1 99 ? -0.974 -1.229 17.594 1 96.81 99 TRP B N 1
ATOM 2814 C CA . TRP B 1 99 ? -1.378 -2.531 18.125 1 96.81 99 TRP B CA 1
ATOM 2815 C C . TRP B 1 99 ? -2.816 -2.494 18.625 1 96.81 99 TRP B C 1
ATOM 2817 O O . TRP B 1 99 ? -3.555 -3.473 18.484 1 96.81 99 TRP B O 1
ATOM 2827 N N . VAL B 1 100 ? -3.236 -1.431 19.219 1 94.75 100 VAL B N 1
ATOM 2828 C CA . VAL B 1 100 ? -4.617 -1.289 19.672 1 94.75 100 VAL B CA 1
ATOM 2829 C C . VAL B 1 100 ? -5.566 -1.435 18.484 1 94.75 100 VAL B C 1
ATOM 2831 O O . VAL B 1 100 ? -6.566 -2.152 18.562 1 94.75 100 VAL B O 1
ATOM 2834 N N . ILE B 1 101 ? -5.238 -0.793 17.406 1 96.56 101 ILE B N 1
ATOM 2835 C CA . ILE B 1 101 ? -6.105 -0.818 16.234 1 96.56 101 ILE B CA 1
ATOM 2836 C C . ILE B 1 101 ? -6.055 -2.199 15.586 1 96.56 101 ILE B C 1
ATOM 2838 O O . ILE B 1 101 ? -7.066 -2.689 15.078 1 96.56 101 ILE B O 1
ATOM 2842 N N . VAL B 1 102 ? -4.852 -2.852 15.547 1 97.88 102 VAL B N 1
ATOM 2843 C CA . VAL B 1 102 ? -4.746 -4.211 15.023 1 97.88 102 VAL B CA 1
ATOM 2844 C C . VAL B 1 102 ? -5.723 -5.125 15.766 1 97.88 102 VAL B C 1
ATOM 2846 O O . VAL B 1 102 ? -6.5 -5.848 15.141 1 97.88 102 VAL B O 1
ATOM 2849 N N . VAL B 1 103 ? -5.723 -5.062 17.078 1 97.88 103 VAL B N 1
ATOM 2850 C CA . VAL B 1 103 ? -6.574 -5.914 17.891 1 97.88 103 VAL B CA 1
ATOM 2851 C C . VAL B 1 103 ? -8.039 -5.551 17.672 1 97.88 103 VAL B C 1
ATOM 2853 O O . VAL B 1 103 ? -8.883 -6.43 17.484 1 97.88 103 VAL B O 1
ATOM 2856 N N . LEU B 1 104 ? -8.383 -4.281 17.688 1 96.44 104 LEU B N 1
ATOM 2857 C CA . LEU B 1 104 ? -9.75 -3.84 17.469 1 96.44 104 LEU B CA 1
ATOM 2858 C C . LEU B 1 104 ? -10.273 -4.32 16.109 1 96.44 104 LEU B C 1
ATOM 2860 O O . LEU B 1 104 ? -11.398 -4.809 16.016 1 96.44 104 LEU B O 1
ATOM 2864 N N . TYR B 1 105 ? -9.492 -4.207 15.078 1 97.5 105 TYR B N 1
ATOM 2865 C CA . TYR B 1 105 ? -9.906 -4.594 13.734 1 97.5 105 TYR B CA 1
ATOM 2866 C C . TYR B 1 105 ? -10.102 -6.105 13.641 1 97.5 105 TYR B C 1
ATOM 2868 O O . TYR B 1 105 ? -11.008 -6.578 12.953 1 97.5 105 TYR B O 1
ATOM 2876 N N . MET B 1 106 ? -9.25 -6.867 14.289 1 97.69 106 MET B N 1
ATOM 2877 C CA . MET B 1 106 ? -9.375 -8.32 14.273 1 97.69 106 MET B CA 1
ATOM 2878 C C . MET B 1 106 ? -10.648 -8.766 14.984 1 97.69 106 MET B C 1
ATOM 2880 O O . MET B 1 106 ? -11.281 -9.742 14.57 1 97.69 106 MET B O 1
ATOM 2884 N N . ILE B 1 107 ? -11.047 -8.016 16 1 97.56 107 ILE B N 1
ATOM 2885 C CA . ILE B 1 107 ? -12.242 -8.359 16.766 1 97.56 107 ILE B CA 1
ATOM 2886 C C . ILE B 1 107 ? -13.484 -7.867 16.031 1 97.56 107 ILE B C 1
ATOM 2888 O O . ILE B 1 107 ? -14.477 -8.594 15.93 1 97.56 107 ILE B O 1
ATOM 2892 N N . SER B 1 108 ? -13.438 -6.609 15.539 1 96.88 108 SER B N 1
ATOM 2893 C CA . SER B 1 108 ? -14.602 -6.02 14.891 1 96.88 108 SER B CA 1
ATOM 2894 C C . SER B 1 108 ? -14.188 -4.949 13.883 1 96.88 108 SER B C 1
ATOM 2896 O O . SER B 1 108 ? -14.07 -3.773 14.234 1 96.88 108 SER B O 1
ATOM 2898 N N . PRO B 1 109 ? -14.102 -5.355 12.641 1 96.12 109 PRO B N 1
ATOM 2899 C CA . PRO B 1 109 ? -13.781 -4.363 11.617 1 96.12 109 PRO B CA 1
ATOM 2900 C C . PRO B 1 109 ? -14.766 -3.199 11.586 1 96.12 109 PRO B C 1
ATOM 2902 O O . PRO B 1 109 ? -14.367 -2.049 11.391 1 96.12 109 PRO B O 1
ATOM 2905 N N . ARG B 1 110 ? -16.047 -3.479 11.82 1 95.81 110 ARG B N 1
ATOM 2906 C CA . ARG B 1 110 ? -17.062 -2.432 11.805 1 95.81 110 ARG B CA 1
ATOM 2907 C C . ARG B 1 110 ? -16.797 -1.396 12.891 1 95.81 110 ARG B C 1
ATOM 2909 O O . ARG B 1 110 ? -16.891 -0.192 12.648 1 95.81 110 ARG B O 1
ATOM 2916 N N . SER B 1 111 ? -16.422 -1.875 14.047 1 96 111 SER B N 1
ATOM 2917 C CA . SER B 1 111 ? -16.109 -0.971 15.148 1 96 111 SER B CA 1
ATOM 2918 C C . SER B 1 111 ? -14.859 -0.16 14.859 1 96 111 SER B C 1
ATOM 2920 O O . SER B 1 111 ? -14.773 1.019 15.211 1 96 111 SER B O 1
ATOM 2922 N N . ALA B 1 112 ? -13.852 -0.792 14.258 1 96.44 112 ALA B N 1
ATOM 2923 C CA . ALA B 1 112 ? -12.625 -0.094 13.898 1 96.44 112 ALA B CA 1
ATOM 2924 C C . ALA B 1 112 ? -12.898 1.034 12.906 1 96.44 112 ALA B C 1
ATOM 2926 O O . ALA B 1 112 ? -12.406 2.15 13.078 1 96.44 112 ALA B O 1
ATOM 2927 N N . TYR B 1 113 ? -13.727 0.765 11.914 1 97.31 113 TYR B N 1
ATOM 2928 C CA . TYR B 1 113 ? -14.078 1.775 10.93 1 97.31 113 TYR B CA 1
ATOM 2929 C C . TYR B 1 113 ? -14.883 2.9 11.562 1 97.31 113 TYR B C 1
ATOM 2931 O O . TYR B 1 113 ? -14.695 4.074 11.227 1 97.31 113 TYR B O 1
ATOM 2939 N N . GLU B 1 114 ? -15.789 2.568 12.453 1 95.94 114 GLU B N 1
ATOM 2940 C CA . GLU B 1 114 ? -16.562 3.588 13.156 1 95.94 114 GLU B CA 1
ATOM 2941 C C . GLU B 1 114 ? -15.656 4.48 14.008 1 95.94 114 GLU B C 1
ATOM 2943 O O . GLU B 1 114 ? -15.836 5.699 14.031 1 95.94 114 GLU B O 1
ATOM 2948 N N . PHE B 1 115 ? -14.773 3.857 14.656 1 94.62 115 PHE B N 1
ATOM 2949 C CA . PHE B 1 115 ? -13.797 4.594 15.461 1 94.62 115 PHE B CA 1
ATOM 2950 C C . PHE B 1 115 ? -13.055 5.613 14.602 1 94.62 115 PHE B C 1
ATOM 2952 O O . PHE B 1 115 ? -12.984 6.793 14.961 1 94.62 115 PHE B O 1
ATOM 2959 N N . MET B 1 116 ? -12.539 5.195 13.516 1 95.81 116 MET B N 1
ATOM 2960 C CA . MET B 1 116 ? -11.766 6.078 12.648 1 95.81 116 MET B CA 1
ATOM 2961 C C . MET B 1 116 ? -12.656 7.137 12.008 1 95.81 116 MET B C 1
ATOM 2963 O O . MET B 1 116 ? -12.219 8.266 11.773 1 95.81 116 MET B O 1
ATOM 2967 N N . ARG B 1 117 ? -13.883 6.781 11.672 1 96.56 117 ARG B N 1
ATOM 2968 C CA . ARG B 1 117 ? -14.828 7.77 11.164 1 96.56 117 ARG B CA 1
ATOM 2969 C C . ARG B 1 117 ? -14.953 8.945 12.125 1 96.56 117 ARG B C 1
ATOM 2971 O O . ARG B 1 117 ? -14.914 10.109 11.703 1 96.56 117 ARG B O 1
ATOM 2978 N N . GLN B 1 118 ? -15.062 8.648 13.367 1 93.88 118 GLN B N 1
ATOM 2979 C CA . GLN B 1 118 ? -15.203 9.68 14.383 1 93.88 118 GLN B CA 1
ATOM 2980 C C . GLN B 1 118 ? -13.922 10.5 14.516 1 93.88 118 GLN B C 1
ATOM 2982 O O . GLN B 1 118 ? -13.969 11.719 14.688 1 93.88 118 GLN B O 1
ATOM 2987 N N . VAL B 1 119 ? -12.82 9.812 14.461 1 93.12 119 VAL B N 1
ATOM 2988 C CA . VAL B 1 119 ? -11.539 10.5 14.539 1 93.12 119 VAL B CA 1
ATOM 2989 C C . VAL B 1 119 ? -11.398 11.469 13.367 1 93.12 119 VAL B C 1
ATOM 2991 O O . VAL B 1 119 ? -10.984 12.617 13.547 1 93.12 119 VAL B O 1
ATOM 2994 N N . GLU B 1 120 ? -11.766 11.039 12.18 1 96.06 120 GLU B N 1
ATOM 2995 C CA . GLU B 1 120 ? -11.672 11.875 10.984 1 96.06 120 GLU B CA 1
ATOM 2996 C C . GLU B 1 120 ? -12.656 13.047 11.047 1 96.06 120 GLU B C 1
ATOM 2998 O O . GLU B 1 120 ? -12.359 14.141 10.57 1 96.06 120 GLU B O 1
ATOM 3003 N N . GLU B 1 121 ? -13.82 12.789 11.586 1 95.56 121 GLU B N 1
ATOM 3004 C CA . GLU B 1 121 ? -14.781 13.867 11.773 1 95.56 121 GLU B CA 1
ATOM 3005 C C . GLU B 1 121 ? -14.227 14.953 12.695 1 95.56 121 GLU B C 1
ATOM 3007 O O . GLU B 1 121 ? -14.367 16.141 12.422 1 95.56 121 GLU B O 1
ATOM 3012 N N . HIS B 1 122 ? -13.641 14.492 13.758 1 92.25 122 HIS B N 1
ATOM 3013 C CA . HIS B 1 122 ? -13.008 15.43 14.672 1 92.25 122 HIS B CA 1
ATOM 3014 C C . HIS B 1 122 ? -11.898 16.219 13.969 1 92.25 122 HIS B C 1
ATOM 3016 O O . HIS B 1 122 ? -11.773 17.422 14.164 1 92.25 122 HIS B O 1
ATOM 3022 N N . ALA B 1 123 ? -11.078 15.531 13.195 1 95 123 ALA B N 1
ATOM 3023 C CA . ALA B 1 123 ? -10.016 16.203 12.453 1 95 123 ALA B CA 1
ATOM 3024 C C . ALA B 1 123 ? -10.594 17.25 11.508 1 95 123 ALA B C 1
ATOM 3026 O O . ALA B 1 123 ? -10.07 18.359 11.414 1 95 123 ALA B O 1
ATOM 3027 N N . PHE B 1 124 ? -11.672 16.891 10.812 1 97.44 124 PHE B N 1
ATOM 3028 C CA . PHE B 1 124 ? -12.336 17.844 9.922 1 97.44 124 PHE B CA 1
ATOM 3029 C C . PHE B 1 124 ? -12.727 19.109 10.672 1 97.44 124 PHE B C 1
ATOM 3031 O O . PHE B 1 124 ? -12.422 20.219 10.219 1 97.44 124 PHE B O 1
ATOM 3038 N N . HIS B 1 125 ? -13.344 19.016 11.797 1 95.38 125 HIS B N 1
ATOM 3039 C CA . HIS B 1 125 ? -13.805 20.156 12.57 1 95.38 125 HIS B CA 1
ATOM 3040 C C . HIS B 1 125 ? -12.633 20.969 13.102 1 95.38 125 HIS B C 1
ATOM 3042 O O . HIS B 1 125 ? -12.688 22.203 13.133 1 95.38 125 HIS B O 1
ATOM 3048 N N . THR B 1 126 ? -11.602 20.312 13.516 1 93.5 126 THR B N 1
ATOM 3049 C CA . THR B 1 126 ? -10.414 21 14.016 1 93.5 126 THR B CA 1
ATOM 3050 C C . THR B 1 126 ? -9.797 21.875 12.93 1 93.5 126 THR B C 1
ATOM 3052 O O . THR B 1 126 ? -9.477 23.047 13.172 1 93.5 126 THR B O 1
ATOM 3055 N N . TYR B 1 127 ? -9.633 21.344 11.758 1 97 127 TYR B N 1
ATOM 3056 C CA . TYR B 1 127 ? -9.07 22.125 10.656 1 97 127 TYR B CA 1
ATOM 3057 C C . TYR B 1 127 ? -10.031 23.234 10.242 1 97 127 TYR B C 1
ATOM 3059 O O . TYR B 1 127 ? -9.594 24.328 9.891 1 97 127 TYR B O 1
ATOM 3067 N N . ASP B 1 128 ? -11.352 22.953 10.258 1 97.94 128 ASP B N 1
ATOM 3068 C CA . ASP B 1 128 ? -12.352 23.953 9.906 1 97.94 128 ASP B CA 1
ATOM 3069 C C . ASP B 1 128 ? -12.289 25.141 10.859 1 97.94 128 ASP B C 1
ATOM 3071 O O . ASP B 1 128 ? -12.359 26.297 10.43 1 97.94 128 ASP B O 1
ATOM 3075 N N . GLU B 1 129 ? -12.148 24.859 12.148 1 95.5 129 GLU B N 1
ATOM 3076 C CA . GLU B 1 129 ? -12.023 25.922 13.141 1 95.5 129 GLU B CA 1
ATOM 3077 C C . GLU B 1 129 ? -10.734 26.719 12.945 1 95.5 129 GLU B C 1
ATOM 3079 O O . GLU B 1 129 ? -10.727 27.938 13.094 1 95.5 129 GLU B O 1
ATOM 3084 N N . PHE B 1 130 ? -9.648 26.047 12.656 1 96.19 130 PHE B N 1
ATOM 3085 C CA . PHE B 1 130 ? -8.375 26.703 12.406 1 96.19 130 PHE B CA 1
ATOM 3086 C C . PHE B 1 130 ? -8.469 27.656 11.219 1 96.19 130 PHE B C 1
ATOM 3088 O O . PHE B 1 130 ? -7.953 28.766 11.266 1 96.19 130 PHE B O 1
ATOM 3095 N N . LEU B 1 131 ? -9.156 27.188 10.156 1 97.94 131 LEU B N 1
ATOM 3096 C CA . LEU B 1 131 ? -9.328 28 8.961 1 97.94 131 LEU B CA 1
ATOM 3097 C C . LEU B 1 131 ? -10.188 29.234 9.258 1 97.94 131 LEU B C 1
ATOM 3099 O O . LEU B 1 131 ? -9.93 30.312 8.719 1 97.94 131 LEU B O 1
ATOM 3103 N N . LYS B 1 132 ? -11.172 29.156 10.102 1 97.44 132 LYS B N 1
ATOM 3104 C CA . LYS B 1 132 ? -12.031 30.266 10.484 1 97.44 132 LYS B CA 1
ATOM 3105 C C . LYS B 1 132 ? -11.281 31.281 11.336 1 97.44 132 LYS B C 1
ATOM 3107 O O . LYS B 1 132 ? -11.438 32.5 11.164 1 97.44 132 LYS B O 1
ATOM 3112 N N . SER B 1 133 ? -10.438 30.781 12.188 1 95.75 133 SER B N 1
ATOM 3113 C CA . SER B 1 133 ? -9.75 31.672 13.133 1 95.75 133 SER B CA 1
ATOM 3114 C C . SER B 1 133 ? -8.516 32.312 12.492 1 95.75 133 SER B C 1
ATOM 3116 O O . SER B 1 133 ? -8.195 33.469 12.773 1 95.75 133 SER B O 1
ATOM 3118 N N . ASP B 1 134 ? -7.879 31.594 11.578 1 96.56 134 ASP B N 1
ATOM 3119 C CA . ASP B 1 134 ? -6.574 32.031 11.102 1 96.56 134 ASP B CA 1
ATOM 3120 C C . ASP B 1 134 ? -6.586 32.25 9.586 1 96.56 134 ASP B C 1
ATOM 3122 O O . ASP B 1 134 ? -5.535 32.438 8.969 1 96.56 134 ASP B O 1
ATOM 3126 N N . GLY B 1 135 ? -7.684 32.188 8.992 1 97.25 135 GLY B N 1
ATOM 3127 C CA . GLY B 1 135 ? -7.82 32.219 7.543 1 97.25 135 GLY B CA 1
ATOM 3128 C C . GLY B 1 135 ? -7.086 33.344 6.875 1 97.25 135 GLY B C 1
ATOM 3129 O O . GLY B 1 135 ? -6.359 33.156 5.898 1 97.25 135 GLY B O 1
ATOM 3130 N N . GLU B 1 136 ? -7.285 34.531 7.359 1 97.81 136 GLU B N 1
ATOM 3131 C CA . GLU B 1 136 ? -6.695 35.719 6.746 1 97.81 136 GLU B CA 1
ATOM 3132 C C . GLU B 1 136 ? -5.168 35.688 6.793 1 97.81 136 GLU B C 1
ATOM 3134 O O . GLU B 1 136 ? -4.5 36.031 5.824 1 97.81 136 GLU B O 1
ATOM 3139 N N . ARG B 1 137 ? -4.66 35.25 7.844 1 97.38 137 ARG B N 1
ATOM 3140 C CA . ARG B 1 137 ? -3.215 35.125 7.992 1 97.38 137 ARG B CA 1
ATOM 3141 C C . ARG B 1 137 ? -2.67 34.031 7.047 1 97.38 137 ARG B C 1
ATOM 3143 O O . ARG B 1 137 ? -1.605 34.219 6.449 1 97.38 137 ARG B O 1
ATOM 3150 N N . LEU B 1 138 ? -3.334 33 6.914 1 98.12 138 LEU B N 1
ATOM 3151 C CA . LEU B 1 138 ? -2.898 31.859 6.094 1 98.12 138 LEU B CA 1
ATOM 3152 C C . LEU B 1 138 ? -2.881 32.25 4.617 1 98.12 138 LEU B C 1
ATOM 3154 O O . LEU B 1 138 ? -2.051 31.734 3.854 1 98.12 138 LEU B O 1
ATOM 3158 N N . LYS B 1 139 ? -3.777 33.094 4.195 1 98.19 139 LYS B N 1
ATOM 3159 C CA . LYS B 1 139 ? -3.879 33.5 2.799 1 98.19 139 LYS B CA 1
ATOM 3160 C C . LYS B 1 139 ? -2.652 34.281 2.373 1 98.19 139 LYS B C 1
ATOM 3162 O O . LYS B 1 139 ? -2.346 34.375 1.182 1 98.19 139 LYS B O 1
ATOM 3167 N N . LEU B 1 140 ? -1.944 34.812 3.35 1 98.19 140 LEU B N 1
ATOM 3168 C CA . LEU B 1 140 ? -0.797 35.688 3.072 1 98.19 140 LEU B CA 1
ATOM 3169 C C . LEU B 1 140 ? 0.479 34.844 2.941 1 98.19 140 LEU B C 1
ATOM 3171 O O . LEU B 1 140 ? 1.528 35.375 2.564 1 98.19 140 LEU B O 1
ATOM 3175 N N . GLN B 1 141 ? 0.446 33.625 3.221 1 98.06 141 GLN B N 1
ATOM 3176 C CA . GLN B 1 141 ? 1.613 32.75 3.182 1 98.06 141 GLN B CA 1
ATOM 3177 C C . GLN B 1 141 ? 1.543 31.781 1.997 1 98.06 141 GLN B C 1
ATOM 3179 O O . GLN B 1 141 ? 0.471 31.281 1.668 1 98.06 141 GLN B O 1
ATOM 3184 N N . PRO B 1 142 ? 2.672 31.562 1.348 1 98.06 142 PRO B N 1
ATOM 3185 C CA . PRO B 1 142 ? 2.689 30.609 0.236 1 98.06 142 PRO B CA 1
ATOM 3186 C C . PRO B 1 142 ? 2.551 29.172 0.699 1 98.06 142 PRO B C 1
ATOM 3188 O O . PRO B 1 142 ? 2.9 28.844 1.837 1 98.06 142 PRO B O 1
ATOM 3191 N N . ALA B 1 143 ? 2.033 28.328 -0.142 1 98.38 143 ALA B N 1
ATOM 3192 C CA . ALA B 1 143 ? 1.993 26.891 0.121 1 98.38 143 ALA B CA 1
ATOM 3193 C C . ALA B 1 143 ? 3.398 26.297 0.137 1 98.38 143 ALA B C 1
ATOM 3195 O O . ALA B 1 143 ? 4.227 26.625 -0.718 1 98.38 143 ALA B O 1
ATOM 3196 N N . PRO B 1 144 ? 3.656 25.484 1.086 1 97.94 144 PRO B N 1
ATOM 3197 C CA . PRO B 1 144 ? 4.945 24.797 1.049 1 97.94 144 PRO B CA 1
ATOM 3198 C C . PRO B 1 144 ? 5.102 23.906 -0.177 1 97.94 144 PRO B C 1
ATOM 3200 O O . PRO B 1 144 ? 4.117 23.344 -0.662 1 97.94 144 PRO B O 1
ATOM 3203 N N . VAL B 1 145 ? 6.328 23.641 -0.62 1 96.38 145 VAL B N 1
ATOM 3204 C CA . VAL B 1 145 ? 6.648 22.875 -1.818 1 96.38 145 VAL B CA 1
ATOM 3205 C C . VAL B 1 145 ? 6.102 21.453 -1.686 1 96.38 145 VAL B C 1
ATOM 3207 O O . VAL B 1 145 ? 5.586 20.891 -2.65 1 96.38 145 VAL B O 1
ATOM 3210 N N . VAL B 1 146 ? 6.191 20.875 -0.494 1 95.75 146 VAL B N 1
ATOM 3211 C CA . VAL B 1 146 ? 5.75 19.516 -0.249 1 95.75 146 VAL B CA 1
ATOM 3212 C C . VAL B 1 146 ? 4.246 19.406 -0.495 1 95.75 146 VAL B C 1
ATOM 3214 O O . VAL B 1 146 ? 3.768 18.391 -1.014 1 95.75 146 VAL B O 1
ATOM 3217 N N . ALA B 1 147 ? 3.492 20.422 -0.129 1 97.62 147 ALA B N 1
ATOM 3218 C CA . ALA B 1 147 ? 2.049 20.422 -0.362 1 97.62 147 ALA B CA 1
ATOM 3219 C C . ALA B 1 147 ? 1.734 20.562 -1.849 1 97.62 147 ALA B C 1
ATOM 3221 O O . ALA B 1 147 ? 0.876 19.859 -2.377 1 97.62 147 ALA B O 1
ATOM 3222 N N . VAL B 1 148 ? 2.432 21.453 -2.498 1 96.69 148 VAL B N 1
ATOM 3223 C CA . VAL B 1 148 ? 2.232 21.688 -3.924 1 96.69 148 VAL B CA 1
ATOM 3224 C C . VAL B 1 148 ? 2.545 20.406 -4.699 1 96.69 148 VAL B C 1
ATOM 3226 O O . VAL B 1 148 ? 1.796 20.031 -5.602 1 96.69 148 VAL B O 1
ATOM 3229 N N . SER B 1 149 ? 3.578 19.766 -4.348 1 93.5 149 SER B N 1
ATOM 3230 C CA . SER B 1 149 ? 3.973 18.516 -5 1 93.5 149 SER B CA 1
ATOM 3231 C C . SER B 1 149 ? 2.906 17.438 -4.828 1 93.5 149 SER B C 1
ATOM 3233 O O . SER B 1 149 ? 2.637 16.672 -5.754 1 93.5 149 SER B O 1
ATOM 3235 N N . TYR B 1 150 ? 2.297 17.391 -3.703 1 94.81 150 TYR B N 1
ATOM 3236 C CA . TYR B 1 150 ? 1.308 16.344 -3.432 1 94.81 150 TYR B CA 1
ATOM 3237 C C . TYR B 1 150 ? -0.013 16.656 -4.129 1 94.81 150 TYR B C 1
ATOM 3239 O O . TYR B 1 150 ? -0.637 15.773 -4.715 1 94.81 150 TYR B O 1
ATOM 3247 N N . TYR B 1 151 ? -0.439 17.906 -4.047 1 96.81 151 TYR B N 1
ATOM 3248 C CA . TYR B 1 151 ? -1.799 18.234 -4.465 1 96.81 151 TYR B CA 1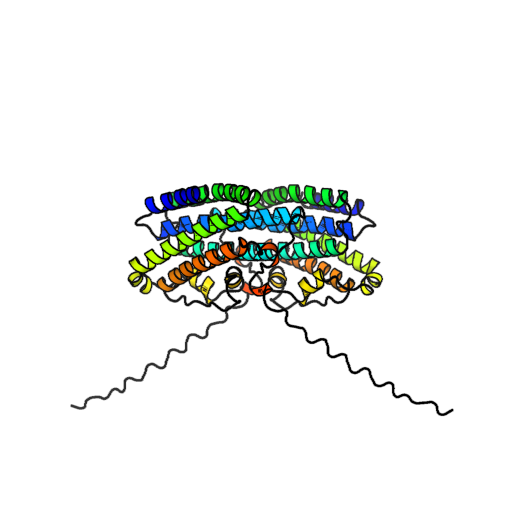
ATOM 3249 C C . TYR B 1 151 ? -1.839 18.641 -5.934 1 96.81 151 TYR B C 1
ATOM 3251 O O . TYR B 1 151 ? -2.895 18.578 -6.57 1 96.81 151 TYR B O 1
ATOM 3259 N N . LEU B 1 152 ? -0.742 19.031 -6.492 1 91.75 152 LEU B N 1
ATOM 3260 C CA . LEU B 1 152 ? -0.832 19.656 -7.809 1 91.75 152 LEU B CA 1
ATOM 3261 C C . LEU B 1 152 ? 0.083 18.953 -8.805 1 91.75 152 LEU B C 1
ATOM 3263 O O . LEU B 1 152 ? -0.378 18.453 -9.844 1 91.75 152 LEU B O 1
ATOM 3267 N N . THR B 1 153 ? 1.384 18.734 -8.508 1 83.94 153 THR B N 1
ATOM 3268 C CA . THR B 1 153 ? 2.361 18.406 -9.539 1 83.94 153 THR B CA 1
ATOM 3269 C C . THR B 1 153 ? 2.689 16.922 -9.508 1 83.94 153 THR B C 1
ATOM 3271 O O . THR B 1 153 ? 3.24 16.375 -10.477 1 83.94 153 THR B O 1
ATOM 3274 N N . GLY B 1 154 ? 2.357 16.25 -8.578 1 84.75 154 GLY B N 1
ATOM 3275 C CA . GLY B 1 154 ? 2.732 14.852 -8.461 1 84.75 154 GLY B CA 1
ATOM 3276 C C . GLY B 1 154 ? 1.716 13.914 -9.086 1 84.75 154 GLY B C 1
ATOM 3277 O O . GLY B 1 154 ? 0.788 14.352 -9.766 1 84.75 154 GLY B O 1
ATOM 3278 N N . ASP B 1 155 ? 2.053 12.617 -8.961 1 88.69 155 ASP B N 1
ATOM 3279 C CA . ASP B 1 155 ? 1.145 11.539 -9.352 1 88.69 155 ASP B CA 1
ATOM 3280 C C . ASP B 1 155 ? -0.089 11.508 -8.453 1 88.69 155 ASP B C 1
ATOM 3282 O O . ASP B 1 155 ? 0.014 11.219 -7.258 1 88.69 155 ASP B O 1
ATOM 3286 N N . LEU B 1 156 ? -1.256 11.766 -9.047 1 93.5 156 LEU B N 1
ATOM 3287 C CA . LEU B 1 156 ? -2.449 11.977 -8.242 1 93.5 156 LEU B CA 1
ATOM 3288 C C . LEU B 1 156 ? -3.303 10.719 -8.188 1 93.5 156 LEU B C 1
ATOM 3290 O O . LEU B 1 156 ? -4.438 10.75 -7.707 1 93.5 156 LEU B O 1
ATOM 3294 N N . TYR B 1 157 ? -2.785 9.625 -8.656 1 94.69 157 TYR B N 1
ATOM 3295 C CA . TYR B 1 157 ? -3.527 8.367 -8.641 1 94.69 157 TYR B CA 1
ATOM 3296 C C . TYR B 1 157 ? -3.934 7.988 -7.219 1 94.69 157 TYR B C 1
ATOM 3298 O O . TYR B 1 157 ? -5.109 7.727 -6.953 1 94.69 157 TYR B O 1
ATOM 3306 N N . MET B 1 158 ? -2.941 8.016 -6.344 1 95.06 158 MET B N 1
ATOM 3307 C CA . MET B 1 158 ? -3.221 7.625 -4.965 1 95.06 158 MET B CA 1
ATOM 3308 C C . MET B 1 158 ? -4.129 8.641 -4.285 1 95.06 158 MET B C 1
ATOM 3310 O O . MET B 1 158 ? -4.926 8.289 -3.414 1 95.06 158 MET B O 1
ATOM 3314 N N . PHE B 1 159 ? -4.055 9.938 -4.688 1 96.88 159 PHE B N 1
ATOM 3315 C CA . PHE B 1 159 ? -4.934 10.984 -4.18 1 96.88 159 PHE B CA 1
ATOM 3316 C C . PHE B 1 159 ? -6.391 10.664 -4.496 1 96.88 159 PHE B C 1
ATOM 3318 O O . PHE B 1 159 ? -7.277 10.914 -3.676 1 96.88 159 PHE B O 1
ATOM 3325 N N . ASP B 1 160 ? -6.648 10.102 -5.586 1 97.44 160 ASP B N 1
ATOM 3326 C CA . ASP B 1 160 ? -8 9.734 -5.996 1 97.44 160 ASP B CA 1
ATOM 3327 C C . ASP B 1 160 ? -8.469 8.484 -5.262 1 97.44 160 ASP B C 1
ATOM 3329 O O . ASP B 1 160 ? -9.656 8.359 -4.934 1 97.44 160 ASP B O 1
ATOM 3333 N N . GLU B 1 161 ? -7.574 7.645 -4.938 1 96.94 161 GLU B N 1
ATOM 3334 C CA . GLU B 1 161 ? -7.898 6.266 -4.578 1 96.94 161 GLU B CA 1
ATOM 3335 C C . GLU B 1 161 ? -8.523 6.191 -3.188 1 96.94 161 GLU B C 1
ATOM 3337 O O . GLU B 1 161 ? -9.219 5.223 -2.863 1 96.94 161 GLU B O 1
ATOM 3342 N N . PHE B 1 162 ? -8.258 7.168 -2.307 1 97.38 162 PHE B N 1
ATOM 3343 C CA . PHE B 1 162 ? -8.836 7.051 -0.973 1 97.38 162 PHE B CA 1
ATOM 3344 C C . PHE B 1 162 ? -10.203 7.73 -0.912 1 97.38 162 PHE B C 1
ATOM 3346 O O . PHE B 1 162 ? -10.914 7.605 0.085 1 97.38 162 PHE B O 1
ATOM 3353 N N . GLN B 1 163 ? -10.586 8.445 -2.018 1 98 163 GLN B N 1
ATOM 3354 C CA . GLN B 1 163 ? -11.859 9.164 -2.08 1 98 163 GLN B CA 1
ATOM 3355 C C . GLN B 1 163 ? -12.938 8.32 -2.74 1 98 163 GLN B C 1
ATOM 3357 O O . GLN B 1 163 ? -13.328 8.57 -3.883 1 98 163 GLN B O 1
ATOM 3362 N N . THR B 1 164 ? -13.531 7.414 -2 1 97.19 164 THR B N 1
ATOM 3363 C CA . THR B 1 164 ? -14.375 6.355 -2.537 1 97.19 164 THR B CA 1
ATOM 3364 C C . THR B 1 164 ? -15.75 6.902 -2.922 1 97.19 164 THR B C 1
ATOM 3366 O O . THR B 1 164 ? -16.531 6.223 -3.594 1 97.19 164 THR B O 1
ATOM 3369 N N . SER B 1 165 ? -16.031 8.148 -2.492 1 95.69 165 SER B N 1
ATOM 3370 C CA . SER B 1 165 ? -17.312 8.766 -2.842 1 95.69 165 SER B CA 1
ATOM 3371 C C . SER B 1 165 ? -17.203 9.562 -4.137 1 95.69 165 SER B C 1
ATOM 3373 O O . SER B 1 165 ? -18.188 10.148 -4.594 1 95.69 165 SER B O 1
ATOM 3375 N N . ARG B 1 166 ? -16.047 9.547 -4.758 1 95.19 166 ARG B N 1
ATOM 3376 C CA . ARG B 1 166 ? -15.797 10.359 -5.945 1 95.19 166 ARG B CA 1
ATOM 3377 C C . ARG B 1 166 ? -15.266 9.5 -7.086 1 95.19 166 ARG B C 1
ATOM 3379 O O . ARG B 1 166 ? -14.625 8.469 -6.852 1 95.19 166 ARG B O 1
ATOM 3386 N N . ARG B 1 167 ? -15.531 10 -8.266 1 94.38 167 ARG B N 1
ATOM 3387 C CA . ARG B 1 167 ? -14.836 9.438 -9.422 1 94.38 167 ARG B CA 1
ATOM 3388 C C . ARG B 1 167 ? -13.383 9.906 -9.469 1 94.38 167 ARG B C 1
ATOM 3390 O O . ARG B 1 167 ? -13.062 11 -9 1 94.38 167 ARG B O 1
ATOM 3397 N N . PRO B 1 168 ? -12.562 9 -10.008 1 95.25 168 PRO B N 1
ATOM 3398 C CA . PRO B 1 168 ? -11.188 9.477 -10.164 1 95.25 168 PRO B CA 1
ATOM 3399 C C . PRO B 1 168 ? -11.102 10.805 -10.906 1 95.25 168 PRO B C 1
ATOM 3401 O O . PRO B 1 168 ? -11.867 11.039 -11.844 1 95.25 168 PRO B O 1
ATOM 3404 N N . GLU B 1 169 ? -10.266 11.719 -10.508 1 94.12 169 GLU B N 1
ATOM 3405 C CA . GLU B 1 169 ? -9.891 12.984 -11.133 1 94.12 169 GLU B CA 1
ATOM 3406 C C . GLU B 1 169 ? -10.977 14.039 -10.938 1 94.12 169 GLU B C 1
ATOM 3408 O O . GLU B 1 169 ? -10.859 15.156 -11.438 1 94.12 169 GLU B O 1
ATOM 3413 N N . GLU B 1 170 ? -12 13.719 -10.242 1 95.62 170 GLU B N 1
ATOM 3414 C CA . GLU B 1 170 ? -13.055 14.688 -9.984 1 95.62 170 GLU B CA 1
ATOM 3415 C C . GLU B 1 170 ? -12.555 15.836 -9.117 1 95.62 170 GLU B C 1
ATOM 3417 O O . GLU B 1 170 ? -13 16.969 -9.273 1 95.62 170 GLU B O 1
ATOM 3422 N N . ARG B 1 171 ? -11.727 15.602 -8.141 1 96.38 171 ARG B N 1
ATOM 3423 C CA . ARG B 1 171 ? -11.172 16.625 -7.262 1 96.38 171 ARG B CA 1
ATOM 3424 C C . ARG B 1 171 ? -9.703 16.891 -7.59 1 96.38 171 ARG B C 1
ATOM 3426 O O . ARG B 1 171 ? -8.859 16.016 -7.441 1 96.38 171 ARG B O 1
ATOM 3433 N N . ARG B 1 172 ? -9.398 18.125 -8.086 1 95.81 172 ARG B N 1
ATOM 3434 C CA . ARG B 1 172 ? -8.07 18.656 -8.344 1 95.81 172 ARG B CA 1
ATOM 3435 C C . ARG B 1 172 ? -7.902 20.031 -7.703 1 95.81 172 ARG B C 1
ATOM 3437 O O . ARG B 1 172 ? -8.094 21.062 -8.359 1 95.81 172 ARG B O 1
ATOM 3444 N N . PRO B 1 173 ? -7.48 20.031 -6.488 1 92.88 173 PRO B N 1
ATOM 3445 C CA . PRO B 1 173 ? -7.559 21.266 -5.691 1 92.88 173 PRO B CA 1
ATOM 3446 C C . PRO B 1 173 ? -6.461 22.266 -6.043 1 92.88 173 PRO B C 1
ATOM 3448 O O . PRO B 1 173 ? -5.371 21.859 -6.465 1 92.88 173 PRO B O 1
ATOM 3451 N N . ALA B 1 174 ? -6.797 23.547 -5.758 1 95.56 174 ALA B N 1
ATOM 3452 C CA . ALA B 1 174 ? -5.777 24.594 -5.785 1 95.56 174 ALA B CA 1
ATOM 3453 C C . ALA B 1 174 ? -4.828 24.469 -4.598 1 95.56 174 ALA B C 1
ATOM 3455 O O . ALA B 1 174 ? -5.176 23.859 -3.578 1 95.56 174 ALA B O 1
ATOM 3456 N N . CYS B 1 175 ? -3.67 24.938 -4.762 1 97.69 175 CYS B N 1
ATOM 3457 C CA . CYS B 1 175 ? -2.682 24.875 -3.691 1 97.69 175 CYS B CA 1
ATOM 3458 C C . CYS B 1 175 ? -1.689 26.031 -3.801 1 97.69 175 CYS B C 1
ATOM 3460 O O . CYS B 1 175 ? -0.477 25.812 -3.811 1 97.69 175 CYS B O 1
ATOM 3462 N N . ASP B 1 176 ? -2.188 27.203 -3.859 1 97.5 176 ASP B N 1
ATOM 3463 C CA . ASP B 1 176 ? -1.371 28.391 -4.066 1 97.5 176 ASP B CA 1
ATOM 3464 C C . ASP B 1 176 ? -0.92 29 -2.734 1 97.5 176 ASP B C 1
ATOM 3466 O O . ASP B 1 176 ? 0.208 29.469 -2.613 1 97.5 176 ASP B O 1
ATOM 3470 N N . THR B 1 177 ? -1.749 29.062 -1.751 1 98.44 177 THR B N 1
ATOM 3471 C CA . THR B 1 177 ? -1.471 29.641 -0.445 1 98.44 177 THR B CA 1
ATOM 3472 C C . THR B 1 177 ? -1.548 28.594 0.652 1 98.44 177 THR B C 1
ATOM 3474 O O . THR B 1 177 ? -2.053 27.484 0.424 1 98.44 177 THR B O 1
ATOM 3477 N N . LEU B 1 178 ? -1.062 28.953 1.781 1 98.69 178 LEU B N 1
ATOM 3478 C CA . LEU B 1 178 ? -1.166 28.047 2.928 1 98.69 178 LEU B CA 1
ATOM 3479 C C . LEU B 1 178 ? -2.625 27.828 3.307 1 98.69 178 LEU B C 1
ATOM 3481 O O . LEU B 1 178 ? -2.977 26.766 3.83 1 98.69 178 LEU B O 1
ATOM 3485 N N . TYR B 1 179 ? -3.445 28.844 3.066 1 98.69 179 TYR B N 1
ATOM 3486 C CA . TYR B 1 179 ? -4.883 28.672 3.258 1 98.69 179 TYR B CA 1
ATOM 3487 C C . TYR B 1 179 ? -5.418 27.547 2.396 1 98.69 179 TYR B C 1
ATOM 3489 O O . TYR B 1 179 ? -6.168 26.688 2.879 1 98.69 179 TYR B O 1
ATOM 3497 N N . ASP B 1 180 ? -5.055 27.5 1.144 1 98.75 180 ASP B N 1
ATOM 3498 C CA . ASP B 1 180 ? -5.465 26.438 0.243 1 98.75 180 ASP B CA 1
ATOM 3499 C C . ASP B 1 180 ? -5.039 25.062 0.785 1 98.75 180 ASP B C 1
ATOM 3501 O O . ASP B 1 180 ? -5.781 24.094 0.672 1 98.75 180 ASP B O 1
ATOM 3505 N N . VAL B 1 181 ? -3.842 25.031 1.325 1 98.81 181 VAL B N 1
ATOM 3506 C CA . VAL B 1 181 ? -3.305 23.781 1.847 1 98.81 181 VAL B CA 1
ATOM 3507 C C . VAL B 1 181 ? -4.219 23.25 2.947 1 98.81 181 VAL B C 1
ATOM 3509 O O . VAL B 1 181 ? -4.609 22.078 2.924 1 98.81 181 VAL B O 1
ATOM 3512 N N . PHE B 1 182 ? -4.562 24.078 3.846 1 98.75 182 PHE B N 1
ATOM 3513 C CA . PHE B 1 182 ? -5.355 23.625 4.984 1 98.75 182 PHE B CA 1
ATOM 3514 C C . PHE B 1 182 ? -6.797 23.375 4.57 1 98.75 182 PHE B C 1
ATOM 3516 O O . PHE B 1 182 ? -7.465 22.5 5.129 1 98.75 182 PHE B O 1
ATOM 3523 N N . VAL B 1 183 ? -7.305 24.062 3.561 1 98.81 183 VAL B N 1
ATOM 3524 C CA . VAL B 1 183 ? -8.602 23.719 2.984 1 98.81 183 VAL B CA 1
ATOM 3525 C C . VAL B 1 183 ? -8.547 22.297 2.398 1 98.81 183 VAL B C 1
ATOM 3527 O O . VAL B 1 183 ? -9.461 21.5 2.609 1 98.81 183 VAL B O 1
ATOM 3530 N N . ASN B 1 184 ? -7.5 22.047 1.646 1 98.75 184 ASN B N 1
ATOM 3531 C CA . ASN B 1 184 ? -7.328 20.719 1.062 1 98.75 184 ASN B CA 1
ATOM 3532 C C . ASN B 1 184 ? -7.285 19.641 2.137 1 98.75 184 ASN B C 1
ATOM 3534 O O . ASN B 1 184 ? -7.926 18.594 1.999 1 98.75 184 ASN B O 1
ATOM 3538 N N . ILE B 1 185 ? -6.496 19.875 3.213 1 98.75 185 ILE B N 1
ATOM 3539 C CA . ILE B 1 185 ? -6.379 18.891 4.293 1 98.75 185 ILE B CA 1
ATOM 3540 C C . ILE B 1 185 ? -7.746 18.688 4.945 1 98.75 185 ILE B C 1
ATOM 3542 O O . ILE B 1 185 ? -8.156 17.547 5.184 1 98.75 185 ILE B O 1
ATOM 3546 N N . ARG B 1 186 ? -8.461 19.797 5.23 1 98.69 186 ARG B N 1
ATOM 3547 C CA . ARG B 1 186 ? -9.805 19.703 5.801 1 98.69 186 ARG B CA 1
ATOM 3548 C C . ARG B 1 186 ? -10.711 18.844 4.93 1 98.69 186 ARG B C 1
ATOM 3550 O O . ARG B 1 186 ? -11.422 17.969 5.434 1 98.69 186 ARG B O 1
ATOM 3557 N N . ASP B 1 187 ? -10.656 19.109 3.666 1 98.69 187 ASP B N 1
ATOM 3558 C CA . ASP B 1 187 ? -11.523 18.391 2.734 1 98.69 187 ASP B CA 1
ATOM 3559 C C . ASP B 1 187 ? -11.109 16.922 2.619 1 98.69 187 ASP B C 1
ATOM 3561 O O . ASP B 1 187 ? -11.953 16.047 2.426 1 98.69 187 ASP B O 1
ATOM 3565 N N . ASP B 1 188 ? -9.828 16.625 2.693 1 98.75 188 ASP B N 1
ATOM 3566 C CA . ASP B 1 188 ? -9.367 15.25 2.74 1 98.75 188 ASP B CA 1
ATOM 3567 C C . ASP B 1 188 ? -9.992 14.5 3.912 1 98.75 188 ASP B C 1
ATOM 3569 O O . ASP B 1 188 ? -10.414 13.344 3.766 1 98.75 188 ASP B O 1
ATOM 3573 N N . GLU B 1 189 ? -9.984 15.18 5.086 1 98.5 189 GLU B N 1
ATOM 3574 C CA . GLU B 1 189 ? -10.57 14.539 6.258 1 98.5 189 GLU B CA 1
ATOM 3575 C C . GLU B 1 189 ? -12.031 14.172 6.016 1 98.5 189 GLU B C 1
ATOM 3577 O O . GLU B 1 189 ? -12.5 13.125 6.473 1 98.5 189 GLU B O 1
ATOM 3582 N N . ALA B 1 190 ? -12.719 15.039 5.34 1 98.62 190 ALA B N 1
ATOM 3583 C CA . ALA B 1 190 ? -14.109 14.742 5 1 98.62 190 ALA B CA 1
ATOM 3584 C C . ALA B 1 190 ? -14.203 13.508 4.117 1 98.62 190 ALA B C 1
ATOM 3586 O O . ALA B 1 190 ? -15.125 12.695 4.266 1 98.62 190 ALA B O 1
ATOM 3587 N N . GLU B 1 191 ? -13.32 13.406 3.174 1 98.62 191 GLU B N 1
ATOM 3588 C CA . GLU B 1 191 ? -13.312 12.234 2.307 1 98.62 191 GLU B CA 1
ATOM 3589 C C . GLU B 1 191 ? -12.977 10.969 3.092 1 98.62 191 GLU B C 1
ATOM 3591 O O . GLU B 1 191 ? -13.516 9.898 2.809 1 98.62 191 GLU B O 1
ATOM 3596 N N . HIS B 1 192 ? -12.016 11.016 4.062 1 98.75 192 HIS B N 1
ATOM 3597 C CA . HIS B 1 192 ? -11.75 9.883 4.938 1 98.75 192 HIS B CA 1
ATOM 3598 C C . HIS B 1 192 ? -13.023 9.445 5.664 1 98.75 192 HIS B C 1
ATOM 3600 O O . HIS B 1 192 ? -13.273 8.242 5.809 1 98.75 192 HIS B O 1
ATOM 3606 N N . VAL B 1 193 ? -13.797 10.43 6.16 1 98.5 193 VAL B N 1
ATOM 3607 C CA . VAL B 1 193 ? -15.047 10.133 6.852 1 98.5 193 VAL B CA 1
ATOM 3608 C C . VAL B 1 193 ? -15.961 9.32 5.938 1 98.5 193 VAL B C 1
ATOM 3610 O O . VAL B 1 193 ? -16.5 8.281 6.344 1 98.5 193 VAL B O 1
ATOM 3613 N N . LYS B 1 194 ? -16.141 9.781 4.75 1 98.56 194 LYS B N 1
ATOM 3614 C CA . LYS B 1 194 ? -17.016 9.117 3.795 1 98.56 194 LYS B CA 1
ATOM 3615 C C . LYS B 1 194 ? -16.531 7.707 3.479 1 98.56 194 LYS B C 1
ATOM 3617 O O . LYS B 1 194 ? -17.328 6.773 3.375 1 98.56 194 LYS B O 1
ATOM 3622 N N . THR B 1 195 ? -15.242 7.555 3.279 1 98.5 195 THR B N 1
ATOM 3623 C CA . THR B 1 195 ? -14.68 6.246 2.957 1 98.5 195 THR B CA 1
ATOM 3624 C C . THR B 1 195 ? -14.867 5.277 4.121 1 98.5 195 THR B C 1
ATOM 3626 O O . THR B 1 195 ? -15.172 4.102 3.91 1 98.5 195 THR B O 1
ATOM 3629 N N . MET B 1 196 ? -14.664 5.766 5.383 1 98 196 MET B N 1
ATOM 3630 C CA . MET B 1 196 ? -14.906 4.902 6.535 1 98 196 MET B CA 1
ATOM 3631 C C . MET B 1 196 ? -16.375 4.469 6.59 1 98 196 MET B C 1
ATOM 3633 O O . MET B 1 196 ? -16.672 3.32 6.926 1 98 196 MET B O 1
ATOM 3637 N N . ALA B 1 197 ? -17.25 5.379 6.27 1 97.75 197 ALA B N 1
ATOM 3638 C CA . ALA B 1 197 ? -18.672 5.035 6.219 1 97.75 197 ALA B CA 1
ATOM 3639 C C . ALA B 1 197 ? -18.938 3.973 5.156 1 97.75 197 ALA B C 1
ATOM 3641 O O . ALA B 1 197 ? -19.734 3.051 5.379 1 97.75 197 ALA B O 1
ATOM 3642 N N . ALA B 1 198 ? -18.328 4.098 4.035 1 97.12 198 ALA B N 1
ATOM 3643 C CA . ALA B 1 198 ? -18.5 3.133 2.949 1 97.12 198 ALA B CA 1
ATOM 3644 C C . ALA B 1 198 ? -18 1.751 3.363 1 97.12 198 ALA B C 1
ATOM 3646 O O . ALA B 1 198 ? -18.625 0.737 3.062 1 97.12 198 ALA B O 1
ATOM 3647 N N . CYS B 1 199 ? -16.859 1.664 4.02 1 96.62 199 CYS B N 1
ATOM 3648 C CA . CYS B 1 199 ? -16.281 0.406 4.477 1 96.62 199 CYS B CA 1
ATOM 3649 C C . CYS B 1 199 ? -17.156 -0.256 5.523 1 96.62 199 CYS B C 1
ATOM 3651 O O . CYS B 1 199 ? -17.219 -1.484 5.609 1 96.62 199 CYS B O 1
ATOM 3653 N N . LYS B 1 200 ? -17.797 0.556 6.32 1 95.69 200 LYS B N 1
ATOM 3654 C CA . LYS B 1 200 ? -18.609 0.08 7.434 1 95.69 200 LYS B CA 1
ATOM 3655 C C . LYS B 1 200 ? -19.984 -0.405 6.957 1 95.69 200 LYS B C 1
ATOM 3657 O O . LYS B 1 200 ? -20.656 -1.157 7.656 1 95.69 200 LYS B O 1
ATOM 3662 N N . ALA B 1 201 ? -20.375 -0.029 5.793 1 94.44 201 ALA B N 1
ATOM 3663 C CA . ALA B 1 201 ? -21.719 -0.321 5.285 1 94.44 201 ALA B CA 1
ATOM 3664 C C . ALA B 1 201 ? -21.984 -1.822 5.285 1 94.44 201 ALA B C 1
ATOM 3666 O O . ALA B 1 201 ? -21.062 -2.625 5.117 1 94.44 201 ALA B O 1
ATOM 3667 N N . GLU B 1 202 ? -23.156 -2.234 5.422 1 90.19 202 GLU B N 1
ATOM 3668 C CA . GLU B 1 202 ? -23.578 -3.627 5.539 1 90.19 202 GLU B CA 1
ATOM 3669 C C . GLU B 1 202 ? -23.25 -4.41 4.27 1 90.19 202 GLU B C 1
ATOM 3671 O O . GLU B 1 202 ? -22.859 -5.574 4.34 1 90.19 202 GLU B O 1
ATOM 3676 N N . ASN B 1 203 ? -23.375 -3.75 3.168 1 91.06 203 ASN B N 1
ATOM 3677 C CA . ASN B 1 203 ? -23.156 -4.449 1.906 1 91.06 203 ASN B CA 1
ATOM 3678 C C . ASN B 1 203 ? -21.75 -4.227 1.373 1 91.06 203 ASN B C 1
ATOM 3680 O O . ASN B 1 203 ? -21.453 -4.562 0.225 1 91.06 203 ASN B O 1
ATOM 3684 N N . ALA B 1 204 ? -20.875 -3.666 2.168 1 91.88 204 ALA B N 1
ATOM 3685 C CA . ALA B 1 204 ? -19.547 -3.271 1.698 1 91.88 204 ALA B CA 1
ATOM 3686 C C . ALA B 1 204 ? -18.75 -4.484 1.221 1 91.88 204 ALA B C 1
ATOM 3688 O O . ALA B 1 204 ? -18.047 -4.41 0.217 1 91.88 204 ALA B O 1
ATOM 3689 N N . GLN B 1 205 ? -18.891 -5.562 1.898 1 87.75 205 GLN B N 1
ATOM 3690 C CA . GLN B 1 205 ? -18.125 -6.75 1.547 1 87.75 205 GLN B CA 1
ATOM 3691 C C . GLN B 1 205 ? -18.422 -7.203 0.122 1 87.75 205 GLN B C 1
ATOM 3693 O O . GLN B 1 205 ? -17.578 -7.805 -0.539 1 87.75 205 GLN B O 1
ATOM 3698 N N . LEU B 1 206 ? -19.531 -6.816 -0.393 1 85.69 206 LEU B N 1
ATOM 3699 C CA . LEU B 1 206 ? -19.953 -7.258 -1.718 1 85.69 206 LEU B CA 1
ATOM 3700 C C . LEU B 1 206 ? -19.75 -6.156 -2.75 1 85.69 206 LEU B C 1
ATOM 3702 O O . LEU B 1 206 ? -19.531 -6.438 -3.93 1 85.69 206 LEU B O 1
ATOM 3706 N N . THR B 1 207 ? -19.766 -4.926 -2.227 1 87.69 207 THR B N 1
ATOM 3707 C CA . THR B 1 207 ? -19.922 -3.865 -3.215 1 87.69 207 THR B CA 1
ATOM 3708 C C . THR B 1 207 ? -18.75 -2.904 -3.17 1 87.69 207 THR B C 1
ATOM 3710 O O . THR B 1 207 ? -18.531 -2.129 -4.105 1 87.69 207 THR B O 1
ATOM 3713 N N . PHE B 1 208 ? -17.969 -2.922 -2.148 1 92.31 208 PHE B N 1
ATOM 3714 C CA . PHE B 1 208 ? -16.922 -1.921 -1.964 1 92.31 208 PHE B CA 1
ATOM 3715 C C . PHE B 1 208 ? -15.836 -2.068 -3.025 1 92.31 208 PHE B C 1
ATOM 3717 O O . PHE B 1 208 ? -15.305 -3.162 -3.234 1 92.31 208 PHE B O 1
ATOM 3724 N N . LYS B 1 209 ? -15.586 -0.979 -3.771 1 92.19 209 LYS B N 1
ATOM 3725 C CA . LYS B 1 209 ? -14.539 -0.894 -4.785 1 92.19 209 LYS B CA 1
ATOM 3726 C C . LYS B 1 209 ? -13.719 0.388 -4.629 1 92.19 209 LYS B C 1
ATOM 3728 O O . LYS B 1 209 ? -14.242 1.409 -4.176 1 92.19 209 LYS B O 1
ATOM 3733 N N . SER B 1 210 ? -12.453 0.239 -4.926 1 94.31 210 SER B N 1
ATOM 3734 C CA . SER B 1 210 ? -11.664 1.464 -5.016 1 94.31 210 SER B CA 1
ATOM 3735 C C . SER B 1 210 ? -12.102 2.318 -6.199 1 94.31 210 SER B C 1
ATOM 3737 O O . SER B 1 210 ? -12.719 1.813 -7.145 1 94.31 210 SER B O 1
ATOM 3739 N N . PRO B 1 211 ? -11.844 3.564 -6.207 1 94.5 211 PRO B N 1
ATOM 3740 C CA . PRO B 1 211 ? -12.352 4.504 -7.207 1 94.5 211 PRO B CA 1
ATOM 3741 C C . PRO B 1 211 ? -12.008 4.094 -8.633 1 94.5 211 PRO B C 1
ATOM 3743 O O . PRO B 1 211 ? -12.883 4.094 -9.508 1 94.5 211 PRO B O 1
ATOM 3746 N N . HIS B 1 212 ? -10.812 3.691 -8.93 1 93.5 212 HIS B N 1
ATOM 3747 C CA . HIS B 1 212 ? -10.445 3.352 -10.297 1 93.5 212 HIS B CA 1
ATOM 3748 C C . HIS B 1 212 ? -10.977 1.978 -10.695 1 93.5 212 HIS B C 1
ATOM 3750 O O . HIS B 1 212 ? -11.219 1.714 -11.875 1 93.5 212 HIS B O 1
ATOM 3756 N N . SER B 1 213 ? -11.164 1.109 -9.758 1 89.31 213 SER B N 1
ATOM 3757 C CA . SER B 1 213 ? -11.734 -0.208 -10.031 1 89.31 213 SER B CA 1
ATOM 3758 C C . SER B 1 213 ? -13.234 -0.124 -10.273 1 89.31 213 SER B C 1
ATOM 3760 O O . SER B 1 213 ? -13.828 -1.03 -10.867 1 89.31 213 SER B O 1
ATOM 3762 N N . ALA B 1 214 ? -13.844 0.865 -9.789 1 84.5 214 ALA B N 1
ATOM 3763 C CA . ALA B 1 214 ? -15.289 1.024 -9.883 1 84.5 214 ALA B CA 1
ATOM 3764 C C . ALA B 1 214 ? -15.703 1.526 -11.258 1 84.5 214 ALA B C 1
ATOM 3766 O O . ALA B 1 214 ? -16.891 1.511 -11.602 1 84.5 214 ALA B O 1
ATOM 3767 N N . LEU B 1 215 ? -14.742 1.955 -12.023 1 80.88 215 LEU B N 1
ATOM 3768 C CA . LEU B 1 215 ? -15.062 2.428 -13.367 1 80.88 215 LEU B CA 1
ATOM 3769 C C . LEU B 1 215 ? -15.547 1.28 -14.25 1 80.88 215 LEU B C 1
ATOM 3771 O O . LEU B 1 215 ? -15.07 0.15 -14.117 1 80.88 215 LEU B O 1
ATOM 3775 N N . PRO B 1 216 ? -16.594 1.52 -14.945 1 70.19 216 PRO B N 1
ATOM 3776 C CA . PRO B 1 216 ? -17.078 0.462 -15.836 1 70.19 216 PRO B CA 1
ATOM 3777 C C . PRO B 1 216 ? -15.992 -0.051 -16.781 1 70.19 216 PRO B C 1
ATOM 3779 O O . PRO B 1 216 ? -15.141 0.722 -17.234 1 70.19 216 PRO B O 1
ATOM 3782 N N . GLU B 1 217 ? -15.766 -1.288 -16.734 1 61.66 217 GLU B N 1
ATOM 3783 C CA . GLU B 1 217 ? -14.812 -1.906 -17.656 1 61.66 217 GLU B CA 1
ATOM 3784 C C . GLU B 1 217 ? -15.031 -1.421 -19.078 1 61.66 217 GLU B C 1
ATOM 3786 O O . GLU B 1 217 ? -16.172 -1.294 -19.531 1 61.66 217 GLU B O 1
ATOM 3791 N N . ALA B 1 218 ? -14.016 -0.764 -19.578 1 49.16 218 ALA B N 1
ATOM 3792 C CA . ALA B 1 218 ? -14.18 -0.441 -20.984 1 49.16 218 ALA B CA 1
ATOM 3793 C C . ALA B 1 218 ? -14.555 -1.682 -21.797 1 49.16 218 ALA B C 1
ATOM 3795 O O . ALA B 1 218 ? -13.906 -2.725 -21.672 1 49.16 218 ALA B O 1
ATOM 3796 N N . LYS B 1 219 ? -15.734 -1.98 -22.094 1 45.28 219 LYS B N 1
ATOM 3797 C CA . LYS B 1 219 ? -16.156 -2.996 -23.047 1 45.28 219 LYS B CA 1
ATOM 3798 C C . LYS B 1 219 ? -15.18 -3.096 -24.219 1 45.28 219 LYS B C 1
ATOM 3800 O O . LYS B 1 219 ? -14.961 -2.119 -24.938 1 45.28 219 LYS B O 1
ATOM 3805 N N . SER B 1 220 ? -14.109 -3.709 -24 1 41.91 220 SER B N 1
ATOM 3806 C CA . SER B 1 220 ? -13.438 -3.957 -25.281 1 41.91 220 SER B CA 1
ATOM 3807 C C . SER B 1 220 ? -14.438 -4.32 -26.359 1 41.91 220 SER B C 1
ATOM 3809 O O . SER B 1 220 ? -15.297 -5.184 -26.172 1 41.91 220 SER B O 1
ATOM 3811 N N . GLU B 1 221 ? -14.742 -3.465 -27.234 1 40.97 221 GLU B N 1
ATOM 3812 C CA . GLU B 1 221 ? -15.508 -3.893 -28.406 1 40.97 221 GLU B CA 1
ATOM 3813 C C . GLU B 1 221 ? -15.078 -5.285 -28.875 1 40.97 221 GLU B C 1
ATOM 3815 O O . GLU B 1 221 ? -13.891 -5.598 -28.906 1 40.97 221 GLU B O 1
ATOM 3820 N N . PRO B 1 222 ? -15.906 -6.266 -28.703 1 40.06 222 PRO B N 1
ATOM 3821 C CA . PRO B 1 222 ? -15.508 -7.555 -29.266 1 40.06 222 PRO B CA 1
ATOM 3822 C C . PRO B 1 222 ? -14.641 -7.402 -30.516 1 40.06 222 PRO B C 1
ATOM 3824 O O . PRO B 1 222 ? -14.82 -6.445 -31.281 1 40.06 222 PRO B O 1
ATOM 3827 N N . PRO B 1 223 ? -13.438 -7.879 -30.469 1 38.31 223 PRO B N 1
ATOM 3828 C CA . PRO B 1 223 ? -12.773 -7.758 -31.766 1 38.31 223 PRO B CA 1
ATOM 3829 C C . PRO B 1 223 ? -13.711 -8.016 -32.938 1 38.31 223 PRO B C 1
ATOM 3831 O O . PRO B 1 223 ? -14.562 -8.906 -32.875 1 38.31 223 PRO B O 1
ATOM 3834 N N . ILE B 1 224 ? -14.031 -7.027 -33.688 1 40.5 224 ILE B N 1
ATOM 3835 C CA . ILE B 1 224 ? -14.805 -7.23 -34.906 1 40.5 224 ILE B CA 1
ATOM 3836 C C . ILE B 1 224 ? -14.367 -8.523 -35.594 1 40.5 224 ILE B C 1
ATOM 3838 O O . ILE B 1 224 ? -13.195 -8.68 -35.938 1 40.5 224 ILE B O 1
ATOM 3842 N N . ALA B 1 225 ? -15.062 -9.609 -35.344 1 42.47 225 ALA B N 1
ATOM 3843 C CA . ALA B 1 225 ? -14.867 -10.828 -36.125 1 42.47 225 ALA B CA 1
ATOM 3844 C C . ALA B 1 225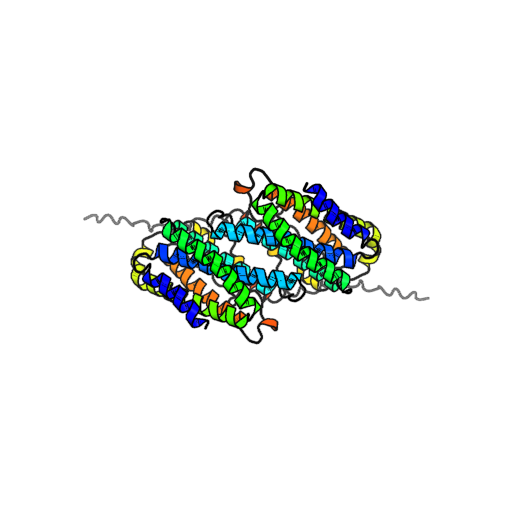 ? -14.453 -10.516 -37.531 1 42.47 225 ALA B C 1
ATOM 3846 O O . ALA B 1 225 ? -15.109 -9.727 -38.219 1 42.47 225 ALA B O 1
ATOM 3847 N N . ALA B 1 226 ? -13.188 -10.625 -37.844 1 42.28 226 ALA B N 1
ATOM 3848 C CA . ALA B 1 226 ? -12.805 -10.453 -39.219 1 42.28 226 ALA B CA 1
ATOM 3849 C C . ALA B 1 226 ? -13.852 -11.047 -40.156 1 42.28 226 ALA B C 1
ATOM 3851 O O . ALA B 1 226 ? -14.414 -12.109 -39.875 1 42.28 226 ALA B O 1
ATOM 3852 N N . PRO B 1 227 ? -14.367 -10.352 -41.156 1 39.19 227 PRO B N 1
ATOM 3853 C CA . PRO B 1 227 ? -15.359 -10.93 -42.062 1 39.19 227 PRO B CA 1
ATOM 3854 C C . PRO B 1 227 ? -14.938 -12.297 -42.625 1 39.19 227 PRO B C 1
ATOM 3856 O O . PRO B 1 227 ? -13.766 -12.492 -42.969 1 39.19 227 PRO B O 1
ATOM 3859 N N . GLN B 1 228 ? -15.492 -13.391 -42.156 1 35.62 228 GLN B N 1
ATOM 3860 C CA . GLN B 1 228 ? -15.219 -14.688 -42.75 1 35.62 228 GLN B CA 1
ATOM 3861 C C . GLN B 1 228 ? -15.25 -14.602 -44.281 1 35.62 228 GLN B C 1
ATOM 3863 O O . GLN B 1 228 ? -16.156 -14 -44.844 1 35.62 228 GLN B O 1
ATOM 3868 N N . PRO B 1 229 ? -14.078 -14.68 -44.938 1 36.41 229 PRO B N 1
ATOM 3869 C CA . PRO B 1 229 ? -14.172 -14.609 -46.406 1 36.41 229 PRO B CA 1
ATOM 3870 C C . PRO B 1 229 ? -15.266 -15.508 -46.969 1 36.41 229 PRO B C 1
ATOM 3872 O O . PRO B 1 229 ? -15.516 -16.594 -46.438 1 36.41 229 PRO B O 1
ATOM 3875 N N . ARG B 1 230 ? -16.328 -14.984 -47.562 1 38.44 230 ARG B N 1
ATOM 3876 C CA . ARG B 1 230 ? -17.391 -15.688 -48.25 1 38.44 230 ARG B CA 1
ATOM 3877 C C . ARG B 1 230 ? -16.812 -16.781 -49.156 1 38.44 230 ARG B C 1
ATOM 3879 O O . ARG B 1 230 ? -15.953 -16.516 -50 1 38.44 230 ARG B O 1
ATOM 3886 N N . ALA B 1 231 ? -16.859 -18.031 -48.75 1 40.06 231 ALA B N 1
ATOM 3887 C CA . ALA B 1 231 ? -16.562 -19.188 -49.594 1 40.06 231 ALA B CA 1
ATOM 3888 C C . ALA B 1 231 ? -17.172 -19.031 -50.969 1 40.06 231 ALA B C 1
ATOM 3890 O O . ALA B 1 231 ? -18.391 -18.828 -51.094 1 40.06 231 ALA B O 1
ATOM 3891 N N . THR B 1 232 ? -16.484 -18.344 -51.906 1 37.28 232 THR B N 1
ATOM 3892 C CA . THR B 1 232 ? -16.906 -18.406 -53.281 1 37.28 232 THR B CA 1
ATOM 3893 C C . THR B 1 232 ? -17.234 -19.828 -53.688 1 37.28 232 THR B C 1
ATOM 3895 O O . THR B 1 232 ? -16.391 -20.734 -53.594 1 37.28 232 THR B O 1
ATOM 3898 N N . GLY B 1 233 ? -18.453 -20.375 -53.375 1 32.78 233 GLY B N 1
ATOM 3899 C CA . GLY B 1 233 ? -19.047 -21.609 -53.844 1 32.78 233 GLY B CA 1
ATOM 3900 C C . GLY B 1 233 ? -18.844 -21.828 -55.344 1 32.78 233 GLY B C 1
ATOM 3901 O O . GLY B 1 233 ? -19.594 -21.297 -56.156 1 32.78 233 GLY B O 1
ATOM 3902 N N . ARG B 1 234 ? -17.625 -21.719 -55.938 1 34.56 234 ARG B N 1
ATOM 3903 C CA . ARG B 1 234 ? -17.547 -22.172 -57.312 1 34.56 234 ARG B CA 1
ATOM 3904 C C . ARG B 1 234 ? -18.078 -23.594 -57.469 1 34.56 234 ARG B C 1
ATOM 3906 O O . ARG B 1 234 ? -17.484 -24.531 -56.938 1 34.56 234 ARG B O 1
ATOM 3913 N N . GLY B 1 235 ? -19.422 -23.734 -57.406 1 31.3 235 GLY B N 1
ATOM 3914 C CA . GLY B 1 235 ? -20.078 -24.922 -57.938 1 31.3 235 GLY B CA 1
ATOM 3915 C C . GLY B 1 235 ? -19.453 -25.438 -59.188 1 31.3 235 GLY B C 1
ATOM 3916 O O . GLY B 1 235 ? -19.344 -24.719 -60.188 1 31.3 235 GLY B O 1
ATOM 3917 N N . ALA B 1 236 ? -18.344 -26.25 -59.062 1 29.12 236 ALA B N 1
ATOM 3918 C CA . ALA B 1 236 ? -17.875 -27.047 -60.219 1 29.12 236 ALA B CA 1
ATOM 3919 C C . ALA B 1 236 ? -19.047 -27.719 -60.938 1 29.12 236 ALA B C 1
ATOM 3921 O O . ALA B 1 236 ? -19.75 -28.531 -60.312 1 29.12 236 ALA B O 1
ATOM 3922 N N . LEU B 1 237 ? -19.781 -27.031 -61.719 1 29.17 237 LEU B N 1
ATOM 3923 C CA . LEU B 1 237 ? -20.609 -27.578 -62.781 1 29.17 237 LEU B CA 1
ATOM 3924 C C . LEU B 1 237 ? -19.844 -28.656 -63.562 1 29.17 237 LEU B C 1
ATOM 3926 O O . LEU B 1 237 ? -20.375 -29.234 -64.5 1 29.17 237 LEU B O 1
ATOM 3930 N N . GLU B 1 238 ? -18.938 -29.516 -63 1 23.95 238 GLU B N 1
ATOM 3931 C CA . GLU B 1 238 ? -18.984 -30.719 -63.844 1 23.95 238 GLU B CA 1
ATOM 3932 C C . GLU B 1 238 ? -20.234 -31.531 -63.562 1 23.95 238 GLU B C 1
ATOM 3934 O O . GLU B 1 238 ? -20.734 -31.562 -62.438 1 23.95 238 GLU B O 1
#

InterPro domains:
  IPR002680 Alternative oxidase [PF01786] (15-198)
  IPR002680 Alternative oxidase [PTHR31803] (2-211)
  IPR038659 Alternative oxidase superfamily [G3DSA:1.20.1260.140] (1-213)